Protein 4HLN (pdb70)

Solvent-accessible surface area: 22050 Å² total; per-residue (Å²): 150,141,70,61,128,16,206,71,75,60,25,0,0,11,0,17,2,97,44,40,72,84,114,35,26,31,18,15,46,13,0,8,40,16,41,10,50,2,0,5,0,2,0,21,20,15,120,47,133,109,21,181,116,21,68,158,5,121,115,44,44,90,82,21,132,4,87,8,46,84,45,74,45,78,0,26,0,30,35,42,133,87,78,86,0,9,9,0,8,0,23,23,96,11,0,68,70,165,75,81,49,89,80,80,47,23,12,30,1,0,0,0,0,0,11,0,0,0,37,0,0,38,44,2,119,15,79,56,136,70,16,14,77,64,0,0,0,2,0,22,22,23,18,0,0,0,0,2,0,0,0,7,7,89,12,21,72,173,47,44,0,138,96,0,18,1,0,0,8,0,58,50,2,67,119,21,12,58,61,74,20,96,25,16,101,50,0,42,16,48,108,137,52,63,43,11,0,69,40,77,70,62,140,214,28,76,203,120,110,154,34,147,8,86,5,0,0,1,1,17,0,0,0,36,4,0,8,19,0,0,0,8,10,69,20,29,20,111,114,20,7,36,86,59,15,32,104,39,1,8,84,39,4,38,86,14,157,102,21,25,35,26,24,53,26,1,7,68,76,126,76,34,38,4,66,77,6,200,40,12,62,70,88,5,29,36,129,77,29,63,4,14,56,108,4,10,20,69,2,1,143,90,24,51,6,51,72,81,113,70,1,0,0,0,0,5,19,11,145,6,59,156,59,54,0,11,45,14,3,67,114,3,5,71,45,4,7,191,53,60,0,3,4,0,0,0,0,32,42,41,106,112,4,24,23,45,0,138,64,8,41,79,84,60,124,79,44,0,18,20,84,54,19,118,22,89,53,13,6,10,59,0,3,0,0,0,14,0,2,3,13,0,10,44,16,34,36,31,15,16,38,19,15,32,0,4,21,0,1,1,1,0,0,12,6,5,55,19,38,133,202,33,77,4,39,42,29,61,50,152,41,102,190,40,70,59,5,10,0,10,16,4,32,65,29,42,33,122,72,2,6,145,0,3,81,41,0,9,46,15,11,84,121,94,81,111,16,10,78,18,1,19,82,68,1,24,94,92,61,10,32,36,38,49,0,0,87,45,10,25,86,11,3,46,102,2,30,122,76,148,23,106,36,141

Sequence (504 aa):
NDQPLAKVTRSIVFVTGEAAPDVCGSLPIALAARGHRVMVVMPRYLNGTSDKNYAKALYTGKHIKIPCFGGSHEVTFFHEYRDNVDWVFVDHPSYHRPNFGAFGDNQFRYTLLCYAACEAPLILELGGYIYGQSCMFVVNDWHASLVPVLLAAKYRPYGVYRDSRSTLVIHNLAHQGVEPASTYPDLGLPPEWYGALEWVFPEWARRHALDKGEAVNFLKGAVVTADRIVTVSQGYSWEVTTAEGGQGLNELLSSRKSVLNGIVNGIDINDWNPTTDKCLPHHYSVDDLSGKAKCKAELQRELGLPVREDVPLIGFIGRLDYQKGIDLIKMAIPDLMREDVQFVMLGSGDPVFEGWMRSTESSYKDKFRGWVGFSVPVSHRITAGCDILLMPSRFEPCGLNQLYAMQYGTVPVVHGTGGLRDTVETFNPFGAKGEEGTGWAFSPLTVEKMLWALRTAISTFREHKPSWEGLMKRGMTKDHTWDHAAEQYEQIFEWAFVDQPYVM

B-factor: mean 60.66, std 23.82, range [20.25, 175.08]

Foldseek 3Di:
DPQAADPDAEEEEEFDQDDDDDAFPCLQLSSLSNPHQAEYEYAPLDADPPGVSCNQFAWQPDKDWDDFQPGIDMWGWTWDQDSSYIYIHIYDPVSHDVGQDDDPCLLVVLLSSQVVSLCQQVDGQVVHRGNAQQYEYEYEALSNLCNLVCCQFPAVVVPGNQNYAYEYEAQFQQCFPKDALVRVRRSVTDPVLSVLQWDADDPVPADDDPGRRIIGTSNSSNLSFHLAYEYLCVFADLVLNCVGHNNVVSVSNVVVVVRYAYQAGFHDVVCFAQQDNPLAPFGAALVGLVRLLVLQQVLCVVQVADRDSQAAEEEEEEECDVQQLNVLCVVLVVVQLVDRHAYEYEYEDDVVSLVVLVVSCVVNVRHYYYHYDDDPSSVSSSLSNGQEYEGAGSRGSPPCSLLSNLLRLRAYEYEGHAPPSDSWHAWDQCDDVGTDTQHHYFDDRHSVRSVVRVVVVSCCVNPPVVNSSVSNSVSNVDHRHSNVSSVVVVVSVVVSSVDRSPND

Structure (mmCIF, N/CA/C/O backbone):
data_4HLN
#
_entry.id   4HLN
#
_cell.length_a   153.150
_cell.length_b   153.150
_cell.length_c   84.960
_cell.angle_alpha   90.00
_cell.angle_beta   90.00
_cell.angle_gamma   120.00
#
_symmetry.space_group_name_H-M   'P 31 2 1'
#
loop_
_entity.id
_entity.type
_entity.pdbx_description
1 polymer 'Starch synthase I'
2 branched alpha-D-glucopyranose-(1-4)-alpha-D-glucopyranose-(1-4)-alpha-D-glucopyranose-(1-4)-alpha-D-glucopyranose-(1-4)-alpha-D-glucopyranose
3 water water
#
loop_
_atom_site.group_PDB
_atom_site.id
_atom_site.type_symbol
_atom_site.label_atom_id
_atom_site.label_alt_id
_atom_site.label_comp_id
_atom_site.label_asym_id
_atom_site.label_entity_id
_atom_site.label_seq_id
_atom_site.pdbx_PDB_ins_code
_atom_site.Cartn_x
_atom_site.Cartn_y
_atom_site.Cartn_z
_atom_site.occupancy
_atom_site.B_iso_or_equiv
_atom_site.auth_seq_id
_atom_site.auth_comp_id
_atom_site.auth_asym_id
_atom_site.auth_atom_id
_atom_site.pdbx_PDB_model_num
ATOM 1 N N . ASN A 1 116 ? -22.109 104.621 -15.588 1.00 122.30 95 ASN A N 1
ATOM 2 C CA . ASN A 1 116 ? -22.666 104.176 -14.315 1.00 130.55 95 ASN A CA 1
ATOM 3 C C . ASN A 1 116 ? -23.851 105.025 -13.861 1.00 136.86 95 ASN A C 1
ATOM 4 O O . ASN A 1 116 ? -24.240 105.986 -14.532 1.00 130.58 95 ASN A O 1
ATOM 6 N N . ASP A 1 117 ? -24.418 104.658 -12.714 1.00 141.25 96 ASP A N 1
ATOM 7 C CA . ASP A 1 117 ? -25.533 105.392 -12.127 1.00 138.32 96 ASP A CA 1
ATOM 8 C C . ASP A 1 117 ? -25.023 106.523 -11.227 1.00 128.03 96 ASP A C 1
ATOM 9 O O . ASP A 1 117 ? -25.807 107.213 -10.566 1.00 122.30 96 ASP A O 1
ATOM 14 N N . GLN A 1 118 ? -23.705 106.704 -11.207 1.00 113.16 97 GLN A N 1
ATOM 15 C CA . GLN A 1 118 ? -23.082 107.746 -10.398 1.00 91.45 97 GLN A CA 1
ATOM 16 C C . GLN A 1 118 ? -23.548 109.145 -10.796 1.00 90.98 97 GLN A C 1
ATOM 17 O O . GLN A 1 118 ? -23.245 109.624 -11.893 1.00 87.18 97 GLN A O 1
ATOM 23 N N . PRO A 1 119 ? -24.284 109.811 -9.895 1.00 83.53 98 PRO A N 1
ATOM 24 C CA . PRO A 1 119 ? -24.760 111.176 -10.134 1.00 78.42 98 PRO A CA 1
ATOM 25 C C . PRO A 1 119 ? -23.605 112.166 -10.290 1.00 83.18 98 PRO A C 1
ATOM 26 O O . PRO A 1 119 ? -22.609 112.084 -9.566 1.00 78.81 98 PRO A O 1
ATOM 30 N N . LEU A 1 120 ? -23.737 113.085 -11.243 1.00 81.39 99 LEU A N 1
ATOM 31 C CA . LEU A 1 120 ? -22.719 114.102 -11.473 1.00 66.65 99 LEU A CA 1
ATOM 32 C C . LEU A 1 120 ? -23.258 115.489 -11.095 1.00 70.57 99 LEU A C 1
ATOM 33 O O . LEU A 1 120 ? -24.455 115.651 -10.848 1.00 69.96 99 LEU A O 1
ATOM 38 N N . ALA A 1 121 ? -22.374 116.480 -11.021 1.00 67.65 100 ALA A N 1
ATOM 39 C CA . ALA A 1 121 ? -22.771 117.819 -10.586 1.00 62.23 100 ALA A CA 1
ATOM 40 C C . ALA A 1 121 ? -23.037 118.782 -11.746 1.00 73.97 100 ALA A C 1
ATOM 41 O O . ALA A 1 121 ? -22.333 118.750 -12.768 1.00 70.75 100 ALA A O 1
ATOM 43 N N . LYS A 1 122 ? -24.052 119.633 -11.569 1.00 77.51 101 LYS A N 1
ATOM 44 C CA . LYS A 1 122 ? -24.425 120.663 -12.542 1.00 85.97 101 LYS A CA 1
ATOM 45 C C . LYS A 1 122 ? -23.208 121.433 -13.020 1.00 78.94 101 LYS A C 1
ATOM 46 O O . LYS A 1 122 ? -22.956 121.566 -14.225 1.00 72.95 101 LYS A O 1
ATOM 52 N N . VAL A 1 123 ? -22.465 121.951 -12.048 1.00 74.76 102 VAL A N 1
ATOM 53 C CA . VAL A 1 123 ? -21.258 122.711 -12.310 1.00 70.16 102 VAL A CA 1
ATOM 54 C C . VAL A 1 123 ? -20.098 122.022 -11.636 1.00 66.22 102 VAL A C 1
ATOM 55 O O . VAL A 1 123 ? -19.987 122.046 -10.415 1.00 73.24 102 VAL A O 1
ATOM 59 N N . THR A 1 124 ? -19.237 121.404 -12.430 1.00 60.28 103 THR A N 1
ATOM 60 C CA . THR A 1 124 ? -18.027 120.802 -11.906 1.00 58.36 103 THR A CA 1
ATOM 61 C C . THR A 1 124 ? -17.002 121.908 -11.648 1.00 55.98 103 THR A C 1
ATOM 62 O O . THR A 1 124 ? -16.965 122.908 -12.358 1.00 53.81 103 THR A O 1
ATOM 66 N N . ARG A 1 125 ? -16.173 121.728 -10.629 1.00 55.25 104 ARG A N 1
ATOM 67 C CA . ARG A 1 125 ? -15.209 122.752 -10.252 1.00 44.37 104 ARG A CA 1
ATOM 68 C C . ARG A 1 125 ? -13.825 122.173 -10.009 1.00 44.40 104 ARG A C 1
ATOM 69 O O . ARG A 1 125 ? -13.626 120.943 -10.019 1.00 37.26 104 ARG A O 1
ATOM 77 N N . SER A 1 126 ? -12.876 123.081 -9.798 1.00 33.60 105 SER A N 1
ATOM 78 C CA . SER A 1 126 ? -11.539 122.707 -9.384 1.00 39.45 105 SER A CA 1
ATOM 79 C C . SER A 1 126 ? -11.429 123.012 -7.902 1.00 41.38 105 SER A C 1
ATOM 80 O O . SER A 1 126 ? -11.593 124.153 -7.477 1.00 48.08 105 SER A O 1
ATOM 83 N N . ILE A 1 127 ? -11.171 121.976 -7.119 1.00 39.21 106 ILE A N 1
ATOM 84 C CA . ILE A 1 127 ? -11.233 122.084 -5.672 1.00 44.37 106 ILE A CA 1
ATOM 85 C C . ILE A 1 127 ? -9.931 121.645 -5.050 1.00 40.12 106 ILE A C 1
ATOM 86 O O . ILE A 1 127 ? -9.440 120.553 -5.335 1.00 40.45 106 ILE A O 1
ATOM 91 N N . VAL A 1 128 ? -9.372 122.504 -4.204 1.00 36.40 107 VAL A N 1
ATOM 92 C CA . VAL A 1 128 ? -8.089 122.218 -3.588 1.00 35.17 107 VAL A CA 1
ATOM 93 C C . VAL A 1 128 ? -8.249 122.122 -2.078 1.00 37.71 107 VAL A C 1
ATOM 94 O O . VAL A 1 128 ? -8.425 123.132 -1.396 1.00 40.88 107 VAL A O 1
ATOM 98 N N . PHE A 1 129 ? -8.213 120.900 -1.559 1.00 27.24 108 PHE A N 1
ATOM 99 C CA . PHE A 1 129 ? -8.201 120.697 -0.110 1.00 28.13 108 PHE A CA 1
ATOM 100 C C . PHE A 1 129 ? -6.818 120.937 0.441 1.00 31.45 108 PHE A C 1
ATOM 101 O O . PHE A 1 129 ? -5.845 120.433 -0.099 1.00 42.16 108 PHE A O 1
ATOM 109 N N . VAL A 1 130 ? -6.729 121.712 1.517 1.00 33.13 109 VAL A N 1
ATOM 110 C CA . VAL A 1 130 ? -5.462 121.870 2.227 1.00 34.18 109 VAL A CA 1
ATOM 111 C C . VAL A 1 130 ? -5.617 121.386 3.673 1.00 42.31 109 VAL A C 1
ATOM 112 O O . VAL A 1 130 ? -6.570 121.750 4.374 1.00 43.34 109 VAL A O 1
ATOM 116 N N . THR A 1 131 ? -4.686 120.555 4.121 1.00 34.44 110 THR A N 1
ATOM 117 C CA . THR A 1 131 ? -4.866 119.882 5.400 1.00 38.19 110 THR A CA 1
ATOM 118 C C . THR A 1 131 ? -3.550 119.441 6.017 1.00 40.87 110 THR A C 1
ATOM 119 O O . THR A 1 131 ? -2.568 119.217 5.317 1.00 45.65 110 THR A O 1
ATOM 123 N N . GLY A 1 132 ? -3.539 119.335 7.341 1.00 44.51 111 GLY A N 1
ATOM 124 C CA . GLY A 1 132 ? -2.365 118.886 8.065 1.00 38.13 111 GLY A CA 1
ATOM 125 C C . GLY A 1 132 ? -2.447 117.407 8.362 1.00 43.55 111 GLY A C 1
ATOM 126 O O . GLY A 1 132 ? -1.475 116.810 8.799 1.00 51.75 111 GLY A O 1
ATOM 127 N N . GLU A 1 133 ? -3.622 116.826 8.125 1.00 47.96 112 GLU A N 1
ATOM 128 C CA . GLU A 1 133 ? -3.848 115.398 8.294 1.00 48.08 112 GLU A CA 1
ATOM 129 C C . GLU A 1 133 ? -3.103 114.596 7.253 1.00 59.11 112 GLU A C 1
ATOM 130 O O . GLU A 1 133 ? -2.839 115.083 6.158 1.00 69.67 112 GLU A O 1
ATOM 136 N N . ALA A 1 134 ? -2.799 113.350 7.589 1.00 64.86 113 ALA A N 1
ATOM 137 C CA . ALA A 1 134 ? -2.180 112.425 6.648 1.00 66.70 113 ALA A CA 1
ATOM 138 C C . ALA A 1 134 ? -3.226 111.617 5.854 1.00 79.11 113 ALA A C 1
ATOM 139 O O . ALA A 1 134 ? -4.379 111.473 6.285 1.00 77.66 113 ALA A O 1
ATOM 141 N N . ALA A 1 135 ? -2.806 111.092 4.701 1.00 84.42 114 ALA A N 1
ATOM 142 C CA . ALA A 1 135 ? -3.723 110.498 3.720 1.00 88.01 114 ALA A CA 1
ATOM 143 C C . ALA A 1 135 ? -4.309 109.153 4.126 1.00 100.31 114 ALA A C 1
ATOM 144 O O . ALA A 1 135 ? -3.587 108.234 4.520 1.00 102.21 114 ALA A O 1
ATOM 146 N N . PRO A 1 136 ? -5.636 109.042 4.018 1.00 101.78 115 PRO A N 1
ATOM 147 C CA . PRO A 1 136 ? -6.375 107.791 4.183 1.00 106.60 115 PRO A CA 1
ATOM 148 C C . PRO A 1 136 ? -5.597 106.553 3.699 1.00 99.93 115 PRO A C 1
ATOM 149 O O . PRO A 1 136 ? -4.774 106.616 2.777 1.00 90.11 115 PRO A O 1
ATOM 153 N N . ASP A 1 145 ? -9.725 106.508 6.670 1.00 128.26 124 ASP A N 1
ATOM 154 C CA . ASP A 1 145 ? -10.255 107.791 7.130 1.00 136.52 124 ASP A CA 1
ATOM 155 C C . ASP A 1 145 ? -11.788 107.790 7.191 1.00 140.64 124 ASP A C 1
ATOM 156 O O . ASP A 1 145 ? -12.465 107.825 6.159 1.00 139.67 124 ASP A O 1
ATOM 158 N N . VAL A 1 146 ? -12.321 107.770 8.411 1.00 138.87 125 VAL A N 1
ATOM 159 C CA . VAL A 1 146 ? -13.755 107.595 8.647 1.00 130.63 125 VAL A CA 1
ATOM 160 C C . VAL A 1 146 ? -14.617 108.758 8.131 1.00 114.72 125 VAL A C 1
ATOM 161 O O . VAL A 1 146 ? -15.630 108.547 7.461 1.00 107.21 125 VAL A O 1
ATOM 165 N N . CYS A 1 147 ? -14.209 109.983 8.442 1.00 105.07 126 CYS A N 1
ATOM 166 C CA . CYS A 1 147 ? -14.938 111.159 7.984 1.00 97.16 126 CYS A CA 1
ATOM 167 C C . CYS A 1 147 ? -14.204 111.948 6.892 1.00 93.21 126 CYS A C 1
ATOM 168 O O . CYS A 1 147 ? -14.550 113.101 6.622 1.00 87.64 126 CYS A O 1
ATOM 171 N N . GLY A 1 148 ? -13.203 111.331 6.266 1.00 86.99 127 GLY A N 1
ATOM 172 C CA . GLY A 1 148 ? -12.347 112.029 5.321 1.00 80.79 127 GLY A CA 1
ATOM 173 C C . GLY A 1 148 ? -12.561 111.601 3.883 1.00 82.56 127 GLY A C 1
ATOM 174 O O . GLY A 1 148 ? -11.620 111.538 3.089 1.00 103.07 127 GLY A O 1
ATOM 175 N N . SER A 1 149 ? -13.806 111.307 3.537 1.00 50.63 128 SER A N 1
ATOM 176 C CA . SER A 1 149 ? -14.107 110.834 2.205 1.00 59.31 128 SER A CA 1
ATOM 177 C C . SER A 1 149 ? -14.643 111.964 1.309 1.00 61.14 128 SER A C 1
ATOM 178 O O . SER A 1 149 ? -14.916 111.748 0.120 1.00 55.40 128 SER A O 1
ATOM 181 N N . LEU A 1 150 ? -14.777 113.168 1.865 1.00 42.19 129 LEU A N 1
ATOM 182 C CA . LEU A 1 150 ? -15.370 114.267 1.096 1.00 46.03 129 LEU A CA 1
ATOM 183 C C . LEU A 1 150 ? -14.681 114.481 -0.251 1.00 45.52 129 LEU A C 1
ATOM 184 O O . LEU A 1 150 ? -15.343 114.516 -1.281 1.00 46.83 129 LEU A O 1
ATOM 189 N N . PRO A 1 151 ? -13.349 114.614 -0.246 1.00 48.92 130 PRO A N 1
ATOM 190 C CA . PRO A 1 151 ? -12.601 114.730 -1.506 1.00 43.61 130 PRO A CA 1
ATOM 191 C C . PRO A 1 151 ? -12.934 113.621 -2.512 1.00 47.65 130 PRO A C 1
ATOM 192 O O . PRO A 1 151 ? -13.244 113.912 -3.674 1.00 55.14 130 PRO A O 1
ATOM 196 N N . ILE A 1 152 ? -12.877 112.369 -2.074 1.00 42.16 131 ILE A N 1
ATOM 197 C CA . ILE A 1 152 ? -13.157 111.239 -2.964 1.00 37.50 131 ILE A CA 1
ATOM 198 C C . ILE A 1 152 ? -14.585 111.311 -3.546 1.00 42.85 131 ILE A C 1
ATOM 199 O O . ILE A 1 152 ? -14.824 110.898 -4.689 1.00 52.62 131 ILE A O 1
ATOM 204 N N . ALA A 1 153 ? -15.514 111.871 -2.773 1.00 41.36 132 ALA A N 1
ATOM 205 C CA . ALA A 1 153 ? -16.924 111.929 -3.159 1.00 39.84 132 ALA A CA 1
ATOM 206 C C . ALA A 1 153 ? -17.144 113.009 -4.195 1.00 53.63 132 ALA A C 1
ATOM 207 O O . ALA A 1 153 ? -17.844 112.806 -5.188 1.00 57.74 132 ALA A O 1
ATOM 209 N N . LEU A 1 154 ? -16.564 114.172 -3.927 1.00 52.79 133 LEU A N 1
ATOM 210 C CA . LEU A 1 154 ? -16.560 115.267 -4.876 1.00 42.96 133 LEU A CA 1
ATOM 211 C C . LEU A 1 154 ? -15.913 114.847 -6.190 1.00 46.61 133 LEU A C 1
ATOM 212 O O . LEU A 1 154 ? -16.449 115.115 -7.255 1.00 48.08 133 LEU A O 1
ATOM 217 N N . ALA A 1 155 ? -14.769 114.174 -6.115 1.00 40.91 134 ALA A N 1
ATOM 218 C CA . ALA A 1 155 ? -14.089 113.735 -7.327 1.00 42.03 134 ALA A CA 1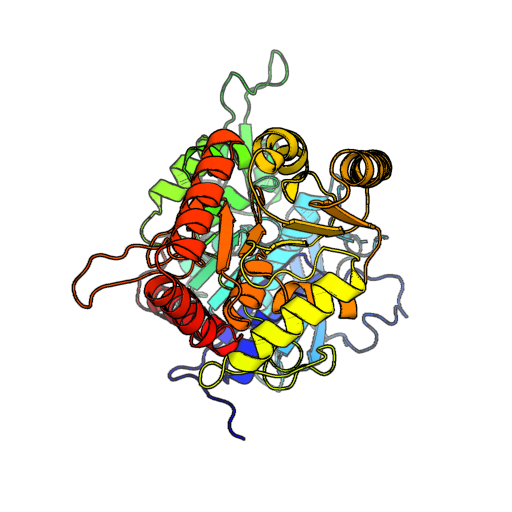
ATOM 219 C C . ALA A 1 155 ? -15.007 112.849 -8.150 1.00 48.84 134 ALA A C 1
ATOM 220 O O . ALA A 1 155 ? -14.982 112.874 -9.372 1.00 53.89 134 ALA A O 1
ATOM 222 N N . ALA A 1 156 ? -15.827 112.073 -7.458 1.00 55.80 135 ALA A N 1
ATOM 223 C CA . ALA A 1 156 ? -16.689 111.087 -8.094 1.00 48.62 135 ALA A CA 1
ATOM 224 C C . ALA A 1 156 ? -17.851 111.757 -8.806 1.00 50.52 135 ALA A C 1
ATOM 225 O O . ALA A 1 156 ? -18.499 111.159 -9.664 1.00 57.15 135 ALA A O 1
ATOM 227 N N . ARG A 1 157 ? -18.127 112.998 -8.423 1.00 43.98 136 ARG A N 1
ATOM 228 C CA . ARG A 1 157 ? -19.186 113.771 -9.048 1.00 43.13 136 ARG A CA 1
ATOM 229 C C . ARG A 1 157 ? -18.644 114.631 -10.192 1.00 51.27 136 ARG A C 1
ATOM 230 O O . ARG A 1 157 ? -19.348 115.508 -10.686 1.00 57.85 136 ARG A O 1
ATOM 238 N N . GLY A 1 158 ? -17.392 114.396 -10.589 1.00 45.29 137 GLY A N 1
ATOM 239 C CA . GLY A 1 158 ? -16.817 115.054 -11.753 1.00 40.86 137 GLY A CA 1
ATOM 240 C C . GLY A 1 158 ? -16.000 116.313 -11.493 1.00 53.40 137 GLY A C 1
ATOM 241 O O . GLY A 1 158 ? -15.558 116.978 -12.427 1.00 54.88 137 GLY A O 1
ATOM 242 N N . HIS A 1 159 ? -15.792 116.654 -10.228 1.00 53.78 138 HIS A N 1
ATOM 243 C CA . HIS A 1 159 ? -14.915 117.771 -9.895 1.00 46.62 138 HIS A CA 1
ATOM 244 C C . HIS A 1 159 ? -13.463 117.370 -10.058 1.00 37.78 138 HIS A C 1
ATOM 245 O O . HIS A 1 159 ? -13.103 116.210 -9.876 1.00 40.71 138 HIS A O 1
ATOM 252 N N . ARG A 1 160 ? -12.628 118.339 -10.411 1.00 27.27 139 ARG A N 1
ATOM 253 C CA . ARG A 1 160 ? -11.197 118.121 -10.413 1.00 30.24 139 ARG A CA 1
ATOM 254 C C . ARG A 1 160 ? -10.728 118.434 -8.997 1.00 33.20 139 ARG A C 1
ATOM 255 O O . ARG A 1 160 ? -10.868 119.558 -8.542 1.00 37.66 139 ARG A O 1
ATOM 263 N N . VAL A 1 161 ? -10.199 117.440 -8.295 1.00 29.50 140 VAL A N 1
ATOM 264 C CA . VAL A 1 161 ? -10.003 117.563 -6.850 1.00 33.64 140 VAL A CA 1
ATOM 265 C C . VAL A 1 161 ? -8.557 117.317 -6.445 1.00 39.09 140 VAL A C 1
ATOM 266 O O . VAL A 1 161 ? -7.978 116.266 -6.743 1.00 39.94 140 VAL A O 1
ATOM 270 N N . MET A 1 162 ? -7.978 118.299 -5.765 1.00 33.25 141 MET A N 1
ATOM 271 C CA . MET A 1 162 ? -6.621 118.166 -5.256 1.00 36.30 141 MET A CA 1
ATOM 272 C C . MET A 1 162 ? -6.633 118.141 -3.731 1.00 39.05 141 MET A C 1
ATOM 273 O O . MET A 1 162 ? -7.422 118.842 -3.107 1.00 37.97 141 MET A O 1
ATOM 278 N N . VAL A 1 163 ? -5.782 117.319 -3.127 1.00 36.69 142 VAL A N 1
ATOM 279 C CA . VAL A 1 163 ? -5.556 117.442 -1.689 1.00 34.02 142 VAL A CA 1
ATOM 280 C C . VAL A 1 163 ? -4.090 117.623 -1.405 1.00 35.46 142 VAL A C 1
ATOM 281 O O . VAL A 1 163 ? -3.274 116.778 -1.781 1.00 35.45 142 VAL A O 1
ATOM 285 N N . VAL A 1 164 ? -3.770 118.716 -0.718 1.00 34.66 143 VAL A N 1
ATOM 286 C CA . VAL A 1 164 ? -2.389 119.068 -0.384 1.00 37.85 143 VAL A CA 1
ATOM 287 C C . VAL A 1 164 ? -2.131 118.836 1.103 1.00 39.33 143 VAL A C 1
ATOM 288 O O . VAL A 1 164 ? -2.889 119.305 1.946 1.00 37.11 143 VAL A O 1
ATOM 292 N N . MET A 1 165 ? -1.052 118.115 1.395 1.00 38.54 144 MET A N 1
ATOM 293 C CA . MET A 1 165 ? -0.715 117.627 2.733 1.00 33.61 144 MET A CA 1
ATOM 294 C C . MET A 1 165 ? 0.779 117.596 2.894 1.00 37.33 144 MET A C 1
ATOM 295 O O . MET A 1 165 ? 1.518 117.570 1.917 1.00 46.13 144 MET A O 1
ATOM 300 N N . PRO A 1 166 ? 1.235 117.536 4.140 1.00 40.97 145 PRO A N 1
ATOM 301 C CA . PRO A 1 166 ? 2.664 117.314 4.338 1.00 32.62 145 PRO A CA 1
ATOM 302 C C . PRO A 1 166 ? 3.006 115.872 4.032 1.00 34.03 145 PRO A C 1
ATOM 303 O O . PRO A 1 166 ? 2.191 114.973 4.215 1.00 38.30 145 PRO A O 1
ATOM 307 N N . ARG A 1 167 ? 4.214 115.656 3.544 1.00 44.62 146 ARG A N 1
ATOM 308 C CA . ARG A 1 167 ? 4.734 114.308 3.405 1.00 47.63 146 ARG A CA 1
ATOM 309 C C . ARG A 1 167 ? 5.437 113.972 4.728 1.00 46.51 146 ARG A C 1
ATOM 310 O O . ARG A 1 167 ? 6.607 114.295 4.936 1.00 39.48 146 ARG A O 1
ATOM 318 N N . TYR A 1 168 ? 4.690 113.370 5.645 1.00 40.56 147 TYR A N 1
ATOM 319 C CA . TYR A 1 168 ? 5.239 112.984 6.940 1.00 47.48 147 TYR A CA 1
ATOM 320 C C . TYR A 1 168 ? 6.086 111.715 6.824 1.00 55.72 147 TYR A C 1
ATOM 321 O O . TYR A 1 168 ? 5.687 110.664 7.296 1.00 46.01 147 TYR A O 1
ATOM 330 N N . LEU A 1 169 ? 7.254 111.811 6.198 1.00 63.04 148 LEU A N 1
ATOM 331 C CA . LEU A 1 169 ? 7.983 110.611 5.792 1.00 60.00 148 LEU A CA 1
ATOM 332 C C . LEU A 1 169 ? 8.703 109.911 6.930 1.00 71.67 148 LEU A C 1
ATOM 333 O O . LEU A 1 169 ? 9.290 110.533 7.823 1.00 78.86 148 LEU A O 1
ATOM 338 N N . ASN A 1 170 ? 8.651 108.593 6.874 1.00 76.29 149 ASN A N 1
ATOM 339 C CA . ASN A 1 170 ? 9.394 107.755 7.786 1.00 70.88 149 ASN A CA 1
ATOM 340 C C . ASN A 1 170 ? 10.464 107.002 6.997 1.00 62.56 149 ASN A C 1
ATOM 341 O O . ASN A 1 170 ? 10.329 105.809 6.752 1.00 58.21 149 ASN A O 1
ATOM 346 N N . GLY A 1 171 ? 11.504 107.716 6.568 1.00 61.67 150 GLY A N 1
ATOM 347 C CA . GLY A 1 171 ? 12.556 107.132 5.755 1.00 57.91 150 GLY A CA 1
ATOM 348 C C . GLY A 1 171 ? 12.241 107.012 4.269 1.00 66.84 150 GLY A C 1
ATOM 349 O O . GLY A 1 171 ? 11.078 106.854 3.885 1.00 66.95 150 GLY A O 1
ATOM 350 N N . THR A 1 172 ? 13.285 107.060 3.437 1.00 70.18 151 THR A N 1
ATOM 351 C CA . THR A 1 172 ? 13.146 107.053 1.976 1.00 72.86 151 THR A CA 1
ATOM 352 C C . THR A 1 172 ? 12.164 106.001 1.477 1.00 71.59 151 THR A C 1
ATOM 353 O O . THR A 1 172 ? 11.307 106.275 0.621 1.00 67.61 151 THR A O 1
ATOM 357 N N . SER A 1 173 ? 12.283 104.794 2.009 1.00 69.98 152 SER A N 1
ATOM 358 C CA . SER A 1 173 ? 11.472 103.706 1.488 1.00 88.83 152 SER A CA 1
ATOM 359 C C . SER A 1 173 ? 10.189 103.456 2.284 1.00 87.65 152 SER A C 1
ATOM 360 O O . SER A 1 173 ? 9.616 102.373 2.211 1.00 93.32 152 SER A O 1
ATOM 363 N N . ASP A 1 174 ? 9.739 104.471 3.021 1.00 82.93 153 ASP A N 1
ATOM 364 C CA . ASP A 1 174 ? 8.441 104.434 3.702 1.00 82.58 153 ASP A CA 1
ATOM 365 C C . ASP A 1 174 ? 7.367 103.935 2.724 1.00 80.63 153 ASP A C 1
ATOM 366 O O . ASP A 1 174 ? 7.135 104.544 1.672 1.00 78.62 153 ASP A O 1
ATOM 371 N N . LYS A 1 175 ? 6.739 102.814 3.082 1.00 73.90 154 LYS A N 1
ATOM 372 C CA . LYS A 1 175 ? 5.731 102.147 2.259 1.00 71.60 154 LYS A CA 1
ATOM 373 C C . LYS A 1 175 ? 4.493 103.018 2.068 1.00 70.60 154 LYS A C 1
ATOM 374 O O . LYS A 1 175 ? 3.786 102.889 1.071 1.00 74.25 154 LYS A O 1
ATOM 380 N N . ASN A 1 176 ? 4.242 103.900 3.031 1.00 64.85 155 ASN A N 1
ATOM 381 C CA . ASN A 1 176 ? 3.089 104.792 3.015 1.00 63.98 155 ASN A CA 1
ATOM 382 C C . ASN A 1 176 ? 3.108 105.865 1.912 1.00 72.87 155 ASN A C 1
ATOM 383 O O . ASN A 1 176 ? 2.107 106.529 1.645 1.00 69.66 155 ASN A O 1
ATOM 388 N N . TYR A 1 177 ? 4.250 106.038 1.270 1.00 68.44 156 TYR A N 1
ATOM 389 C CA . TYR A 1 177 ? 4.381 107.078 0.277 1.00 55.04 156 TYR A CA 1
ATOM 390 C C . TYR A 1 177 ? 5.070 106.499 -0.940 1.00 69.14 156 TYR A C 1
ATOM 391 O O . TYR A 1 177 ? 5.538 107.232 -1.811 1.00 73.95 156 TYR A O 1
ATOM 400 N N . ALA A 1 178 ? 5.142 105.173 -0.984 1.00 71.31 157 ALA A N 1
ATOM 401 C CA . ALA A 1 178 ? 5.842 104.492 -2.059 1.00 65.13 157 ALA A CA 1
ATOM 402 C C . ALA A 1 178 ? 5.323 104.967 -3.409 1.00 57.57 157 ALA A C 1
ATOM 403 O O . ALA A 1 178 ? 6.107 105.243 -4.322 1.00 63.03 157 ALA A O 1
ATOM 405 N N . LYS A 1 179 ? 4.004 105.088 -3.530 1.00 50.97 158 LYS A N 1
ATOM 406 C CA . LYS A 1 179 ? 3.411 105.457 -4.813 1.00 58.81 158 LYS A CA 1
ATOM 407 C C . LYS A 1 179 ? 3.230 106.967 -5.036 1.00 57.39 158 LYS A C 1
ATOM 408 O O . LYS A 1 179 ? 2.665 107.387 -6.035 1.00 64.90 158 LYS A O 1
ATOM 414 N N . ALA A 1 180 ? 3.717 107.781 -4.112 1.00 53.83 159 ALA A N 1
ATOM 415 C CA . ALA A 1 180 ? 3.685 109.221 -4.293 1.00 42.21 159 ALA A CA 1
ATOM 416 C C . ALA A 1 180 ? 5.010 109.663 -4.889 1.00 57.46 159 ALA A C 1
ATOM 417 O O . ALA A 1 180 ? 5.984 109.853 -4.159 1.00 56.24 159 ALA A O 1
ATOM 419 N N . LEU A 1 181 ? 5.041 109.850 -6.208 1.00 52.43 160 LEU A N 1
ATOM 420 C CA . LEU A 1 181 ? 6.280 110.179 -6.909 1.00 44.20 160 LEU A CA 1
ATOM 421 C C . LEU A 1 181 ? 6.637 111.668 -6.937 1.00 49.36 160 LEU A C 1
ATOM 422 O O . LEU A 1 181 ? 5.756 112.533 -6.924 1.00 45.58 160 LEU A O 1
ATOM 427 N N . TYR A 1 182 ? 7.943 111.945 -6.978 1.00 40.86 161 TYR A N 1
ATOM 428 C CA . TYR A 1 182 ? 8.453 113.304 -7.043 1.00 43.72 161 TYR A CA 1
ATOM 429 C C . TYR A 1 182 ? 8.040 113.937 -8.367 1.00 47.92 161 TYR A C 1
ATOM 430 O O . TYR A 1 182 ? 8.170 113.316 -9.404 1.00 44.14 161 TYR A O 1
ATOM 439 N N . THR A 1 183 ? 7.542 115.170 -8.319 1.00 44.11 162 THR A N 1
ATOM 440 C CA . THR A 1 183 ? 6.984 115.827 -9.491 1.00 40.79 162 THR A CA 1
ATOM 441 C C . THR A 1 183 ? 8.044 116.583 -10.271 1.00 40.12 162 THR A C 1
ATOM 442 O O . THR A 1 183 ? 7.779 117.065 -11.359 1.00 36.94 162 THR A O 1
ATOM 446 N N . GLY A 1 184 ? 9.239 116.719 -9.714 1.00 39.07 163 GLY A N 1
ATOM 447 C CA . GLY A 1 184 ? 10.226 117.564 -10.350 1.00 33.12 163 GLY A CA 1
ATOM 448 C C . GLY A 1 184 ? 10.054 119.043 -10.023 1.00 50.95 163 GLY A C 1
ATOM 449 O O . GLY A 1 184 ? 10.806 119.876 -10.512 1.00 44.76 163 GLY A O 1
ATOM 450 N N . LYS A 1 185 ? 9.080 119.380 -9.184 1.00 54.46 164 LYS A N 1
ATOM 451 C CA . LYS A 1 185 ? 8.825 120.780 -8.869 1.00 32.39 164 LYS A CA 1
ATOM 452 C C . LYS A 1 185 ? 9.186 121.144 -7.439 1.00 45.73 164 LYS A C 1
ATOM 453 O O . LYS A 1 185 ? 8.873 120.415 -6.493 1.00 56.28 164 LYS A O 1
ATOM 459 N N . HIS A 1 186 ? 9.862 122.272 -7.283 1.00 45.50 165 HIS A N 1
ATOM 460 C CA . HIS A 1 186 ? 10.169 122.786 -5.958 1.00 42.46 165 HIS A CA 1
ATOM 461 C C . HIS A 1 186 ? 9.815 124.272 -5.892 1.00 44.41 165 HIS A C 1
ATOM 462 O O . HIS A 1 186 ? 9.748 124.941 -6.920 1.00 40.54 165 HIS A O 1
ATOM 469 N N . ILE A 1 187 ? 9.577 124.797 -4.696 1.00 42.58 166 ILE A N 1
ATOM 470 C CA . ILE A 1 187 ? 9.529 126.249 -4.551 1.00 41.25 166 ILE A CA 1
ATOM 471 C C . ILE A 1 187 ? 10.389 126.698 -3.400 1.00 45.36 166 ILE A C 1
ATOM 472 O O . ILE A 1 187 ? 10.722 125.904 -2.505 1.00 44.27 166 ILE A O 1
ATOM 477 N N . LYS A 1 188 ? 10.780 127.965 -3.455 1.00 44.57 167 LYS A N 1
ATOM 478 C CA . LYS A 1 188 ? 11.540 128.589 -2.374 1.00 49.13 167 LYS A CA 1
ATOM 479 C C . LYS A 1 188 ? 10.672 129.640 -1.709 1.00 48.36 167 LYS A C 1
ATOM 480 O O . LYS A 1 188 ? 10.262 130.630 -2.342 1.00 42.15 167 LYS A O 1
ATOM 486 N N . ILE A 1 189 ? 10.377 129.394 -0.434 1.00 47.23 168 ILE A N 1
ATOM 487 C CA . ILE A 1 189 ? 9.499 130.243 0.370 1.00 47.58 168 ILE A CA 1
ATOM 488 C C . ILE A 1 189 ? 10.293 131.187 1.265 1.00 45.96 168 ILE A C 1
ATOM 489 O O . ILE A 1 189 ? 11.033 130.747 2.147 1.00 52.76 168 ILE A O 1
ATOM 494 N N . PRO A 1 190 ? 10.153 132.494 1.035 1.00 52.08 169 PRO A N 1
ATOM 495 C CA . PRO A 1 190 ? 10.829 133.463 1.905 1.00 61.87 169 PRO A CA 1
ATOM 496 C C . PRO A 1 190 ? 10.023 133.658 3.197 1.00 59.77 169 PRO A C 1
ATOM 497 O O . PRO A 1 190 ? 8.892 134.162 3.180 1.00 55.85 169 PRO A O 1
ATOM 501 N N . CYS A 1 191 ? 10.606 133.223 4.307 1.00 51.37 170 CYS A N 1
ATOM 502 C CA . CYS A 1 191 ? 9.984 133.365 5.616 1.00 48.27 170 CYS A CA 1
ATOM 503 C C . CYS A 1 191 ? 10.942 132.859 6.676 1.00 48.39 170 CYS A C 1
ATOM 504 O O . CYS A 1 191 ? 11.974 132.274 6.362 1.00 57.33 170 CYS A O 1
ATOM 507 N N . PHE A 1 192 ? 10.595 133.091 7.934 1.00 50.27 171 PHE A N 1
ATOM 508 C CA . PHE A 1 192 ? 11.415 132.654 9.059 1.00 51.47 171 PHE A CA 1
ATOM 509 C C . PHE A 1 192 ? 12.898 132.942 8.912 1.00 61.88 171 PHE A C 1
ATOM 510 O O . PHE A 1 192 ? 13.741 132.039 9.041 1.00 58.05 171 PHE A O 1
ATOM 518 N N . GLY A 1 193 ? 13.195 134.218 8.659 1.00 66.38 172 GLY A N 1
ATOM 519 C CA . GLY A 1 193 ? 14.558 134.709 8.577 1.00 73.97 172 GLY A CA 1
ATOM 520 C C . GLY A 1 193 ? 15.369 133.946 7.551 1.00 75.82 172 GLY A C 1
ATOM 521 O O . GLY A 1 193 ? 16.428 133.392 7.855 1.00 85.39 172 GLY A O 1
ATOM 522 N N . GLY A 1 194 ? 14.862 133.907 6.329 1.00 61.81 173 GLY A N 1
ATOM 523 C CA . GLY A 1 194 ? 15.550 133.203 5.277 1.00 65.84 173 GLY A CA 1
ATOM 524 C C . GLY A 1 194 ? 14.642 132.743 4.164 1.00 69.95 173 GLY A C 1
ATOM 525 O O . GLY A 1 194 ? 13.607 133.359 3.860 1.00 64.13 173 GLY A O 1
ATOM 526 N N . SER A 1 195 ? 15.043 131.641 3.550 1.00 66.13 174 SER A N 1
ATOM 527 C CA . SER A 1 195 ? 14.351 131.140 2.385 1.00 61.58 174 SER A CA 1
ATOM 528 C C . SER A 1 195 ? 14.376 129.636 2.475 1.00 61.41 174 SER A C 1
ATOM 529 O O . SER A 1 195 ? 15.440 129.033 2.553 1.00 71.55 174 SER A O 1
ATOM 532 N N . HIS A 1 196 ? 13.204 129.024 2.490 1.00 54.40 175 HIS A N 1
ATOM 533 C CA . HIS A 1 196 ? 13.138 127.578 2.676 1.00 52.13 175 HIS A CA 1
ATOM 534 C C . HIS A 1 196 ? 12.533 126.874 1.470 1.00 45.72 175 HIS A C 1
ATOM 535 O O . HIS A 1 196 ? 11.603 127.365 0.834 1.00 42.18 175 HIS A O 1
ATOM 542 N N . GLU A 1 197 ? 13.066 125.715 1.147 1.00 40.97 176 GLU A N 1
ATOM 543 C CA . GLU A 1 197 ? 12.579 125.026 -0.030 1.00 43.66 176 GLU A CA 1
ATOM 544 C C . GLU A 1 197 ? 11.726 123.842 0.345 1.00 46.66 176 GLU A C 1
ATOM 545 O O . GLU A 1 197 ? 12.077 123.078 1.247 1.00 45.97 176 GLU A O 1
ATOM 551 N N . VAL A 1 198 ? 10.605 123.704 -0.354 1.00 41.59 177 VAL A N 1
ATOM 552 C CA . VAL A 1 198 ? 9.789 122.505 -0.293 1.00 34.38 177 VAL A CA 1
ATOM 553 C C . VAL A 1 198 ? 9.730 121.891 -1.696 1.00 45.44 177 VAL A C 1
ATOM 554 O O . VAL A 1 198 ? 9.978 122.577 -2.696 1.00 46.57 177 VAL A O 1
ATOM 558 N N . THR A 1 199 ? 9.426 120.597 -1.772 1.00 40.58 178 THR A N 1
ATOM 559 C CA . THR A 1 199 ? 9.244 119.945 -3.060 1.00 48.36 178 THR A CA 1
ATOM 560 C C . THR A 1 199 ? 7.894 119.240 -3.070 1.00 50.25 178 THR A C 1
ATOM 561 O O . THR A 1 199 ? 7.266 119.081 -2.031 1.00 53.01 178 THR A O 1
ATOM 565 N N . PHE A 1 200 ? 7.434 118.838 -4.245 1.00 44.11 179 PHE A N 1
ATOM 566 C CA . PHE A 1 200 ? 6.107 118.267 -4.351 1.00 41.26 179 PHE A CA 1
ATOM 567 C C . PHE A 1 200 ? 6.170 116.847 -4.858 1.00 44.03 179 PHE A C 1
ATOM 568 O O . PHE A 1 200 ? 6.822 116.562 -5.870 1.00 42.38 179 PHE A O 1
ATOM 576 N N . PHE A 1 201 ? 5.476 115.966 -4.145 1.00 45.85 180 PHE A N 1
ATOM 577 C CA . PHE A 1 201 ? 5.292 114.588 -4.562 1.00 45.37 180 PHE A CA 1
ATOM 578 C C . PHE A 1 201 ? 3.825 114.423 -4.877 1.00 45.50 180 PHE A C 1
ATOM 579 O O . PHE A 1 201 ? 3.003 115.189 -4.385 1.00 48.15 180 PHE A O 1
ATOM 587 N N . HIS A 1 202 ? 3.485 113.460 -5.720 1.00 43.51 181 HIS A N 1
ATOM 588 C CA . HIS A 1 202 ? 2.106 113.377 -6.175 1.00 43.90 181 HIS A CA 1
ATOM 589 C C . HIS A 1 202 ? 1.633 111.972 -6.455 1.00 41.12 181 HIS A C 1
ATOM 590 O O . HIS A 1 202 ? 2.369 111.149 -6.964 1.00 43.26 181 HIS A O 1
ATOM 597 N N . GLU A 1 203 ? 0.380 111.708 -6.122 1.00 44.88 182 GLU A N 1
ATOM 598 C CA . GLU A 1 203 ? -0.238 110.478 -6.551 1.00 40.72 182 GLU A CA 1
ATOM 599 C C . GLU A 1 203 ? -1.694 110.684 -6.966 1.00 46.17 182 GLU A C 1
ATOM 600 O O . GLU A 1 203 ? -2.469 111.405 -6.316 1.00 38.96 182 GLU A O 1
ATOM 606 N N . TYR A 1 204 ? -2.046 110.050 -8.075 1.00 42.18 183 TYR A N 1
ATOM 607 C CA . TYR A 1 204 ? -3.416 110.044 -8.533 1.00 45.89 183 TYR A CA 1
ATOM 608 C C . TYR A 1 204 ? -4.045 108.731 -8.066 1.00 46.22 183 TYR A C 1
ATOM 609 O O . TYR A 1 204 ? -3.550 107.657 -8.379 1.00 62.78 183 TYR A O 1
ATOM 618 N N . ARG A 1 205 ? -5.115 108.826 -7.285 1.00 45.23 184 ARG A N 1
ATOM 619 C CA . ARG A 1 205 ? -5.751 107.652 -6.682 1.00 51.51 184 ARG A CA 1
ATOM 620 C C . ARG A 1 205 ? -7.192 108.033 -6.334 1.00 49.17 184 ARG A C 1
ATOM 621 O O . ARG A 1 205 ? -7.437 109.075 -5.725 1.00 47.85 184 ARG A O 1
ATOM 629 N N . ASP A 1 206 ? -8.145 107.208 -6.744 1.00 45.32 185 ASP A N 1
ATOM 630 C CA . ASP A 1 206 ? -9.561 107.515 -6.532 1.00 47.98 185 ASP A CA 1
ATOM 631 C C . ASP A 1 206 ? -10.026 108.834 -7.168 1.00 45.37 185 ASP A C 1
ATOM 632 O O . ASP A 1 206 ? -10.926 109.504 -6.645 1.00 48.39 185 ASP A O 1
ATOM 637 N N . ASN A 1 207 ? -9.416 109.172 -8.305 1.00 39.48 186 ASN A N 1
ATOM 638 C CA . ASN A 1 207 ? -9.715 110.386 -9.068 1.00 44.07 186 ASN A CA 1
ATOM 639 C C . ASN A 1 207 ? -9.373 111.644 -8.317 1.00 43.85 186 ASN A C 1
ATOM 640 O O . ASN A 1 207 ? -9.916 112.727 -8.585 1.00 45.75 186 ASN A O 1
ATOM 645 N N . VAL A 1 208 ? -8.464 111.483 -7.365 1.00 41.17 187 VAL A N 1
ATOM 646 C CA . VAL A 1 208 ? -8.006 112.587 -6.566 1.00 35.22 187 VAL A CA 1
ATOM 647 C C . VAL A 1 208 ? -6.511 112.737 -6.716 1.00 36.63 187 VAL A C 1
ATOM 648 O O . VAL A 1 208 ? -5.760 111.761 -6.692 1.00 41.82 187 VAL A O 1
ATOM 652 N N . ASP A 1 209 ? -6.109 113.982 -6.915 1.00 20.75 188 ASP A N 1
ATOM 653 C CA . ASP A 1 209 ? -4.724 114.384 -6.931 1.00 38.25 188 ASP A CA 1
ATOM 654 C C . ASP A 1 209 ? -4.222 114.609 -5.522 1.00 44.97 188 ASP A C 1
ATOM 655 O O . ASP A 1 209 ? -4.501 115.641 -4.899 1.00 48.14 188 ASP A O 1
ATOM 660 N N . TRP A 1 210 ? -3.494 113.622 -5.021 1.00 34.83 189 TRP A N 1
ATOM 661 C CA . TRP A 1 210 ? -2.894 113.693 -3.705 1.00 28.13 189 TRP A CA 1
ATOM 662 C C . TRP A 1 210 ? -1.536 114.300 -3.870 1.00 38.02 189 TRP A C 1
ATOM 663 O O . TRP A 1 210 ? -0.640 113.681 -4.452 1.00 43.93 189 TRP A O 1
ATOM 674 N N . VAL A 1 211 ? -1.393 115.520 -3.374 1.00 32.51 190 VAL A N 1
ATOM 675 C CA . VAL A 1 211 ? -0.149 116.262 -3.493 1.00 37.44 190 VAL A CA 1
ATOM 676 C C . VAL A 1 211 ? 0.513 116.400 -2.130 1.00 42.85 190 VAL A C 1
ATOM 677 O O . VAL A 1 211 ? -0.106 116.849 -1.167 1.00 44.68 190 VAL A O 1
ATOM 681 N N . PHE A 1 212 ? 1.783 116.029 -2.065 1.00 50.27 191 PHE A N 1
ATOM 682 C CA . PHE A 1 212 ? 2.508 115.996 -0.809 1.00 44.78 191 PHE A CA 1
ATOM 683 C C . PHE A 1 212 ? 3.609 117.002 -0.804 1.00 40.11 191 PHE A C 1
ATOM 684 O O . PHE A 1 212 ? 4.412 117.062 -1.733 1.00 47.36 191 PHE A O 1
ATOM 692 N N . VAL A 1 213 ? 3.639 117.794 0.256 1.00 36.17 192 VAL A N 1
ATOM 693 C CA . VAL A 1 213 ? 4.631 118.841 0.396 1.00 38.96 192 VAL A CA 1
ATOM 694 C C . VAL A 1 213 ? 5.779 118.301 1.233 1.00 42.39 192 VAL A C 1
ATOM 695 O O . VAL A 1 213 ? 5.571 117.858 2.361 1.00 39.79 192 VAL A O 1
ATOM 699 N N . ASP A 1 214 ? 6.985 118.308 0.666 1.00 40.49 193 ASP A N 1
ATOM 700 C CA . ASP A 1 214 ? 8.133 117.724 1.345 1.00 47.53 193 ASP A CA 1
ATOM 701 C C . ASP A 1 214 ? 9.136 118.732 1.916 1.00 49.26 193 ASP A C 1
ATOM 702 O O . ASP A 1 214 ? 9.659 119.610 1.207 1.00 43.54 193 ASP A O 1
ATOM 707 N N . HIS A 1 215 ? 9.398 118.569 3.210 1.00 35.57 194 HIS A N 1
ATOM 708 C CA . HIS A 1 215 ? 10.416 119.326 3.923 1.00 33.87 194 HIS A CA 1
ATOM 709 C C . HIS A 1 215 ? 10.933 118.434 5.060 1.00 45.72 194 HIS A C 1
ATOM 710 O O . HIS A 1 215 ? 10.195 117.606 5.604 1.00 46.05 194 HIS A O 1
ATOM 717 N N . PRO A 1 216 ? 12.214 118.580 5.414 1.00 48.94 195 PRO A N 1
ATOM 718 C CA . PRO A 1 216 ? 12.804 117.773 6.499 1.00 46.19 195 PRO A CA 1
ATOM 719 C C . PRO A 1 216 ? 11.983 117.766 7.811 1.00 43.79 195 PRO A C 1
ATOM 720 O O . PRO A 1 216 ? 11.857 116.718 8.455 1.00 41.60 195 PRO A O 1
ATOM 724 N N . SER A 1 217 ? 11.419 118.912 8.182 1.00 36.52 196 SER A N 1
ATOM 725 C CA . SER A 1 217 ? 10.678 119.038 9.437 1.00 43.28 196 SER A CA 1
ATOM 726 C C . SER A 1 217 ? 9.379 118.229 9.499 1.00 48.08 196 SER A C 1
ATOM 727 O O . SER A 1 217 ? 8.771 118.093 10.570 1.00 49.31 196 SER A O 1
ATOM 730 N N . TYR A 1 218 ? 8.932 117.702 8.366 1.00 44.40 197 TYR A N 1
ATOM 731 C CA . TYR A 1 218 ? 7.769 116.821 8.401 1.00 45.48 197 TYR A CA 1
ATOM 732 C C . TYR A 1 218 ? 8.159 115.372 8.689 1.00 49.42 197 TYR A C 1
ATOM 733 O O . TYR A 1 218 ? 7.287 114.558 8.958 1.00 52.81 197 TYR A O 1
ATOM 742 N N . HIS A 1 219 ? 9.451 115.045 8.592 1.00 53.86 198 HIS A N 1
ATOM 743 C CA . HIS A 1 219 ? 9.916 113.668 8.784 1.00 54.96 198 HIS A CA 1
ATOM 744 C C . HIS A 1 219 ? 10.154 113.397 10.264 1.00 61.48 198 HIS A C 1
ATOM 745 O O . HIS A 1 219 ? 11.269 113.534 10.763 1.00 57.33 198 HIS A O 1
ATOM 752 N N . ARG A 1 220 ? 9.097 113.029 10.970 1.00 73.96 199 ARG A N 1
ATOM 753 C CA . ARG A 1 220 ? 9.172 112.883 12.413 1.00 90.22 199 ARG A CA 1
ATOM 754 C C . ARG A 1 220 ? 8.097 111.908 12.853 1.00 106.56 199 ARG A C 1
ATOM 755 O O . ARG A 1 220 ? 6.946 111.987 12.400 1.00 100.37 199 ARG A O 1
ATOM 763 N N . PRO A 1 221 ? 8.487 110.968 13.723 1.00 111.58 200 PRO A N 1
ATOM 764 C CA . PRO A 1 221 ? 7.605 109.963 14.324 1.00 105.67 200 PRO A CA 1
ATOM 765 C C . PRO A 1 221 ? 6.634 110.595 15.319 1.00 89.38 200 PRO A C 1
ATOM 766 O O . PRO A 1 221 ? 5.429 110.595 15.061 1.00 81.51 200 PRO A O 1
ATOM 770 N N . ASN A 1 228 ? 2.894 112.831 13.689 1.00 154.03 207 ASN A N 1
ATOM 771 C CA . ASN A 1 228 ? 1.960 113.690 12.963 1.00 151.14 207 ASN A CA 1
ATOM 772 C C . ASN A 1 228 ? 1.969 115.151 13.429 1.00 152.37 207 ASN A C 1
ATOM 773 O O . ASN A 1 228 ? 2.943 115.875 13.204 1.00 146.10 207 ASN A O 1
ATOM 778 N N . PHE A 1 229 ? 0.889 115.564 14.095 1.00 154.84 208 PHE A N 1
ATOM 779 C CA . PHE A 1 229 ? 0.617 116.987 14.350 1.00 150.36 208 PHE A CA 1
ATOM 780 C C . PHE A 1 229 ? 1.785 117.860 14.859 1.00 143.43 208 PHE A C 1
ATOM 781 O O . PHE A 1 229 ? 2.148 118.821 14.185 1.00 141.74 208 PHE A O 1
ATOM 789 N N . GLY A 1 230 ? 2.346 117.597 16.037 1.00 130.92 209 GLY A N 1
ATOM 790 C CA . GLY A 1 230 ? 1.738 116.835 17.107 1.00 111.00 209 GLY A CA 1
ATOM 791 C C . GLY A 1 230 ? 1.810 117.875 18.202 1.00 102.37 209 GLY A C 1
ATOM 792 O O . GLY A 1 230 ? 0.794 118.448 18.595 1.00 106.69 209 GLY A O 1
ATOM 793 N N . ALA A 1 231 ? 3.033 118.142 18.657 1.00 87.52 210 ALA A N 1
ATOM 794 C CA . ALA A 1 231 ? 3.352 119.328 19.465 1.00 74.52 210 ALA A CA 1
ATOM 795 C C . ALA A 1 231 ? 4.862 119.590 19.426 1.00 65.48 210 ALA A C 1
ATOM 796 O O . ALA A 1 231 ? 5.648 118.853 20.019 1.00 55.12 210 ALA A O 1
ATOM 798 N N . PHE A 1 232 ? 5.257 120.629 18.700 1.00 55.47 211 PHE A N 1
ATOM 799 C CA . PHE A 1 232 ? 6.661 120.946 18.505 1.00 56.68 211 PHE A CA 1
ATOM 800 C C . PHE A 1 232 ? 6.804 122.447 18.444 1.00 53.87 211 PHE A C 1
ATOM 801 O O . PHE A 1 232 ? 5.957 123.129 17.880 1.00 47.90 211 PHE A O 1
ATOM 809 N N . GLY A 1 233 ? 7.887 122.968 18.997 1.00 52.08 212 GLY A N 1
ATOM 810 C CA . GLY A 1 233 ? 8.126 124.397 18.934 1.00 43.12 212 GLY A CA 1
ATOM 811 C C . GLY A 1 233 ? 8.038 124.993 17.538 1.00 49.59 212 GLY A C 1
ATOM 812 O O . GLY A 1 233 ? 7.687 126.158 17.373 1.00 59.18 212 GLY A O 1
ATOM 813 N N . ASP A 1 234 ? 8.345 124.204 16.519 1.00 45.24 213 ASP A N 1
ATOM 814 C CA . ASP A 1 234 ? 8.427 124.756 15.175 1.00 45.68 213 ASP A CA 1
ATOM 815 C C . ASP A 1 234 ? 7.158 124.573 14.334 1.00 45.25 213 ASP A C 1
ATOM 816 O O . ASP A 1 234 ? 7.136 124.930 13.165 1.00 52.63 213 ASP A O 1
ATOM 821 N N . ASN A 1 235 ? 6.103 124.038 14.934 1.00 34.64 214 ASN A N 1
ATOM 822 C CA . ASN A 1 235 ? 4.827 123.918 14.248 1.00 43.28 214 ASN A CA 1
ATOM 823 C C . ASN A 1 235 ? 4.461 125.126 13.392 1.00 45.03 214 ASN A C 1
ATOM 824 O O . ASN A 1 235 ? 4.218 125.002 12.183 1.00 41.73 214 ASN A O 1
ATOM 829 N N . GLN A 1 236 ? 4.409 126.296 14.017 1.00 25.68 215 GLN A N 1
ATOM 830 C CA . GLN A 1 236 ? 4.015 127.487 13.291 1.00 33.43 215 GLN A CA 1
ATOM 831 C C . GLN A 1 236 ? 4.799 127.584 11.985 1.00 39.86 215 GLN A C 1
ATOM 832 O O . GLN A 1 236 ? 4.242 127.873 10.943 1.00 44.42 215 GLN A O 1
ATOM 838 N N . PHE A 1 237 ? 6.090 127.306 12.052 1.00 37.50 216 PHE A N 1
ATOM 839 C CA . PHE A 1 237 ? 6.935 127.300 10.876 1.00 36.77 216 PHE A CA 1
ATOM 840 C C . PHE A 1 237 ? 6.547 126.203 9.869 1.00 42.70 216 PHE A C 1
ATOM 841 O O . PHE A 1 237 ? 6.459 126.456 8.650 1.00 37.83 216 PHE A O 1
ATOM 849 N N . ARG A 1 238 ? 6.326 124.991 10.372 1.00 34.27 217 ARG A N 1
ATOM 850 C CA . ARG A 1 238 ? 6.020 123.850 9.509 1.00 34.39 217 ARG A CA 1
ATOM 851 C C . ARG A 1 238 ? 4.765 124.132 8.699 1.00 41.76 217 ARG A C 1
ATOM 852 O O . ARG A 1 238 ? 4.726 123.905 7.492 1.00 39.15 217 ARG A O 1
ATOM 860 N N . TYR A 1 239 ? 3.738 124.636 9.369 1.00 33.82 218 TYR A N 1
ATOM 861 C CA . TYR A 1 239 ? 2.447 124.791 8.727 1.00 34.24 218 TYR A CA 1
ATOM 862 C C . TYR A 1 239 ? 2.327 126.072 7.905 1.00 37.82 218 TYR A C 1
ATOM 863 O O . TYR A 1 239 ? 1.504 126.172 7.002 1.00 41.19 218 TYR A O 1
ATOM 872 N N . THR A 1 240 ? 3.201 127.022 8.200 1.00 36.77 219 THR A N 1
ATOM 873 C CA . THR A 1 2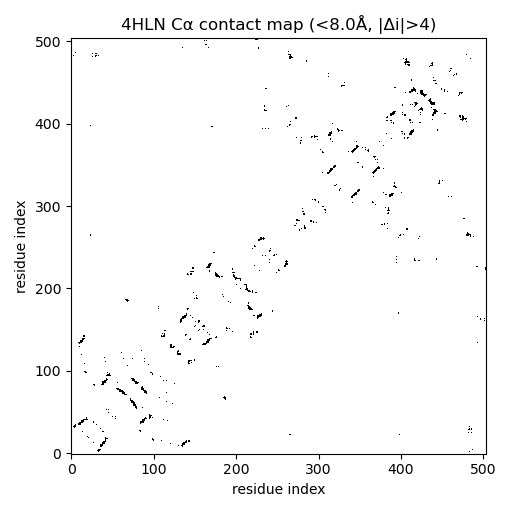40 ? 3.445 128.152 7.316 1.00 39.92 219 THR A CA 1
ATOM 874 C C . THR A 1 240 ? 3.939 127.655 5.945 1.00 41.96 219 THR A C 1
ATOM 875 O O . THR A 1 240 ? 3.467 128.119 4.902 1.00 39.17 219 THR A O 1
ATOM 879 N N . LEU A 1 241 ? 4.871 126.701 5.950 1.00 35.86 220 LEU A N 1
ATOM 880 C CA . LEU A 1 241 ? 5.391 126.152 4.703 1.00 37.43 220 LEU A CA 1
ATOM 881 C C . LEU A 1 241 ? 4.254 125.512 3.929 1.00 42.69 220 LEU A C 1
ATOM 882 O O . LEU A 1 241 ? 4.111 125.722 2.714 1.00 37.47 220 LEU A O 1
ATOM 887 N N . LEU A 1 242 ? 3.446 124.741 4.657 1.00 32.47 221 LEU A N 1
ATOM 888 C CA . LEU A 1 242 ? 2.319 124.037 4.079 1.00 31.74 221 LEU A CA 1
ATOM 889 C C . LEU A 1 242 ? 1.458 125.015 3.306 1.00 42.72 221 LEU A C 1
ATOM 890 O O . LEU A 1 242 ? 1.037 124.735 2.188 1.00 46.24 221 LEU A O 1
ATOM 895 N N . CYS A 1 243 ? 1.208 126.172 3.911 1.00 34.49 222 CYS A N 1
ATOM 896 C CA . CYS A 1 243 ? 0.258 127.121 3.363 1.00 29.24 222 CYS A CA 1
ATOM 897 C C . CYS A 1 243 ? 0.786 127.826 2.120 1.00 41.56 222 CYS A C 1
ATOM 898 O O . CYS A 1 243 ? 0.078 127.931 1.128 1.00 42.33 222 CYS A O 1
ATOM 901 N N . TYR A 1 244 ? 2.031 128.292 2.163 1.00 37.40 223 TYR A N 1
ATOM 902 C CA . TYR A 1 244 ? 2.659 128.857 0.974 1.00 33.86 223 TYR A CA 1
ATOM 903 C C . TYR A 1 244 ? 2.663 127.857 -0.198 1.00 42.12 223 TYR A C 1
ATOM 904 O O . TYR A 1 244 ? 2.344 128.206 -1.339 1.00 48.80 223 TYR A O 1
ATOM 913 N N . ALA A 1 245 ? 3.028 126.618 0.106 1.00 33.29 224 ALA A N 1
ATOM 914 C CA . ALA A 1 245 ? 3.110 125.568 -0.884 1.00 41.20 224 ALA A CA 1
ATOM 915 C C . ALA A 1 245 ? 1.756 125.365 -1.540 1.00 45.23 224 ALA A C 1
ATOM 916 O O . ALA A 1 245 ? 1.649 125.230 -2.750 1.00 44.58 224 ALA A O 1
ATOM 918 N N . ALA A 1 246 ? 0.711 125.344 -0.733 1.00 38.48 225 ALA A N 1
ATOM 919 C CA . ALA A 1 246 ? -0.600 125.028 -1.258 1.00 36.14 225 ALA A CA 1
ATOM 920 C C . ALA A 1 246 ? -1.095 126.117 -2.218 1.00 44.19 225 ALA A C 1
ATOM 921 O O . ALA A 1 246 ? -1.901 125.852 -3.118 1.00 45.12 225 ALA A O 1
ATOM 923 N N . CYS A 1 247 ? -0.602 127.337 -2.035 1.00 44.61 226 CYS A N 1
ATOM 924 C CA . CYS A 1 247 ? -0.943 128.439 -2.931 1.00 46.62 226 CYS A CA 1
ATOM 925 C C . CYS A 1 247 ? -0.238 128.309 -4.281 1.00 44.44 226 CYS A C 1
ATOM 926 O O . CYS A 1 247 ? -0.762 128.714 -5.310 1.00 46.74 226 CYS A O 1
ATOM 929 N N . GLU A 1 248 ? 0.940 127.707 -4.273 1.00 38.17 227 GLU A N 1
ATOM 930 C CA . GLU A 1 248 ? 1.679 127.482 -5.507 1.00 41.51 227 GLU A CA 1
ATOM 931 C C . GLU A 1 248 ? 1.215 126.285 -6.336 1.00 40.35 227 GLU A C 1
ATOM 932 O O . GLU A 1 248 ? 1.275 126.313 -7.565 1.00 41.33 227 GLU A O 1
ATOM 938 N N . ALA A 1 249 ? 0.754 125.237 -5.669 1.00 35.48 228 ALA A N 1
ATOM 939 C CA . ALA A 1 249 ? 0.482 123.985 -6.362 1.00 39.70 228 ALA A CA 1
ATOM 940 C C . ALA A 1 249 ? -0.424 124.150 -7.593 1.00 44.83 228 ALA A C 1
ATOM 941 O O . ALA A 1 249 ? -0.111 123.642 -8.678 1.00 53.92 228 ALA A O 1
ATOM 943 N N . PRO A 1 250 ? -1.544 124.866 -7.433 1.00 40.52 229 PRO A N 1
ATOM 944 C CA . PRO A 1 250 ? -2.503 125.040 -8.540 1.00 49.15 229 PRO A CA 1
ATOM 945 C C . PRO A 1 250 ? -1.938 125.868 -9.694 1.00 47.64 229 PRO A C 1
ATOM 946 O O . PRO A 1 250 ? -2.456 125.833 -10.809 1.00 58.09 229 PRO A O 1
ATOM 950 N N . LEU A 1 251 ? -0.870 126.602 -9.421 1.00 39.72 230 LEU A N 1
ATOM 951 C CA . LEU A 1 251 ? -0.244 127.428 -10.435 1.00 35.67 230 LEU A CA 1
ATOM 952 C C . LEU A 1 251 ? 0.917 126.740 -11.150 1.00 47.21 230 LEU A C 1
ATOM 953 O O . LEU A 1 251 ? 1.271 127.143 -12.251 1.00 54.60 230 LEU A O 1
ATOM 958 N N . ILE A 1 252 ? 1.517 125.714 -10.550 1.00 44.44 231 ILE A N 1
ATOM 959 C CA . ILE A 1 252 ? 2.733 125.160 -11.144 1.00 38.91 231 ILE A CA 1
ATOM 960 C C . ILE A 1 252 ? 2.789 123.671 -11.421 1.00 51.09 231 ILE A C 1
ATOM 961 O O . ILE A 1 252 ? 3.672 123.222 -12.157 1.00 55.95 231 ILE A O 1
ATOM 966 N N . LEU A 1 253 ? 1.882 122.897 -10.836 1.00 51.73 232 LEU A N 1
ATOM 967 C CA . LEU A 1 253 ? 1.904 121.460 -11.084 1.00 41.99 232 LEU A CA 1
ATOM 968 C C . LEU A 1 253 ? 1.104 121.077 -12.335 1.00 46.11 232 LEU A C 1
ATOM 969 O O . LEU A 1 253 ? -0.119 121.235 -12.376 1.00 49.81 232 LEU A O 1
ATOM 974 N N . GLU A 1 254 ? 1.790 120.578 -13.361 1.00 42.17 233 GLU A N 1
ATOM 975 C CA . GLU A 1 254 ? 1.078 120.121 -14.560 1.00 52.86 233 GLU A CA 1
ATOM 976 C C . GLU A 1 254 ? 0.575 118.681 -14.450 1.00 60.27 233 GLU A C 1
ATOM 977 O O . GLU A 1 254 ? 1.071 117.784 -15.126 1.00 72.17 233 GLU A O 1
ATOM 983 N N . LEU A 1 255 ? -0.427 118.484 -13.603 1.00 51.93 234 LEU A N 1
ATOM 984 C CA . LEU A 1 255 ? -1.040 117.182 -13.394 1.00 43.41 234 LEU A CA 1
ATOM 985 C C . LEU A 1 255 ? -1.884 116.756 -14.587 1.00 52.40 234 LEU A C 1
ATOM 986 O O . LEU A 1 255 ? -2.781 117.491 -15.031 1.00 48.22 234 LEU A O 1
ATOM 991 N N . GLY A 1 256 ? -1.593 115.564 -15.108 1.00 45.48 235 GLY A N 1
ATOM 992 C CA . GLY A 1 256 ? -2.252 115.075 -16.310 1.00 36.21 235 GLY A CA 1
ATOM 993 C C . GLY A 1 256 ? -2.053 116.026 -17.492 1.00 55.75 235 GLY A C 1
ATOM 994 O O . GLY A 1 256 ? -2.920 116.117 -18.371 1.00 51.38 235 GLY A O 1
ATOM 995 N N . GLY A 1 257 ? -0.925 116.747 -17.511 1.00 43.66 236 GLY A N 1
ATOM 996 C CA . GLY A 1 257 ? -0.670 117.716 -18.561 1.00 55.97 236 GLY A CA 1
ATOM 997 C C . GLY A 1 257 ? -1.010 119.192 -18.348 1.00 57.05 236 GLY A C 1
ATOM 998 O O . GLY A 1 257 ? -0.355 120.048 -18.944 1.00 52.77 236 GLY A O 1
ATOM 999 N N . TYR A 1 258 ? -2.013 119.509 -17.529 1.00 45.77 237 TYR A N 1
ATOM 1000 C CA . TYR A 1 258 ? -2.386 120.917 -17.318 1.00 46.40 237 TYR A CA 1
ATOM 1001 C C . TYR A 1 258 ? -2.553 121.307 -15.846 1.00 46.61 237 TYR A C 1
ATOM 1002 O O . TYR A 1 258 ? -3.060 120.532 -15.045 1.00 44.72 237 TYR A O 1
ATOM 1011 N N . ILE A 1 259 ? -2.131 122.523 -15.505 1.00 46.17 238 ILE A N 1
ATOM 1012 C CA . ILE A 1 259 ? -2.285 123.040 -14.150 1.00 36.86 238 ILE A CA 1
ATOM 1013 C C . ILE A 1 259 ? -3.745 123.212 -13.743 1.00 38.00 238 ILE A C 1
ATOM 1014 O O . ILE A 1 259 ? -4.646 123.179 -14.576 1.00 44.92 238 ILE A O 1
ATOM 1019 N N . TYR A 1 260 ? -3.971 123.396 -12.447 1.00 36.66 239 TYR A N 1
ATOM 1020 C CA . TYR A 1 260 ? -5.323 123.586 -11.923 1.00 34.94 239 TYR A CA 1
ATOM 1021 C C . TYR A 1 260 ? -5.792 125.007 -12.172 1.00 41.88 239 TYR A C 1
ATOM 1022 O O . TYR A 1 260 ? -6.987 125.253 -12.353 1.00 36.98 239 TYR A O 1
ATOM 1031 N N . GLY A 1 261 ? -4.844 125.944 -12.154 1.00 34.81 240 GLY A N 1
ATOM 1032 C CA . GLY A 1 261 ? -5.147 127.335 -12.408 1.00 34.31 240 GLY A CA 1
ATOM 1033 C C . GLY A 1 261 ? -5.741 128.173 -11.284 1.00 46.89 240 GLY A C 1
ATOM 1034 O O . GLY A 1 261 ? -5.599 127.853 -10.096 1.00 45.47 240 GLY A O 1
ATOM 1035 N N . GLN A 1 262 ? -6.419 129.255 -11.667 1.00 43.84 241 GLN A N 1
ATOM 1036 C CA . GLN A 1 262 ? -6.784 130.299 -10.716 1.00 44.52 241 GLN A CA 1
ATOM 1037 C C . GLN A 1 262 ? -8.272 130.491 -10.458 1.00 46.10 241 GLN A C 1
ATOM 1038 O O . GLN A 1 262 ? -8.681 131.555 -9.995 1.00 64.05 241 GLN A O 1
ATOM 1044 N N . SER A 1 263 ? -9.077 129.478 -10.751 1.00 46.77 242 SER A N 1
ATOM 1045 C CA . SER A 1 263 ? -10.503 129.532 -10.438 1.00 56.14 242 SER A CA 1
ATOM 1046 C C . SER A 1 263 ? -10.846 128.411 -9.482 1.00 56.64 242 SER A C 1
ATOM 1047 O O . SER A 1 263 ? -11.779 127.629 -9.702 1.00 65.80 242 SER A O 1
ATOM 1050 N N . CYS A 1 264 ? -10.073 128.335 -8.413 1.00 43.94 243 CYS A N 1
ATOM 1051 C CA . CYS A 1 264 ? -10.196 127.219 -7.496 1.00 48.04 243 CYS A CA 1
ATOM 1052 C C . CYS A 1 264 ? -11.011 127.524 -6.264 1.00 44.15 243 CYS A C 1
ATOM 1053 O O . CYS A 1 264 ? -11.088 128.667 -5.803 1.00 43.49 243 CYS A O 1
ATOM 1056 N N . MET A 1 265 ? -11.648 126.489 -5.747 1.00 41.00 244 MET A N 1
ATOM 1057 C CA . MET A 1 265 ? -12.169 126.566 -4.404 1.00 44.53 244 MET A CA 1
ATOM 1058 C C . MET A 1 265 ? -11.136 125.903 -3.494 1.00 44.37 244 MET A C 1
ATOM 1059 O O . MET A 1 265 ? -10.864 124.702 -3.612 1.00 41.36 244 MET A O 1
ATOM 1064 N N . PHE A 1 266 ? -10.513 126.709 -2.636 1.00 33.23 245 PHE A N 1
ATOM 1065 C CA . PHE A 1 266 ? -9.634 126.169 -1.611 1.00 37.06 245 PHE A CA 1
ATOM 1066 C C . PHE A 1 266 ? -10.462 125.823 -0.392 1.00 33.31 245 PHE A C 1
ATOM 1067 O O . PHE A 1 266 ? -11.144 126.681 0.149 1.00 35.99 245 PHE A O 1
ATOM 1075 N N . VAL A 1 267 ? -10.412 124.561 0.018 1.00 30.53 246 VAL A N 1
ATOM 1076 C CA . VAL A 1 267 ? -11.029 124.126 1.266 1.00 34.25 246 VAL A CA 1
ATOM 1077 C C . VAL A 1 267 ? -9.936 123.902 2.303 1.00 42.01 246 VAL A C 1
ATOM 1078 O O . VAL A 1 267 ? -9.236 122.888 2.283 1.00 40.70 246 VAL A O 1
ATOM 1082 N N . VAL A 1 268 ? -9.777 124.860 3.203 1.00 38.62 247 VAL A N 1
ATOM 1083 C CA . VAL A 1 268 ? -8.713 124.771 4.187 1.00 45.21 247 VAL A CA 1
ATOM 1084 C C . VAL A 1 268 ? -9.181 124.259 5.558 1.00 40.87 247 VAL A C 1
ATOM 1085 O O . VAL A 1 268 ? -10.139 124.747 6.138 1.00 36.40 247 VAL A O 1
ATOM 1089 N N . ASN A 1 269 ? -8.500 123.235 6.048 1.00 46.65 248 ASN A N 1
ATOM 1090 C CA . ASN A 1 269 ? -8.947 122.535 7.240 1.00 37.47 248 ASN A CA 1
ATOM 1091 C C . ASN A 1 269 ? -8.179 122.958 8.456 1.00 40.43 248 ASN A C 1
ATOM 1092 O O . ASN A 1 269 ? -6.960 122.747 8.537 1.00 34.99 248 ASN A O 1
ATOM 1097 N N . ASP A 1 270 ? -8.899 123.586 9.386 1.00 39.41 249 ASP A N 1
ATOM 1098 C CA . ASP A 1 270 ? -8.362 123.870 10.710 1.00 31.41 249 ASP A CA 1
ATOM 1099 C C . ASP A 1 270 ? -7.200 124.852 10.681 1.00 35.49 249 ASP A C 1
ATOM 1100 O O . ASP A 1 270 ? -6.985 125.531 9.680 1.00 37.50 249 ASP A O 1
ATOM 1105 N N . TRP A 1 271 ? -6.437 124.944 11.760 1.00 37.81 250 TRP A N 1
ATOM 1106 C CA . TRP A 1 271 ? -5.461 126.028 11.801 1.00 36.92 250 TRP A CA 1
ATOM 1107 C C . TRP A 1 271 ? -4.277 125.741 10.916 1.00 35.79 250 TRP A C 1
ATOM 1108 O O . TRP A 1 271 ? -3.650 126.659 10.408 1.00 42.82 250 TRP A O 1
ATOM 1119 N N . HIS A 1 272 ? -3.981 124.463 10.722 1.00 36.21 251 HIS A N 1
ATOM 1120 C CA . HIS A 1 272 ? -2.809 124.080 9.949 1.00 40.86 251 HIS A CA 1
ATOM 1121 C C . HIS A 1 272 ? -2.791 124.720 8.568 1.00 38.81 251 HIS A C 1
ATOM 1122 O O . HIS A 1 272 ? -1.730 125.052 8.051 1.00 36.56 251 HIS A O 1
ATOM 1129 N N . ALA A 1 273 ? -3.969 124.899 7.987 1.00 37.16 252 ALA A N 1
ATOM 1130 C CA . ALA A 1 273 ? -4.086 125.454 6.642 1.00 40.21 252 ALA A CA 1
ATOM 1131 C C . ALA A 1 273 ? -4.681 126.855 6.650 1.00 36.31 252 ALA A C 1
ATOM 1132 O O . ALA A 1 273 ? -5.138 127.341 5.626 1.00 44.05 252 ALA A O 1
ATOM 1134 N N . SER A 1 274 ? -4.690 127.504 7.805 1.00 41.17 253 SER A N 1
ATOM 1135 C CA . SER A 1 274 ? -5.511 128.707 7.980 1.00 38.96 253 SER A CA 1
ATOM 1136 C C . SER A 1 274 ? -4.876 129.951 7.420 1.00 40.73 253 SER A C 1
ATOM 1137 O O . SER A 1 274 ? -5.512 130.997 7.337 1.00 54.53 253 SER A O 1
ATOM 1140 N N . LEU A 1 275 ? -3.613 129.851 7.047 1.00 33.21 254 LEU A N 1
ATOM 1141 C CA . LEU A 1 275 ? -2.915 131.016 6.539 1.00 34.04 254 LEU A CA 1
ATOM 1142 C C . LEU A 1 275 ? -3.197 131.168 5.043 1.00 44.15 254 LEU A C 1
ATOM 1143 O O . LEU A 1 275 ? -2.971 132.228 4.467 1.00 33.90 254 LEU A O 1
ATOM 1148 N N . VAL A 1 276 ? -3.703 130.103 4.423 1.00 35.38 255 VAL A N 1
ATOM 1149 C CA . VAL A 1 276 ? -3.935 130.100 2.987 1.00 37.45 255 VAL A CA 1
ATOM 1150 C C . VAL A 1 276 ? -4.823 131.271 2.515 1.00 40.14 255 VAL A C 1
ATOM 1151 O O . VAL A 1 276 ? -4.445 132.010 1.613 1.00 38.71 255 VAL A O 1
ATOM 1155 N N . PRO A 1 277 ? -6.009 131.436 3.126 1.00 39.47 256 PRO A N 1
ATOM 1156 C CA . PRO A 1 277 ? -6.901 132.531 2.737 1.00 33.89 256 PRO A CA 1
ATOM 1157 C C . PRO A 1 277 ? -6.285 133.886 2.999 1.00 42.05 256 PRO A C 1
ATOM 1158 O O . PRO A 1 277 ? -6.659 134.877 2.354 1.00 50.51 256 PRO A O 1
ATOM 1162 N N . VAL A 1 278 ? -5.343 133.943 3.931 1.00 34.61 257 VAL A N 1
ATOM 1163 C CA . VAL A 1 278 ? -4.652 135.209 4.176 1.00 39.69 257 VAL A CA 1
ATOM 1164 C C . VAL A 1 278 ? -3.689 135.479 3.024 1.00 37.34 257 VAL A C 1
ATOM 1165 O O . VAL A 1 278 ? -3.646 136.571 2.484 1.00 43.62 257 VAL A O 1
ATOM 1169 N N . LEU A 1 279 ? -2.927 134.461 2.645 1.00 35.75 258 LEU A N 1
ATOM 1170 C CA . LEU A 1 279 ? -2.019 134.554 1.516 1.00 35.37 258 LEU A CA 1
ATOM 1171 C C . LEU A 1 279 ? -2.749 135.011 0.262 1.00 39.89 258 LEU A C 1
ATOM 1172 O O . LEU A 1 279 ? -2.315 135.958 -0.413 1.00 39.62 258 LEU A O 1
ATOM 1177 N N . LEU A 1 280 ? -3.855 134.345 -0.055 1.00 31.94 259 LEU A N 1
ATOM 1178 C CA . LEU A 1 280 ? -4.615 134.724 -1.240 1.00 39.67 259 LEU A CA 1
ATOM 1179 C C . LEU A 1 280 ? -4.878 136.224 -1.224 1.00 41.14 259 LEU A C 1
ATOM 1180 O O . LEU A 1 280 ? -4.627 136.928 -2.202 1.00 43.19 259 LEU A O 1
ATOM 1185 N N . ALA A 1 281 ? -5.357 136.706 -0.084 1.00 32.62 260 ALA A N 1
ATOM 1186 C CA . ALA A 1 281 ? -5.746 138.098 0.064 1.00 27.96 260 ALA A CA 1
ATOM 1187 C C . ALA A 1 281 ? -4.566 139.084 0.122 1.00 36.29 260 ALA A C 1
ATOM 1188 O O . ALA A 1 281 ? -4.672 140.228 -0.327 1.00 41.68 260 ALA A O 1
ATOM 1190 N N . ALA A 1 282 ? -3.436 138.638 0.649 1.00 40.22 261 ALA A N 1
ATOM 1191 C CA . ALA A 1 282 ? -2.317 139.536 0.897 1.00 42.42 261 ALA A CA 1
ATOM 1192 C C . ALA A 1 282 ? -1.282 139.497 -0.227 1.00 45.30 261 ALA A C 1
ATOM 1193 O O . ALA A 1 282 ? -0.758 140.526 -0.650 1.00 47.53 261 ALA A O 1
ATOM 1195 N N . LYS A 1 283 ? -0.987 138.293 -0.697 1.00 38.67 262 LYS A N 1
ATOM 1196 C CA . LYS A 1 283 ? 0.108 138.087 -1.618 1.00 40.83 262 LYS A CA 1
ATOM 1197 C C . LYS A 1 283 ? -0.334 137.961 -3.088 1.00 43.56 262 LYS A C 1
ATOM 1198 O O . LYS A 1 283 ? 0.405 138.358 -3.979 1.00 44.90 262 LYS A O 1
ATOM 1204 N N . TYR A 1 284 ? -1.540 137.450 -3.346 1.00 38.81 263 TYR A N 1
ATOM 1205 C CA . TYR A 1 284 ? -1.949 137.174 -4.730 1.00 36.48 263 TYR A CA 1
ATOM 1206 C C . TYR A 1 284 ? -2.971 138.131 -5.354 1.00 41.28 263 TYR A C 1
ATOM 1207 O O . TYR A 1 284 ? -2.720 138.707 -6.412 1.00 40.50 263 TYR A O 1
ATOM 1216 N N . ARG A 1 285 ? -4.123 138.294 -4.719 1.00 33.00 264 ARG A N 1
ATOM 1217 C CA . ARG A 1 285 ? -5.185 139.099 -5.324 1.00 34.41 264 ARG A CA 1
ATOM 1218 C C . ARG A 1 285 ? -4.810 140.559 -5.580 1.00 41.09 264 ARG A C 1
ATOM 1219 O O . ARG A 1 285 ? -5.243 141.151 -6.559 1.00 46.40 264 ARG A O 1
ATOM 1227 N N . PRO A 1 286 ? -4.016 141.158 -4.692 1.00 42.33 265 PRO A N 1
ATOM 1228 C CA . PRO A 1 286 ? -3.686 142.561 -4.965 1.00 36.05 265 PRO A CA 1
ATOM 1229 C C . PRO A 1 286 ? -2.885 142.739 -6.262 1.00 33.79 265 PRO A C 1
ATOM 1230 O O . PRO A 1 286 ? -2.772 143.856 -6.763 1.00 44.95 265 PRO A O 1
ATOM 1234 N N . TYR A 1 287 ? -2.355 141.654 -6.810 1.00 36.54 266 TYR A N 1
ATOM 1235 C CA . TYR A 1 287 ? -1.575 141.740 -8.040 1.00 41.50 266 TYR A CA 1
ATOM 1236 C C . TYR A 1 287 ? -2.256 141.138 -9.270 1.00 39.10 266 TYR A C 1
ATOM 1237 O O . TYR A 1 287 ? -1.658 141.055 -10.340 1.00 51.64 266 TYR A O 1
ATOM 1246 N N . GLY A 1 288 ? -3.504 140.720 -9.121 1.00 29.69 267 GLY A N 1
ATOM 1247 C CA . GLY A 1 288 ? -4.241 140.149 -10.233 1.00 38.31 267 GLY A CA 1
ATOM 1248 C C . GLY A 1 288 ? -4.209 138.637 -10.309 1.00 39.12 267 GLY A C 1
ATOM 1249 O O . GLY A 1 288 ? -4.729 138.033 -11.249 1.00 54.26 267 GLY A O 1
ATOM 1250 N N . VAL A 1 289 ? -3.599 138.016 -9.313 1.00 34.97 268 VAL A N 1
ATOM 1251 C CA . VAL A 1 289 ? -3.587 136.571 -9.238 1.00 34.73 268 VAL A CA 1
ATOM 1252 C C . VAL A 1 289 ? -4.642 136.038 -8.281 1.00 32.41 268 VAL A C 1
ATOM 1253 O O . VAL A 1 289 ? -4.851 136.592 -7.211 1.00 40.97 268 VAL A O 1
ATOM 1257 N N . TYR A 1 290 ? -5.340 134.994 -8.720 1.00 36.78 269 TYR A N 1
ATOM 1258 C CA . TYR A 1 290 ? -6.320 134.283 -7.899 1.00 34.20 269 TYR A CA 1
ATOM 1259 C C . TYR A 1 290 ? -7.594 135.079 -7.596 1.00 39.70 269 TYR A C 1
ATOM 1260 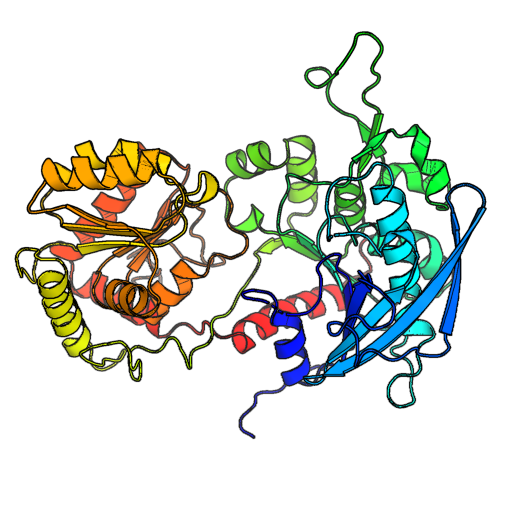O O . TYR A 1 290 ? -8.349 134.721 -6.685 1.00 46.99 269 TYR A O 1
ATOM 1269 N N . ARG A 1 291 ? -7.848 136.139 -8.354 1.00 41.47 270 ARG A N 1
ATOM 1270 C CA . ARG A 1 291 ? -9.087 136.906 -8.166 1.00 44.61 270 ARG A CA 1
ATOM 1271 C C . ARG A 1 291 ? -10.375 136.119 -8.377 1.00 43.66 270 ARG A C 1
ATOM 1272 O O . ARG A 1 291 ? -11.428 136.502 -7.876 1.00 47.27 270 ARG A O 1
ATOM 1280 N N . ASP A 1 292 ? -10.295 135.012 -9.099 1.00 48.05 271 ASP A N 1
ATOM 1281 C CA . ASP A 1 292 ? -11.483 134.203 -9.318 1.00 63.89 271 ASP A CA 1
ATOM 1282 C C . ASP A 1 292 ? -11.544 132.951 -8.444 1.00 59.63 271 ASP A C 1
ATOM 1283 O O . ASP A 1 292 ? -12.366 132.060 -8.672 1.00 56.51 271 ASP A O 1
ATOM 1288 N N . SER A 1 293 ? -10.674 132.902 -7.438 1.00 48.52 272 SER A N 1
ATOM 1289 C CA . SER A 1 293 ? -10.688 131.819 -6.471 1.00 46.53 272 SER A CA 1
ATOM 1290 C C . SER A 1 293 ? -11.306 132.261 -5.161 1.00 44.28 272 SER A C 1
ATOM 1291 O O . SER A 1 293 ? -11.237 133.429 -4.785 1.00 53.13 272 SER A O 1
ATOM 1294 N N . ARG A 1 294 ? -11.922 131.308 -4.480 1.00 37.25 273 ARG A N 1
ATOM 1295 C CA . ARG A 1 294 ? -12.537 131.552 -3.192 1.00 35.35 273 ARG A CA 1
ATOM 1296 C C . ARG A 1 294 ? -11.971 130.543 -2.207 1.00 38.14 273 ARG A C 1
ATOM 1297 O O . ARG A 1 294 ? -11.218 129.644 -2.591 1.00 42.44 273 ARG A O 1
ATOM 1305 N N . SER A 1 295 ? -12.325 130.684 -0.937 1.00 38.05 274 SER A N 1
ATOM 1306 C CA . SER A 1 295 ? -11.894 129.713 0.069 1.00 36.15 274 SER A CA 1
ATOM 1307 C C . SER A 1 295 ? -12.941 129.432 1.136 1.00 39.65 274 SER A C 1
ATOM 1308 O O . SER A 1 295 ? -13.720 130.304 1.525 1.00 45.39 274 SER A O 1
ATOM 1311 N N . THR A 1 296 ? -12.937 128.193 1.608 1.00 35.53 275 THR A N 1
ATOM 1312 C CA . THR A 1 296 ? -13.841 127.762 2.653 1.00 36.66 275 THR A CA 1
ATOM 1313 C C . THR A 1 296 ? -13.048 127.236 3.829 1.00 40.70 275 THR A C 1
ATOM 1314 O O . THR A 1 296 ? -12.226 126.332 3.697 1.00 45.54 275 THR A O 1
ATOM 1318 N N . LEU A 1 297 ? -13.297 127.811 4.988 1.00 38.21 276 LEU A N 1
ATOM 1319 C CA . LEU A 1 297 ? -12.644 127.348 6.184 1.00 37.25 276 LEU A CA 1
ATOM 1320 C C . LEU A 1 297 ? -13.507 126.253 6.810 1.00 38.70 276 LEU A C 1
ATOM 1321 O O . LEU A 1 297 ? -14.700 126.454 7.043 1.00 40.83 276 LEU A O 1
ATOM 1326 N N . VAL A 1 298 ? -12.903 125.088 7.038 1.00 35.11 277 VAL A N 1
ATOM 1327 C CA . VAL A 1 298 ? -13.554 123.994 7.749 1.00 31.95 277 VAL A CA 1
ATOM 1328 C C . VAL A 1 298 ? -12.959 123.864 9.143 1.00 41.65 277 VAL A C 1
ATOM 1329 O O . VAL A 1 298 ? -11.746 123.672 9.306 1.00 44.89 277 VAL A O 1
ATOM 1333 N N . ILE A 1 299 ? -13.825 123.958 10.145 1.00 32.59 278 ILE A N 1
ATOM 1334 C CA . ILE A 1 299 ? -13.394 123.980 11.525 1.00 33.12 278 ILE A CA 1
ATOM 1335 C C . ILE A 1 299 ? -13.919 122.752 12.240 1.00 39.09 278 ILE A C 1
ATOM 1336 O O . ILE A 1 299 ? -15.116 122.660 12.538 1.00 36.55 278 ILE A O 1
ATOM 1341 N N . HIS A 1 300 ? -13.025 121.811 12.518 1.00 38.23 279 HIS A N 1
ATOM 1342 C CA . HIS A 1 300 ? -13.403 120.610 13.243 1.00 41.21 279 HIS A CA 1
ATOM 1343 C C . HIS A 1 300 ? -13.294 120.812 14.762 1.00 49.32 279 HIS A C 1
ATOM 1344 O O . HIS A 1 300 ? -14.002 120.173 15.530 1.00 58.75 279 HIS A O 1
ATOM 1351 N N . ASN A 1 301 ? -12.417 121.710 15.192 1.00 54.71 280 ASN A N 1
ATOM 1352 C CA . ASN A 1 301 ? -12.324 122.064 16.607 1.00 49.78 280 ASN A CA 1
ATOM 1353 C C . ASN A 1 301 ? -11.896 123.513 16.829 1.00 45.92 280 ASN A C 1
ATOM 1354 O O . ASN A 1 301 ? -11.318 124.143 15.943 1.00 56.39 280 ASN A O 1
ATOM 1359 N N . LEU A 1 302 ? -12.163 124.005 18.035 1.00 43.26 281 LEU A N 1
ATOM 1360 C CA . LEU A 1 302 ? -11.884 125.371 18.442 1.00 45.14 281 LEU A CA 1
ATOM 1361 C C . LEU A 1 302 ? -10.812 125.432 19.533 1.00 49.51 281 LEU A C 1
ATOM 1362 O O . LEU A 1 302 ? -10.423 126.509 19.972 1.00 52.23 281 LEU A O 1
ATOM 1367 N N . ALA A 1 303 ? -10.343 124.273 19.974 1.00 43.09 282 ALA A N 1
ATOM 1368 C CA . ALA A 1 303 ? -9.315 124.213 21.006 1.00 42.69 282 ALA A CA 1
ATOM 1369 C C . ALA A 1 303 ? -7.965 124.697 20.505 1.00 48.64 282 ALA A C 1
ATOM 1370 O O . ALA A 1 303 ? -7.278 125.447 21.191 1.00 61.53 282 ALA A O 1
ATOM 1372 N N . HIS A 1 304 ? -7.583 124.237 19.311 1.00 45.80 283 HIS A N 1
ATOM 1373 C CA . HIS A 1 304 ? -6.270 124.537 18.739 1.00 44.02 283 HIS A CA 1
ATOM 1374 C C . HIS A 1 304 ? -6.357 125.531 17.604 1.00 46.15 283 HIS A C 1
ATOM 1375 O O . HIS A 1 304 ? -6.741 125.190 16.491 1.00 51.83 283 HIS A O 1
ATOM 1382 N N . GLN A 1 305 ? -5.961 126.759 17.905 1.00 47.00 284 GLN A N 1
ATOM 1383 C CA . GLN A 1 305 ? -6.176 127.879 17.016 1.00 41.67 284 GLN A CA 1
ATOM 1384 C C . GLN A 1 305 ? -4.893 128.334 16.352 1.00 39.41 284 GLN A C 1
ATOM 1385 O O . GLN A 1 305 ? -4.887 129.288 15.587 1.00 43.32 284 GLN A O 1
ATOM 1391 N N . GLY A 1 306 ? -3.810 127.620 16.621 1.00 39.72 285 GLY A N 1
ATOM 1392 C CA . GLY A 1 306 ? -2.519 127.974 16.066 1.00 42.25 285 GLY A CA 1
ATOM 1393 C C . GLY A 1 306 ? -2.056 129.312 16.607 1.00 47.78 285 GLY A C 1
ATOM 1394 O O . GLY A 1 306 ? -1.871 130.271 15.860 1.00 48.72 285 GLY A O 1
ATOM 1395 N N . VAL A 1 307 ? -1.873 129.371 17.923 1.00 45.27 286 VAL A N 1
ATOM 1396 C CA . VAL A 1 307 ? -1.520 130.607 18.595 1.00 36.30 286 VAL A CA 1
ATOM 1397 C C . VAL A 1 307 ? -0.066 130.649 19.037 1.00 37.31 286 VAL A C 1
ATOM 1398 O O . VAL A 1 307 ? 0.474 129.676 19.591 1.00 39.04 286 VAL A O 1
ATOM 1402 N N . GLU A 1 308 ? 0.557 131.793 18.765 1.00 26.44 287 GLU A N 1
ATOM 1403 C CA . GLU A 1 308 ? 1.945 132.035 19.105 1.00 30.02 287 GLU A CA 1
ATOM 1404 C C . GLU A 1 308 ? 2.055 133.507 19.431 1.00 35.19 287 GLU A C 1
ATOM 1405 O O . GLU A 1 308 ? 1.143 134.281 19.134 1.00 44.48 287 GLU A O 1
ATOM 1411 N N . PRO A 1 309 ? 3.152 133.898 20.081 1.00 42.31 288 PRO A N 1
ATOM 1412 C CA . PRO A 1 309 ? 3.371 135.297 20.480 1.00 43.34 288 PRO A CA 1
ATOM 1413 C C . PRO A 1 309 ? 3.468 136.229 19.271 1.00 40.32 288 PRO A C 1
ATOM 1414 O O . PRO A 1 309 ? 3.973 135.819 18.231 1.00 43.35 288 PRO A O 1
ATOM 1418 N N . ALA A 1 310 ? 3.030 137.473 19.422 1.00 41.36 289 ALA A N 1
ATOM 1419 C CA . ALA A 1 310 ? 2.971 138.406 18.293 1.00 39.43 289 ALA A CA 1
ATOM 1420 C C . ALA A 1 310 ? 4.336 138.789 17.749 1.00 39.94 289 ALA A C 1
ATOM 1421 O O . ALA A 1 310 ? 4.448 139.356 16.662 1.00 50.57 289 ALA A O 1
ATOM 1423 N N . SER A 1 311 ? 5.374 138.488 18.511 1.00 42.69 290 SER A N 1
ATOM 1424 C CA . SER A 1 311 ? 6.724 138.831 18.110 1.00 37.10 290 SER A CA 1
ATOM 1425 C C . SER A 1 311 ? 7.121 138.000 16.894 1.00 44.45 290 SER A C 1
ATOM 1426 O O . SER A 1 311 ? 8.100 138.310 16.218 1.00 41.74 290 SER A O 1
ATOM 1429 N N . THR A 1 312 ? 6.356 136.944 16.628 1.00 35.29 291 THR A N 1
ATOM 1430 C CA . THR A 1 312 ? 6.657 136.043 15.527 1.00 40.54 291 THR A CA 1
ATOM 1431 C C . THR A 1 312 ? 6.057 136.497 14.221 1.00 45.83 291 THR A C 1
ATOM 1432 O O . THR A 1 312 ? 6.389 135.936 13.167 1.00 54.14 291 THR A O 1
ATOM 1436 N N . TYR A 1 313 ? 5.158 137.478 14.272 1.00 36.96 292 TYR A N 1
ATOM 1437 C CA . TYR A 1 313 ? 4.512 137.942 13.033 1.00 38.20 292 TYR A CA 1
ATOM 1438 C C . TYR A 1 313 ? 5.455 138.171 11.845 1.00 42.19 292 TYR A C 1
ATOM 1439 O O . TYR A 1 313 ? 5.147 137.752 10.737 1.00 45.66 292 TYR A O 1
ATOM 1448 N N . PRO A 1 314 ? 6.603 138.830 12.066 1.00 47.91 293 PRO A N 1
ATOM 1449 C CA . PRO A 1 314 ? 7.494 139.082 10.923 1.00 38.18 293 PRO A CA 1
ATOM 1450 C C . PRO A 1 314 ? 8.012 137.789 10.294 1.00 46.54 293 PRO A C 1
ATOM 1451 O O . PRO A 1 314 ? 8.247 137.743 9.089 1.00 54.57 293 PRO A O 1
ATOM 1455 N N . ASP A 1 315 ? 8.171 136.735 11.085 1.00 45.32 294 ASP A N 1
ATOM 1456 C CA . ASP A 1 315 ? 8.594 135.459 10.510 1.00 44.31 294 ASP A CA 1
ATOM 1457 C C . ASP A 1 315 ? 7.659 134.897 9.415 1.00 39.72 294 ASP A C 1
ATOM 1458 O O . ASP A 1 315 ? 8.092 134.110 8.584 1.00 45.17 294 ASP A O 1
ATOM 1463 N N . LEU A 1 316 ? 6.390 135.291 9.416 1.00 34.97 295 LEU A N 1
ATOM 1464 C CA . LEU A 1 316 ? 5.422 134.744 8.461 1.00 40.46 295 LEU A CA 1
ATOM 1465 C C . LEU A 1 316 ? 5.597 135.279 7.039 1.00 48.38 295 LEU A C 1
ATOM 1466 O O . LEU A 1 316 ? 4.956 134.798 6.121 1.00 40.36 295 LEU A O 1
ATOM 1471 N N . GLY A 1 317 ? 6.463 136.271 6.857 1.00 49.97 296 GLY A N 1
ATOM 1472 C CA . GLY A 1 317 ? 6.705 136.811 5.532 1.00 42.10 296 GLY A CA 1
ATOM 1473 C C . GLY A 1 317 ? 5.541 137.526 4.849 1.00 44.06 296 GLY A C 1
ATOM 1474 O O . GLY A 1 317 ? 5.567 137.718 3.641 1.00 52.36 296 GLY A O 1
ATOM 1475 N N . LEU A 1 318 ? 4.517 137.900 5.609 1.00 48.84 297 LEU A N 1
ATOM 1476 C CA . LEU A 1 318 ? 3.444 138.758 5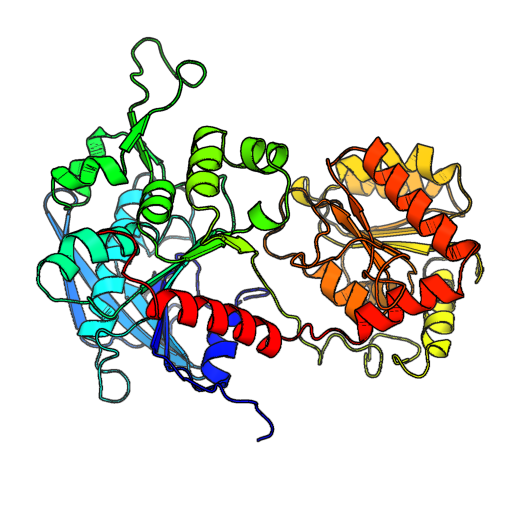.112 1.00 47.94 297 LEU A CA 1
ATOM 1477 C C . LEU A 1 318 ? 3.798 140.222 5.298 1.00 50.31 297 LEU A C 1
ATOM 1478 O O . LEU A 1 318 ? 4.669 140.559 6.093 1.00 66.19 297 LEU A O 1
ATOM 1483 N N . PRO A 1 319 ? 3.105 141.113 4.585 1.00 54.12 298 PRO A N 1
ATOM 1484 C CA . PRO A 1 319 ? 3.375 142.544 4.798 1.00 52.59 298 PRO A CA 1
ATOM 1485 C C . PRO A 1 319 ? 2.853 143.050 6.148 1.00 48.93 298 PRO A C 1
ATOM 1486 O O . PRO A 1 319 ? 1.990 142.442 6.755 1.00 50.85 298 PRO A O 1
ATOM 1490 N N . PRO A 1 320 ? 3.382 144.175 6.619 1.00 59.92 299 PRO A N 1
ATOM 1491 C CA . PRO A 1 320 ? 3.023 144.724 7.930 1.00 53.79 299 PRO A CA 1
ATOM 1492 C C . PRO A 1 320 ? 1.549 145.092 8.129 1.00 45.07 299 PRO A C 1
ATOM 1493 O O . PRO A 1 320 ? 1.076 144.985 9.257 1.00 54.23 299 PRO A O 1
ATOM 1497 N N . GLU A 1 321 ? 0.853 145.521 7.079 1.00 39.99 300 GLU A N 1
ATOM 1498 C CA . GLU A 1 321 ? -0.532 145.995 7.189 1.00 43.97 300 GLU A CA 1
ATOM 1499 C C . GLU A 1 321 ? -1.451 144.860 7.547 1.00 47.96 300 GLU A C 1
ATOM 1500 O O . GLU A 1 321 ? -2.561 145.073 8.055 1.00 63.77 300 GLU A O 1
ATOM 1506 N N . TRP A 1 322 ? -0.979 143.650 7.270 1.00 29.74 301 TRP A N 1
ATOM 1507 C CA . TRP A 1 322 ? -1.779 142.450 7.481 1.00 51.79 301 TRP A CA 1
ATOM 1508 C C . TRP A 1 322 ? -1.783 141.941 8.906 1.00 52.18 301 TRP A C 1
ATOM 1509 O O . TRP A 1 322 ? -2.578 141.070 9.244 1.00 45.91 301 TRP A O 1
ATOM 1520 N N . TYR A 1 323 ? -0.913 142.505 9.734 1.00 43.34 302 TYR A N 1
ATOM 1521 C CA . TYR A 1 323 ? -0.876 142.155 11.142 1.00 46.67 302 TYR A CA 1
ATOM 1522 C C . TYR A 1 323 ? -2.279 142.120 11.750 1.00 40.08 302 TYR A C 1
ATOM 1523 O O . TYR A 1 323 ? -2.623 141.169 12.437 1.00 38.15 302 TYR A O 1
ATOM 1532 N N . GLY A 1 324 ? -3.108 143.119 11.472 1.00 35.60 303 GLY A N 1
ATOM 1533 C CA . GLY A 1 324 ? -4.450 143.143 12.049 1.00 30.47 303 GLY A CA 1
ATOM 1534 C C . GLY A 1 324 ? -5.303 141.888 11.840 1.00 41.42 303 GLY A C 1
ATOM 1535 O O . GLY A 1 324 ? -6.200 141.580 12.628 1.00 53.21 303 GLY A O 1
ATOM 1536 N N . ALA A 1 325 ? -5.048 141.164 10.760 1.00 33.51 304 ALA A N 1
ATOM 1537 C CA . ALA A 1 325 ? -5.857 140.000 10.445 1.00 39.04 304 ALA A CA 1
ATOM 1538 C C . ALA A 1 325 ? -5.495 138.850 11.369 1.00 47.28 304 ALA A C 1
ATOM 1539 O O . ALA A 1 325 ? -6.341 138.026 11.718 1.00 50.78 304 ALA A O 1
ATOM 1541 N N . LEU A 1 326 ? -4.223 138.798 11.749 1.00 34.46 305 LEU A N 1
ATOM 1542 C CA . LEU A 1 326 ? -3.730 137.750 12.616 1.00 40.53 305 LEU A CA 1
ATOM 1543 C C . LEU A 1 326 ? -3.643 138.183 14.072 1.00 39.91 305 LEU A C 1
ATOM 1544 O O . LEU A 1 326 ? -3.435 137.358 14.940 1.00 31.17 305 LEU A O 1
ATOM 1549 N N . GLU A 1 327 ? -3.799 139.477 14.322 1.00 36.61 306 GLU A N 1
ATOM 1550 C CA . GLU A 1 327 ? -3.651 140.012 15.650 1.00 40.42 306 GLU A CA 1
ATOM 1551 C C . GLU A 1 327 ? -4.694 139.436 16.599 1.00 46.89 306 GLU A C 1
ATOM 1552 O O . GLU A 1 327 ? -5.881 139.369 16.274 1.00 45.29 306 GLU A O 1
ATOM 1558 N N . TRP A 1 328 ? -4.244 139.046 17.785 1.00 32.46 307 TRP A N 1
ATOM 1559 C CA . TRP A 1 328 ? -5.123 138.482 18.791 1.00 29.14 307 TRP A CA 1
ATOM 1560 C C . TRP A 1 328 ? -4.592 138.856 20.178 1.00 43.29 307 TRP A C 1
ATOM 1561 O O . TRP A 1 328 ? -3.495 138.448 20.576 1.00 48.93 307 TRP A O 1
ATOM 1572 N N . VAL A 1 329 ? -5.357 139.655 20.905 1.00 36.99 308 VAL A N 1
ATOM 1573 C CA . VAL A 1 329 ? -4.983 140.008 22.269 1.00 40.20 308 VAL A CA 1
ATOM 1574 C C . VAL A 1 329 ? -5.820 139.287 23.318 1.00 42.88 308 VAL A C 1
ATOM 1575 O O . VAL A 1 329 ? -7.053 139.371 23.319 1.00 41.36 308 VAL A O 1
ATOM 1579 N N . PHE A 1 330 ? -5.155 138.578 24.223 1.00 43.82 309 PHE A N 1
ATOM 1580 C CA . PHE A 1 330 ? -5.885 137.912 25.301 1.00 36.89 309 PHE A CA 1
ATOM 1581 C C . PHE A 1 330 ? -6.359 138.873 26.384 1.00 43.41 309 PHE A C 1
ATOM 1582 O O . PHE A 1 330 ? -5.647 139.819 26.771 1.00 39.28 309 PHE A O 1
ATOM 1590 N N . PRO A 1 331 ? -7.586 138.638 26.862 1.00 40.23 310 PRO A N 1
ATOM 1591 C CA . PRO A 1 331 ? -8.182 139.446 27.932 1.00 33.11 310 PRO A CA 1
ATOM 1592 C C . PRO A 1 331 ? -7.336 139.333 29.205 1.00 48.95 310 PRO A C 1
ATOM 1593 O O . PRO A 1 331 ? -6.594 138.355 29.384 1.00 46.74 310 PRO A O 1
ATOM 1597 N N . GLU A 1 332 ? -7.452 140.327 30.076 1.00 47.14 311 GLU A N 1
ATOM 1598 C CA . GLU A 1 332 ? -6.642 140.381 31.278 1.00 51.38 311 GLU A CA 1
ATOM 1599 C C . GLU A 1 332 ? -6.758 139.163 32.202 1.00 42.81 311 GLU A C 1
ATOM 1600 O O . GLU A 1 332 ? -5.761 138.697 32.720 1.00 35.20 311 GLU A O 1
ATOM 1606 N N . TRP A 1 333 ? -7.953 138.630 32.396 1.00 30.60 312 TRP A N 1
ATOM 1607 C CA . TRP A 1 333 ? -8.079 137.467 33.269 1.00 43.71 312 TRP A CA 1
ATOM 1608 C C . TRP A 1 333 ? -7.299 136.253 32.752 1.00 48.56 312 TRP A C 1
ATOM 1609 O O . TRP A 1 333 ? -7.047 135.296 33.495 1.00 57.59 312 TRP A O 1
ATOM 1620 N N . ALA A 1 334 ? -6.895 136.313 31.489 1.00 42.78 313 ALA A N 1
ATOM 1621 C CA . ALA A 1 334 ? -6.163 135.220 30.871 1.00 43.83 313 ALA A CA 1
ATOM 1622 C C . ALA A 1 334 ? -4.669 135.489 30.761 1.00 38.33 313 ALA A C 1
ATOM 1623 O O . ALA A 1 334 ? -3.965 134.751 30.079 1.00 38.19 313 ALA A O 1
ATOM 1625 N N . ARG A 1 335 ? -4.182 136.527 31.437 1.00 37.60 314 ARG A N 1
ATOM 1626 C CA . ARG A 1 335 ? -2.739 136.784 31.472 1.00 42.06 314 ARG A CA 1
ATOM 1627 C C . ARG A 1 335 ? -1.993 135.822 32.384 1.00 45.74 314 ARG A C 1
ATOM 1628 O O . ARG A 1 335 ? -2.530 135.324 33.384 1.00 50.63 314 ARG A O 1
ATOM 1636 N N . ARG A 1 336 ? -0.728 135.617 32.055 1.00 43.17 315 ARG A N 1
ATOM 1637 C CA . ARG A 1 336 ? 0.022 134.469 32.538 1.00 51.22 315 ARG A CA 1
ATOM 1638 C C . ARG A 1 336 ? 1.175 134.802 33.484 1.00 45.19 315 ARG A C 1
ATOM 1639 O O . ARG A 1 336 ? 1.723 133.929 34.144 1.00 60.34 315 ARG A O 1
ATOM 1647 N N . HIS A 1 337 ? 1.542 136.072 33.520 1.00 36.52 316 HIS A N 1
ATOM 1648 C CA . HIS A 1 337 ? 2.565 136.577 34.417 1.00 33.29 316 HIS A CA 1
ATOM 1649 C C . HIS A 1 337 ? 2.446 138.086 34.442 1.00 40.05 316 HIS A C 1
ATOM 1650 O O . HIS A 1 337 ? 1.798 138.677 33.574 1.00 50.32 316 HIS A O 1
ATOM 1657 N N . ALA A 1 338 ? 3.051 138.690 35.457 1.00 35.45 317 ALA A N 1
ATOM 1658 C CA . ALA A 1 338 ? 2.880 140.106 35.759 1.00 37.64 317 ALA A CA 1
ATOM 1659 C C . ALA A 1 338 ? 3.025 141.038 34.545 1.00 48.32 317 ALA A C 1
ATOM 1660 O O . ALA A 1 338 ? 2.241 141.968 34.380 1.00 51.16 317 ALA A O 1
ATOM 1662 N N . LEU A 1 339 ? 4.018 140.787 33.694 1.00 42.06 318 LEU A N 1
ATOM 1663 C CA . LEU A 1 339 ? 4.273 141.678 32.556 1.00 52.78 318 LEU A CA 1
ATOM 1664 C C . LEU A 1 339 ? 3.635 141.270 31.219 1.00 50.37 318 LEU A C 1
ATOM 1665 O O . LEU A 1 339 ? 3.787 141.967 30.218 1.00 58.73 318 LEU A O 1
ATOM 1670 N N . ASP A 1 340 ? 2.916 140.157 31.216 1.00 39.52 319 ASP A N 1
ATOM 1671 C CA . ASP A 1 340 ? 2.318 139.621 30.008 1.00 44.08 319 ASP A CA 1
ATOM 1672 C C . ASP A 1 340 ? 1.313 140.592 29.373 1.00 44.71 319 ASP A C 1
ATOM 1673 O O . ASP A 1 340 ? 0.260 140.883 29.949 1.00 43.65 319 ASP A O 1
ATOM 1678 N N . LYS A 1 341 ? 1.643 141.089 28.181 1.00 45.04 320 LYS A N 1
ATOM 1679 C CA . LYS A 1 341 ? 0.757 142.010 27.459 1.00 47.20 320 LYS A CA 1
ATOM 1680 C C . LYS A 1 341 ? -0.364 141.261 26.735 1.00 50.33 320 LYS A C 1
ATOM 1681 O O . LYS A 1 341 ? -1.301 141.879 26.227 1.00 41.20 320 LYS A O 1
ATOM 1687 N N . GLY A 1 342 ? -0.248 139.933 26.680 1.00 50.36 321 GLY A N 1
ATOM 1688 C CA . GLY A 1 342 ? -1.255 139.082 26.068 1.00 44.27 321 GLY A CA 1
ATOM 1689 C C . GLY A 1 342 ? -1.389 139.182 24.548 1.00 45.75 321 GLY A C 1
ATOM 1690 O O . GLY A 1 342 ? -2.451 138.891 24.000 1.00 33.83 321 GLY A O 1
ATOM 1691 N N . GLU A 1 343 ? -0.318 139.589 23.867 1.00 46.61 322 GLU A N 1
ATOM 1692 C CA . GLU A 1 343 ? -0.360 139.802 22.420 1.00 45.23 322 GLU A CA 1
ATOM 1693 C C . GLU A 1 343 ? 0.081 138.583 21.615 1.00 44.79 322 GLU A C 1
ATOM 1694 O O . GLU A 1 343 ? 1.179 138.052 21.819 1.00 38.32 322 GLU A O 1
ATOM 1700 N N . ALA A 1 344 ? -0.765 138.164 20.677 1.00 37.93 323 ALA A N 1
ATOM 1701 C CA . ALA A 1 344 ? -0.498 136.952 19.912 1.00 33.55 323 ALA A CA 1
ATOM 1702 C C . ALA A 1 344 ? -0.870 137.055 18.431 1.00 40.27 323 ALA A C 1
ATOM 1703 O O . ALA A 1 344 ? -1.503 138.010 17.995 1.00 40.96 323 ALA A O 1
ATOM 1705 N N . VAL A 1 345 ? -0.488 136.039 17.670 1.00 37.32 324 VAL A N 1
ATOM 1706 C CA . VAL A 1 345 ? -1.076 135.819 16.358 1.00 37.21 324 VAL A CA 1
ATOM 1707 C C . VAL A 1 345 ? -1.861 134.528 16.381 1.00 39.05 324 VAL A C 1
ATOM 1708 O O . VAL A 1 345 ? -1.495 133.574 17.060 1.00 42.41 324 VAL A O 1
ATOM 1712 N N . ASN A 1 346 ? -2.957 134.516 15.641 1.00 40.88 325 ASN A N 1
ATOM 1713 C CA . ASN A 1 346 ? -3.908 133.434 15.731 1.00 42.16 325 ASN A CA 1
ATOM 1714 C C . ASN A 1 346 ? -4.318 132.968 14.334 1.00 39.28 325 ASN A C 1
ATOM 1715 O O . ASN A 1 346 ? -5.210 133.538 13.714 1.00 37.80 325 ASN A O 1
ATOM 1720 N N . PHE A 1 347 ? -3.666 131.914 13.858 1.00 35.66 326 PHE A N 1
ATOM 1721 C CA . PHE A 1 347 ? -3.954 131.348 12.550 1.00 31.55 326 PHE A CA 1
ATOM 1722 C C . PHE A 1 347 ? -5.428 131.198 12.222 1.00 33.35 326 PHE A C 1
ATOM 1723 O O . PHE A 1 347 ? -5.894 131.739 11.212 1.00 38.21 326 PHE A O 1
ATOM 1731 N N . LEU A 1 348 ? -6.148 130.445 13.048 1.00 35.44 327 LEU A N 1
ATOM 1732 C CA . LEU A 1 348 ? -7.562 130.180 12.806 1.00 32.14 327 LEU A CA 1
ATOM 1733 C C . LEU A 1 348 ? -8.331 131.487 12.726 1.00 42.92 327 LEU A C 1
ATOM 1734 O O . LEU A 1 348 ? -9.155 131.683 11.827 1.00 43.02 327 LEU A O 1
ATOM 1739 N N . LYS A 1 349 ? -8.049 132.385 13.671 1.00 33.88 328 LYS A N 1
ATOM 1740 C CA . LYS A 1 349 ? -8.658 133.700 13.671 1.00 38.98 328 LYS A CA 1
ATOM 1741 C C . LYS A 1 349 ? -8.433 134.411 12.327 1.00 42.50 328 LYS A C 1
ATOM 1742 O O . LYS A 1 349 ? -9.350 135.005 11.768 1.00 48.98 328 LYS A O 1
ATOM 1748 N N . GLY A 1 350 ? -7.200 134.348 11.833 1.00 33.90 329 GLY A N 1
ATOM 1749 C CA . GLY A 1 350 ? -6.820 134.940 10.563 1.00 40.27 329 GLY A CA 1
ATOM 1750 C C . GLY A 1 350 ? -7.663 134.453 9.401 1.00 43.67 329 GLY A C 1
ATOM 1751 O O . GLY A 1 350 ? -8.070 135.239 8.540 1.00 46.09 329 GLY A O 1
ATOM 1752 N N . ALA A 1 351 ? -7.935 133.153 9.387 1.00 38.26 330 ALA A N 1
ATOM 1753 C CA . ALA A 1 351 ? -8.806 132.564 8.379 1.00 34.34 330 ALA A CA 1
ATOM 1754 C C . ALA A 1 351 ? -10.256 132.975 8.578 1.00 41.35 330 ALA A C 1
ATOM 1755 O O . ALA A 1 351 ? -10.965 133.208 7.613 1.00 44.09 330 ALA A O 1
ATOM 1757 N N . VAL A 1 352 ? -10.707 133.045 9.826 1.00 39.75 331 VAL A N 1
ATOM 1758 C CA . VAL A 1 352 ? -12.100 133.382 10.089 1.00 38.65 331 VAL A CA 1
ATOM 1759 C C . VAL A 1 352 ? -12.357 134.766 9.541 1.00 43.56 331 VAL A C 1
ATOM 1760 O O . VAL A 1 352 ? -13.433 135.081 9.018 1.00 44.13 331 VAL A O 1
ATOM 1764 N N . VAL A 1 353 ? -11.327 135.587 9.641 1.00 38.97 332 VAL A N 1
ATOM 1765 C CA . VAL A 1 353 ? -11.413 136.952 9.194 1.00 39.57 332 VAL A CA 1
ATOM 1766 C C . VAL A 1 353 ? -11.380 137.097 7.664 1.00 40.09 332 VAL A C 1
ATOM 1767 O O . VAL A 1 353 ? -11.978 138.015 7.145 1.00 46.03 332 VAL A O 1
ATOM 1771 N N . THR A 1 354 ? -10.724 136.180 6.953 1.00 43.01 333 THR A N 1
ATOM 1772 C CA . THR A 1 354 ? -10.487 136.332 5.508 1.00 42.06 333 THR A CA 1
ATOM 1773 C C . THR A 1 354 ? -11.133 135.288 4.587 1.00 41.71 333 THR A C 1
ATOM 1774 O O . THR A 1 354 ? -11.173 135.470 3.377 1.00 46.84 333 THR A O 1
ATOM 1778 N N . ALA A 1 355 ? -11.609 134.185 5.140 1.00 48.08 334 ALA A N 1
ATOM 1779 C CA . ALA A 1 355 ? -12.189 133.135 4.311 1.00 43.16 334 ALA A CA 1
ATOM 1780 C C . ALA A 1 355 ? -13.459 133.660 3.694 1.00 42.27 334 ALA A C 1
ATOM 1781 O O . ALA A 1 355 ? -13.989 134.668 4.137 1.00 48.54 334 ALA A O 1
ATOM 1783 N N . ASP A 1 356 ? -13.969 132.966 2.687 1.00 41.94 335 ASP A N 1
ATOM 1784 C CA . ASP A 1 356 ? -15.188 133.422 2.031 1.00 44.81 335 ASP A CA 1
ATOM 1785 C C . ASP A 1 356 ? -16.436 132.795 2.637 1.00 48.80 335 ASP A C 1
ATOM 1786 O O . ASP A 1 356 ? -17.393 133.498 2.949 1.00 52.73 335 ASP A O 1
ATOM 1791 N N . ARG A 1 357 ? -16.408 131.480 2.817 1.00 44.42 336 ARG A N 1
ATOM 1792 C CA . ARG A 1 357 ? -17.439 130.781 3.567 1.00 47.55 336 ARG A CA 1
ATOM 1793 C C . ARG A 1 357 ? -16.791 130.052 4.747 1.00 46.28 336 ARG A C 1
ATOM 1794 O O . ARG A 1 357 ? -15.588 129.827 4.747 1.00 47.72 336 ARG A O 1
ATOM 1802 N N . ILE A 1 358 ? -17.590 129.673 5.742 1.00 38.60 337 ILE A N 1
ATOM 1803 C CA . ILE A 1 358 ? -17.083 128.940 6.895 1.00 35.14 337 ILE A CA 1
ATOM 1804 C C . ILE A 1 358 ? -17.986 127.786 7.280 1.00 44.50 337 ILE A C 1
ATOM 1805 O O . ILE A 1 358 ? -19.173 127.974 7.547 1.00 54.22 337 ILE A O 1
ATOM 1810 N N . VAL A 1 359 ? -17.413 126.592 7.316 1.00 36.30 338 VAL A N 1
ATOM 1811 C CA . VAL A 1 359 ? -18.123 125.409 7.771 1.00 34.62 338 VAL A CA 1
ATOM 1812 C C . VAL A 1 359 ? -17.557 125.000 9.124 1.00 39.03 338 VAL A C 1
ATOM 1813 O O . VAL A 1 359 ? -16.368 124.718 9.260 1.00 48.50 338 VAL A O 1
ATOM 1817 N N . THR A 1 360 ? -18.406 124.962 10.136 1.00 36.05 339 THR A N 1
ATOM 1818 C CA . THR A 1 360 ? -17.886 124.850 11.487 1.00 40.68 339 THR A CA 1
ATOM 1819 C C . THR A 1 360 ? -18.653 123.873 12.361 1.00 40.83 339 THR A C 1
ATOM 1820 O O . THR A 1 360 ? -19.875 123.796 12.298 1.00 46.64 339 THR A O 1
ATOM 1824 N N . VAL A 1 361 ? -17.917 123.123 13.173 1.00 41.79 340 VAL A N 1
ATOM 1825 C CA . VAL A 1 361 ? -18.517 122.221 14.153 1.00 53.08 340 VAL A CA 1
ATOM 1826 C C . VAL A 1 361 ? -19.510 122.934 15.087 1.00 54.04 340 VAL A C 1
ATOM 1827 O O . VAL A 1 361 ? -20.499 122.350 15.532 1.00 60.90 340 VAL A O 1
ATOM 1831 N N . SER A 1 362 ? -19.243 124.206 15.356 1.00 45.66 341 SER A N 1
ATOM 1832 C CA . SER A 1 362 ? -19.963 124.958 16.365 1.00 46.23 341 SER A CA 1
ATOM 1833 C C . SER A 1 362 ? -21.369 125.332 15.915 1.00 55.23 341 SER A C 1
ATOM 1834 O O . SER A 1 362 ? -22.177 125.801 16.723 1.00 55.45 341 SER A O 1
ATOM 1837 N N . GLN A 1 363 ? -21.656 125.126 14.632 1.00 52.69 342 GLN A N 1
ATOM 1838 C CA . GLN A 1 363 ? -22.970 125.441 14.083 1.00 59.24 342 GLN A CA 1
ATOM 1839 C C . GLN A 1 363 ? -24.166 124.772 14.773 1.00 74.79 342 GLN A C 1
ATOM 1840 O O . GLN A 1 363 ? -25.169 125.431 15.060 1.00 90.69 342 GLN A O 1
ATOM 1846 N N . GLY A 1 364 ? -24.078 123.476 15.035 1.00 60.01 343 GLY A N 1
ATOM 1847 C CA . GLY A 1 364 ? -25.155 122.812 15.749 1.00 58.62 343 GLY A CA 1
ATOM 1848 C C . GLY A 1 364 ? -25.089 122.866 17.269 1.00 56.44 343 GLY A C 1
ATOM 1849 O O . GLY A 1 364 ? -25.581 121.960 17.940 1.00 63.84 343 GLY A O 1
ATOM 1850 N N . TYR A 1 365 ? -24.493 123.919 17.821 1.00 55.26 344 TYR A N 1
ATOM 1851 C CA . TYR A 1 365 ? -24.388 124.063 19.282 1.00 53.77 344 TYR A CA 1
ATOM 1852 C C . TYR A 1 365 ? -24.716 125.460 19.790 1.00 54.46 344 TYR A C 1
ATOM 1853 O O . TYR A 1 365 ? -24.796 126.412 19.025 1.00 62.04 344 TYR A O 1
ATOM 1862 N N . SER A 1 366 ? -24.877 125.571 21.100 1.00 69.30 345 SER A N 1
ATOM 1863 C CA . SER A 1 366 ? -25.290 126.825 21.722 1.00 70.01 345 SER A CA 1
ATOM 1864 C C . SER A 1 366 ? -24.131 127.796 21.842 1.00 60.05 345 SER A C 1
ATOM 1865 O O . SER A 1 366 ? -22.969 127.396 21.794 1.00 65.38 345 SER A O 1
ATOM 1868 N N . TRP A 1 367 ? -24.456 129.069 22.029 1.00 58.39 346 TRP A N 1
ATOM 1869 C CA . TRP A 1 367 ? -23.445 130.087 22.295 1.00 65.30 346 TRP A CA 1
ATOM 1870 C C . TRP A 1 367 ? -22.507 129.641 23.424 1.00 68.12 346 TRP A C 1
ATOM 1871 O O . TRP A 1 367 ? -21.278 129.734 23.327 1.00 70.98 346 TRP A O 1
ATOM 1882 N N . GLU A 1 368 ? -23.117 129.146 24.491 1.00 60.27 347 GLU A N 1
ATOM 1883 C CA . GLU A 1 368 ? -22.420 128.763 25.705 1.00 60.78 347 GLU A CA 1
ATOM 1884 C C . GLU A 1 368 ? -21.395 127.669 25.443 1.00 53.11 347 GLU A C 1
ATOM 1885 O O . GLU A 1 368 ? -20.273 127.725 25.949 1.00 53.73 347 GLU A O 1
ATOM 1891 N N . VAL A 1 369 ? -21.786 126.668 24.663 1.00 53.34 348 VAL A N 1
ATOM 1892 C CA . VAL A 1 369 ? -20.887 125.562 24.356 1.00 56.70 348 VAL A CA 1
ATOM 1893 C C . VAL A 1 369 ? -19.715 126.067 23.517 1.00 55.98 348 VAL A C 1
ATOM 1894 O O . VAL A 1 369 ? -18.549 125.791 23.820 1.00 50.36 348 VAL A O 1
ATOM 1898 N N . THR A 1 370 ? -20.031 126.823 22.471 1.00 51.16 349 THR A N 1
ATOM 1899 C CA . THR A 1 370 ? -19.006 127.393 21.614 1.00 51.47 349 THR A CA 1
ATOM 1900 C C . THR A 1 370 ? -18.022 128.253 22.417 1.00 53.70 349 THR A C 1
ATOM 1901 O O . THR A 1 370 ? -16.806 128.175 22.218 1.00 49.78 349 THR A O 1
ATOM 1905 N N . THR A 1 371 ? -18.549 129.056 23.336 1.00 53.04 350 THR A N 1
ATOM 1906 C CA . THR A 1 371 ? -17.713 129.920 24.173 1.00 45.51 350 THR A CA 1
ATOM 1907 C C . THR A 1 371 ? -16.786 129.126 25.084 1.00 46.55 350 THR A C 1
ATOM 1908 O O . THR A 1 371 ? -15.651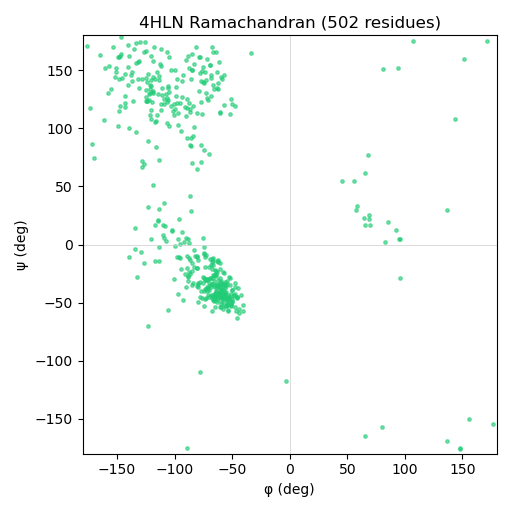 129.515 25.349 1.00 46.33 350 THR A O 1
ATOM 1912 N N . ALA A 1 372 ? -17.282 127.998 25.556 1.00 45.26 351 ALA A N 1
ATOM 1913 C CA . ALA A 1 372 ? -16.506 127.124 26.407 1.00 32.06 351 ALA A CA 1
ATOM 1914 C C . ALA A 1 372 ? -15.427 126.390 25.615 1.00 48.97 351 ALA A C 1
ATOM 1915 O O . ALA A 1 372 ? -14.375 126.045 26.167 1.00 44.48 351 ALA A O 1
ATOM 1917 N N . GLU A 1 373 ? -15.685 126.134 24.330 1.00 51.67 352 GLU A N 1
ATOM 1918 C CA . GLU A 1 373 ? -14.728 125.363 23.524 1.00 55.45 352 GLU A CA 1
ATOM 1919 C C . GLU A 1 373 ? -13.606 126.220 22.951 1.00 56.07 352 GLU A C 1
ATOM 1920 O O . GLU A 1 373 ? -12.474 125.748 22.811 1.00 48.99 352 GLU A O 1
ATOM 1926 N N . GLY A 1 374 ? -13.920 127.475 22.628 1.00 39.64 353 GLY A N 1
ATOM 1927 C CA . GLY A 1 374 ? -12.993 128.290 21.875 1.00 33.35 353 GLY A CA 1
ATOM 1928 C C . GLY A 1 374 ? -12.827 129.685 22.421 1.00 46.47 353 GLY A C 1
ATOM 1929 O O . GLY A 1 374 ? -12.015 130.465 21.928 1.00 43.47 353 GLY A O 1
ATOM 1930 N N . GLY A 1 375 ? -13.595 130.006 23.451 1.00 47.71 354 GLY A N 1
ATOM 1931 C CA . GLY A 1 375 ? -13.450 131.287 24.099 1.00 35.32 354 GLY A CA 1
ATOM 1932 C C . GLY A 1 375 ? -14.411 132.296 23.534 1.00 51.07 354 GLY A C 1
ATOM 1933 O O . GLY A 1 375 ? -14.812 132.206 22.381 1.00 68.01 354 GLY A O 1
ATOM 1934 N N . GLN A 1 376 ? -14.787 133.262 24.356 1.00 59.26 355 GLN A N 1
ATOM 1935 C CA . GLN A 1 376 ? -15.757 134.254 23.939 1.00 58.07 355 GLN A CA 1
ATOM 1936 C C . GLN A 1 376 ? -15.275 135.121 22.780 1.00 61.31 355 GLN A C 1
ATOM 1937 O O . GLN A 1 376 ? -16.080 135.538 21.943 1.00 61.88 355 GLN A O 1
ATOM 1943 N N . GLY A 1 377 ? -13.974 135.402 22.735 1.00 55.47 356 GLY A N 1
ATOM 1944 C CA . GLY A 1 377 ? -13.427 136.284 21.713 1.00 37.21 356 GLY A CA 1
ATOM 1945 C C . GLY A 1 377 ? -13.707 135.704 20.338 1.00 49.18 356 GLY A C 1
ATOM 1946 O O . GLY A 1 377 ? -14.256 136.360 19.443 1.00 44.95 356 GLY A 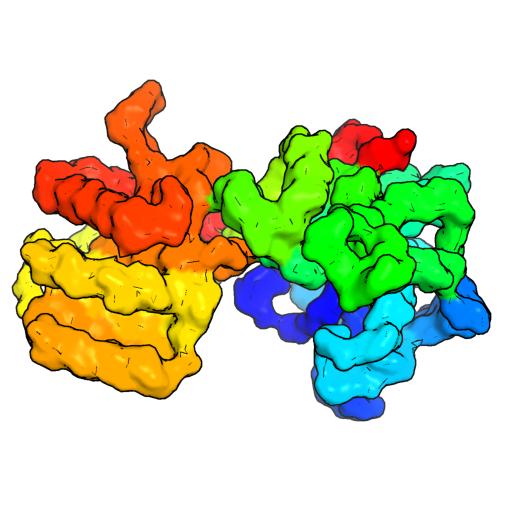O 1
ATOM 1947 N N . LEU A 1 378 ? -13.340 134.441 20.182 1.00 42.75 357 LEU A N 1
ATOM 1948 C CA . LEU A 1 378 ? -13.528 133.758 18.926 1.00 46.88 357 LEU A CA 1
ATOM 1949 C C . LEU A 1 378 ? -15.007 133.628 18.590 1.00 53.86 357 LEU A C 1
ATOM 1950 O O . LEU A 1 378 ? -15.395 133.732 17.438 1.00 53.50 357 LEU A O 1
ATOM 1955 N N . ASN A 1 379 ? -15.832 133.389 19.598 1.00 54.67 358 ASN A N 1
ATOM 1956 C CA . ASN A 1 379 ? -17.253 133.209 19.362 1.00 46.75 358 ASN A CA 1
ATOM 1957 C C . ASN A 1 379 ? -17.913 134.460 18.763 1.00 49.77 358 ASN A C 1
ATOM 1958 O O . ASN A 1 379 ? -18.717 134.374 17.835 1.00 55.24 358 ASN A O 1
ATOM 1963 N N . GLU A 1 380 ? -17.571 135.624 19.289 1.00 45.33 359 GLU A N 1
ATOM 1964 C CA . GLU A 1 380 ? -18.119 136.857 18.759 1.00 57.00 359 GLU A CA 1
ATOM 1965 C C . GLU A 1 380 ? -17.640 137.098 17.331 1.00 57.77 359 GLU A C 1
ATOM 1966 O O . GLU A 1 380 ? -18.377 137.602 16.480 1.00 58.93 359 GLU A O 1
ATOM 1972 N N . LEU A 1 381 ? -16.401 136.713 17.071 1.00 55.75 360 LEU A N 1
ATOM 1973 C CA . LEU A 1 381 ? -15.834 136.815 15.738 1.00 45.68 360 LEU A CA 1
ATOM 1974 C C . LEU A 1 381 ? -16.637 135.973 14.752 1.00 47.63 360 LEU A C 1
ATOM 1975 O O . LEU A 1 381 ? -17.080 136.464 13.724 1.00 53.73 360 LEU A O 1
ATOM 1980 N N . LEU A 1 382 ? -16.816 134.698 15.079 1.00 35.51 361 LEU A N 1
ATOM 1981 C CA . LEU A 1 382 ? -17.651 133.812 14.295 1.00 39.50 361 LEU A CA 1
ATOM 1982 C C . LEU A 1 382 ? -19.025 134.392 14.032 1.00 51.82 361 LEU A C 1
ATOM 1983 O O . LEU A 1 382 ? -19.471 134.436 12.885 1.00 56.76 361 LEU A O 1
ATOM 1988 N N . SER A 1 383 ? -19.709 134.814 15.091 1.00 47.27 362 SER A N 1
ATOM 1989 C CA . SER A 1 383 ? -21.085 135.265 14.935 1.00 53.00 362 SER A CA 1
ATOM 1990 C C . SER A 1 383 ? -21.135 136.592 14.187 1.00 58.31 362 SER A C 1
ATOM 1991 O O . SER A 1 383 ? -22.167 136.951 13.607 1.00 64.35 362 SER A O 1
ATOM 1994 N N . SER A 1 384 ? -20.010 137.302 14.164 1.00 43.64 363 SER A N 1
ATOM 1995 C CA . SER A 1 384 ? -19.917 138.494 13.326 1.00 45.11 363 SER A CA 1
ATOM 1996 C C . SER A 1 384 ? -19.938 138.116 11.831 1.00 51.66 363 SER A C 1
ATOM 1997 O O . SER A 1 384 ? -20.203 138.953 10.977 1.00 61.29 363 SER A O 1
ATOM 2000 N N . ARG A 1 385 ? -19.666 136.850 11.523 1.00 52.89 364 ARG A N 1
ATOM 2001 C CA . ARG A 1 385 ? -19.725 136.359 10.150 1.00 46.66 364 ARG A CA 1
ATOM 2002 C C . ARG A 1 385 ? -20.851 135.344 9.992 1.00 50.26 364 ARG A C 1
ATOM 2003 O O . ARG A 1 385 ? -20.777 134.426 9.174 1.00 63.00 364 ARG A O 1
ATOM 2011 N N . LYS A 1 386 ? -21.893 135.531 10.790 1.00 52.41 365 LYS A N 1
ATOM 2012 C CA . LYS A 1 386 ? -23.087 134.690 10.800 1.00 54.28 365 LYS A CA 1
ATOM 2013 C C . LYS A 1 386 ? -23.585 134.292 9.402 1.00 54.81 365 LYS A C 1
ATOM 2014 O O . LYS A 1 386 ? -23.954 133.144 9.167 1.00 54.78 365 LYS A O 1
ATOM 2020 N N . SER A 1 387 ? -23.596 135.247 8.480 1.00 50.73 366 SER A N 1
ATOM 2021 C CA . SER A 1 387 ? -24.216 135.042 7.172 1.00 56.43 366 SER A CA 1
ATOM 2022 C C . SER A 1 387 ? -23.476 134.051 6.269 1.00 62.29 366 SER A C 1
ATOM 2023 O O . SER A 1 387 ? -24.007 133.633 5.234 1.00 56.83 366 SER A O 1
ATOM 2026 N N . VAL A 1 388 ? -22.255 133.683 6.648 1.00 55.87 367 VAL A N 1
ATOM 2027 C CA . VAL A 1 388 ? -21.491 132.732 5.848 1.00 47.28 367 VAL A CA 1
ATOM 2028 C C . VAL A 1 388 ? -21.182 131.438 6.576 1.00 44.75 367 VAL A C 1
ATOM 2029 O O . VAL A 1 388 ? -20.316 130.678 6.142 1.00 55.61 367 VAL A O 1
ATOM 2033 N N . LEU A 1 389 ? -21.898 131.182 7.671 1.00 40.44 368 LEU 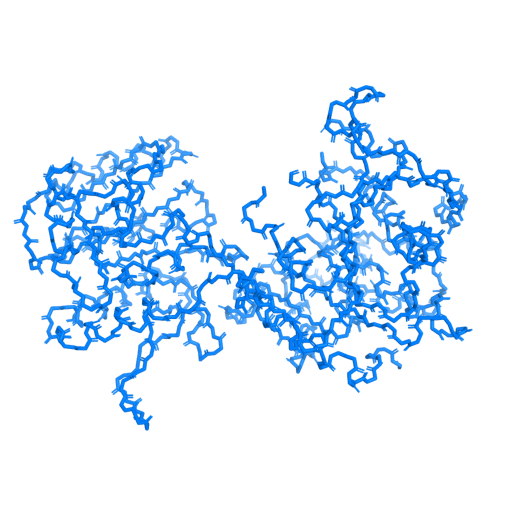A N 1
ATOM 2034 C CA . LEU A 1 389 ? -21.684 129.968 8.462 1.00 36.37 368 LEU A CA 1
ATOM 2035 C C . LEU A 1 389 ? -22.581 128.808 8.058 1.00 47.29 368 LEU A C 1
ATOM 2036 O O . LEU A 1 389 ? -23.736 129.009 7.673 1.00 57.69 368 LEU A O 1
ATOM 2041 N N . ASN A 1 390 ? -22.035 127.596 8.159 1.00 43.90 369 ASN A N 1
ATOM 2042 C CA . ASN A 1 390 ? -22.769 126.354 7.912 1.00 32.67 369 ASN A CA 1
ATOM 2043 C C . ASN A 1 390 ? -22.158 125.265 8.758 1.00 41.75 369 ASN A C 1
ATOM 2044 O O . ASN A 1 390 ? -20.965 125.307 9.071 1.00 47.85 369 ASN A O 1
ATOM 2049 N N . GLY A 1 391 ? -22.968 124.281 9.129 1.00 43.82 370 GLY A N 1
ATOM 2050 C CA . GLY A 1 391 ? -22.468 123.171 9.916 1.00 43.05 370 GLY A CA 1
ATOM 2051 C C . GLY A 1 391 ? -21.709 122.168 9.069 1.00 54.48 370 GLY A C 1
ATOM 2052 O O . GLY A 1 391 ? -21.844 122.145 7.843 1.00 58.78 370 GLY A O 1
ATOM 2053 N N . ILE A 1 392 ? -20.898 121.343 9.722 1.00 55.55 371 ILE A N 1
ATOM 2054 C CA . ILE A 1 392 ? -20.226 120.250 9.036 1.00 53.30 371 ILE A CA 1
ATOM 2055 C C . ILE A 1 392 ? -21.289 119.252 8.601 1.00 52.49 371 ILE A C 1
ATOM 2056 O O . ILE A 1 392 ? -22.203 118.965 9.351 1.00 52.38 371 ILE A O 1
ATOM 2061 N N . VAL A 1 393 ? -21.190 118.733 7.386 1.00 62.74 372 VAL A N 1
ATOM 2062 C CA . VAL A 1 393 ? -22.121 117.698 6.948 1.00 56.89 372 VAL A CA 1
ATOM 2063 C C . VAL A 1 393 ? -21.337 116.468 6.540 1.00 50.08 372 VAL A C 1
ATOM 2064 O O . VAL A 1 393 ? -20.377 116.567 5.769 1.00 45.96 372 VAL A O 1
ATOM 2068 N N . ASN A 1 394 ? -21.746 115.318 7.077 1.00 46.54 373 ASN A N 1
ATOM 2069 C CA . ASN A 1 394 ? -21.065 114.051 6.826 1.00 44.09 373 ASN A CA 1
ATOM 2070 C C . ASN A 1 394 ? -21.960 113.023 6.118 1.00 46.65 373 ASN A C 1
ATOM 2071 O O . ASN A 1 394 ? -23.167 113.231 5.958 1.00 48.29 373 ASN A O 1
ATOM 2076 N N . GLY A 1 395 ? -21.358 111.923 5.674 1.00 46.79 374 GLY A N 1
ATOM 2077 C CA . GLY A 1 395 ? -22.110 110.833 5.081 1.00 46.03 374 GLY A CA 1
ATOM 2078 C C . GLY A 1 395 ? -21.732 109.507 5.715 1.00 53.99 374 GLY A C 1
ATOM 2079 O O . GLY A 1 395 ? -20.810 109.438 6.539 1.00 61.06 374 GLY A O 1
ATOM 2080 N N . ILE A 1 396 ? -22.440 108.447 5.333 1.00 43.46 375 ILE A N 1
ATOM 2081 C CA . ILE A 1 396 ? -22.121 107.112 5.817 1.00 54.93 375 ILE A CA 1
ATOM 2082 C C . ILE A 1 396 ? -22.123 106.174 4.638 1.00 55.39 375 ILE A C 1
ATOM 2083 O O . ILE A 1 396 ? -22.774 106.457 3.639 1.00 57.05 375 ILE A O 1
ATOM 2088 N N . ASP A 1 397 ? -21.404 105.058 4.769 1.00 56.38 376 ASP A N 1
ATOM 2089 C CA . ASP A 1 397 ? -21.428 103.977 3.784 1.00 50.38 376 ASP A CA 1
ATOM 2090 C C . ASP A 1 397 ? -22.707 103.146 3.908 1.00 61.60 376 ASP A C 1
ATOM 2091 O O . ASP A 1 397 ? -22.901 102.438 4.899 1.00 67.62 376 ASP A O 1
ATOM 2096 N N . ILE A 1 398 ? -23.573 103.217 2.903 1.00 59.56 377 ILE A N 1
ATOM 2097 C CA . ILE A 1 398 ? -24.865 102.553 3.000 1.00 65.51 377 ILE A CA 1
ATOM 2098 C C . ILE A 1 398 ? -24.781 101.105 2.527 1.00 71.18 377 ILE A C 1
ATOM 2099 O O . ILE A 1 398 ? -25.778 100.380 2.512 1.00 72.61 377 ILE A O 1
ATOM 2104 N N . ASN A 1 399 ? -23.584 100.679 2.149 1.00 70.43 378 ASN A N 1
ATOM 2105 C CA . ASN A 1 399 ? -23.371 99.267 1.878 1.00 75.19 378 ASN A CA 1
ATOM 2106 C C . ASN A 1 399 ? -23.180 98.531 3.192 1.00 74.80 378 ASN A C 1
ATOM 2107 O O . ASN A 1 399 ? -23.636 97.403 3.358 1.00 84.81 378 ASN A O 1
ATOM 2112 N N . ASP A 1 400 ? -22.512 99.189 4.133 1.00 72.94 379 ASP A N 1
ATOM 2113 C CA . ASP A 1 400 ? -22.355 98.660 5.483 1.00 75.95 379 ASP A CA 1
ATOM 2114 C C . ASP A 1 400 ? -23.611 98.907 6.323 1.00 70.17 379 ASP A C 1
ATOM 2115 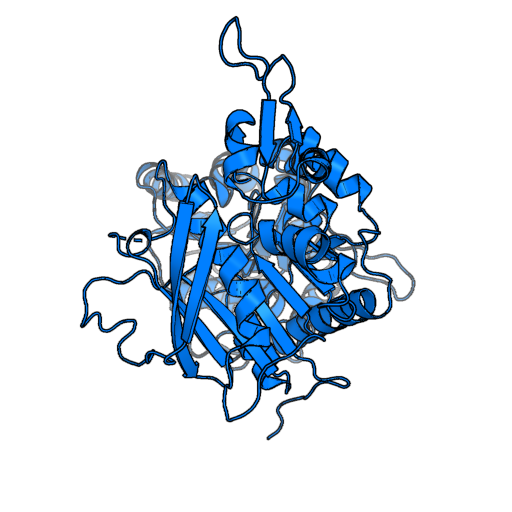O O . ASP A 1 400 ? -23.983 98.076 7.146 1.00 71.48 379 ASP A O 1
ATOM 2120 N N . TRP A 1 401 ? -24.269 100.044 6.109 1.00 62.52 380 TRP A N 1
ATOM 2121 C CA . TRP A 1 401 ? -25.393 100.434 6.959 1.00 51.33 380 TRP A CA 1
ATOM 2122 C C . TRP A 1 401 ? -26.722 100.525 6.233 1.00 52.64 380 TRP A C 1
ATOM 2123 O O . TRP A 1 401 ? -27.158 101.595 5.828 1.00 61.14 380 TRP A O 1
ATOM 2134 N N . ASN A 1 402 ? -27.379 99.388 6.103 1.00 56.43 381 ASN A N 1
ATOM 2135 C CA . ASN A 1 402 ? -28.684 99.352 5.495 1.00 60.28 381 ASN A CA 1
ATOM 2136 C C . ASN A 1 402 ? -29.486 98.237 6.152 1.00 59.96 381 ASN A C 1
ATOM 2137 O O . ASN A 1 402 ? -29.088 97.079 6.108 1.00 59.69 381 ASN A O 1
ATOM 2142 N N . PRO A 1 403 ? -30.609 98.589 6.795 1.00 59.10 382 PRO A N 1
ATOM 2143 C CA . PRO A 1 403 ? -31.420 97.589 7.503 1.00 54.25 382 PRO A CA 1
ATOM 2144 C C . PRO A 1 403 ? -31.977 96.537 6.558 1.00 59.37 382 PRO A C 1
ATOM 2145 O O . PRO A 1 403 ? -32.465 95.503 7.013 1.00 65.66 382 PRO A O 1
ATOM 2149 N N . THR A 1 404 ? -31.904 96.787 5.256 1.00 58.79 383 THR A N 1
ATOM 2150 C CA . THR A 1 404 ? -32.503 95.855 4.319 1.00 65.88 383 THR A CA 1
ATOM 2151 C C . THR A 1 404 ? -31.526 94.762 3.885 1.00 65.15 383 THR A C 1
ATOM 2152 O O . THR A 1 404 ? -31.938 93.693 3.433 1.00 60.02 383 THR A O 1
ATOM 2156 N N . THR A 1 405 ? -30.235 95.008 4.048 1.00 56.60 384 THR A N 1
ATOM 2157 C CA . THR A 1 405 ? -29.255 94.023 3.604 1.00 66.26 384 THR A CA 1
ATOM 2158 C C . THR A 1 405 ? -28.216 93.655 4.651 1.00 66.36 384 THR A C 1
ATOM 2159 O O . THR A 1 405 ? -27.414 92.749 4.442 1.00 70.03 384 THR A O 1
ATOM 2163 N N . ASP A 1 406 ? -28.236 94.355 5.775 1.00 61.77 385 ASP A N 1
ATOM 2164 C CA . ASP A 1 406 ? -27.193 94.203 6.774 1.00 61.43 385 ASP A CA 1
ATOM 2165 C C . ASP A 1 406 ? -26.960 92.744 7.161 1.00 67.68 385 ASP A C 1
ATOM 2166 O O . ASP A 1 406 ? -27.815 92.106 7.776 1.00 66.52 385 ASP A O 1
ATOM 2171 N N . LYS A 1 407 ? -25.793 92.224 6.799 1.00 60.80 386 LYS A N 1
ATOM 2172 C CA . LYS A 1 407 ? -25.466 90.834 7.075 1.00 62.08 386 LYS A CA 1
ATOM 2173 C C . LYS A 1 407 ? -25.356 90.542 8.565 1.00 64.20 386 LYS A C 1
ATOM 2174 O O . LYS A 1 407 ? -25.495 89.395 8.984 1.00 64.26 386 LYS A O 1
ATOM 2180 N N . CYS A 1 408 ? -25.120 91.579 9.362 1.00 57.87 387 CYS A N 1
ATOM 2181 C CA . CYS A 1 408 ? -24.900 91.404 10.792 1.00 49.57 387 CYS A CA 1
ATOM 2182 C C . CYS A 1 408 ? -26.212 91.217 11.591 1.00 54.75 387 CYS A C 1
ATOM 2183 O O . CYS A 1 408 ? -26.195 90.806 12.765 1.00 51.73 387 CYS A O 1
ATOM 2186 N N . LEU A 1 409 ? -27.342 91.511 10.950 1.00 41.96 388 LEU A N 1
ATOM 2187 C CA . LEU A 1 409 ? -28.652 91.433 11.597 1.00 40.69 388 LEU A CA 1
ATOM 2188 C C . LEU A 1 409 ? -29.383 90.107 11.413 1.00 47.89 388 LEU A C 1
ATOM 2189 O O . LEU A 1 409 ? -29.395 89.548 10.336 1.00 38.45 388 LEU A O 1
ATOM 2194 N N . PRO A 1 410 ? -30.057 89.633 12.464 1.00 56.42 389 PRO A N 1
ATOM 2195 C CA . PRO A 1 410 ? -30.837 88.396 12.379 1.00 52.10 389 PRO A CA 1
ATOM 2196 C C . PRO A 1 410 ? -32.045 88.534 11.447 1.00 56.07 389 PRO A C 1
ATOM 2197 O O . PRO A 1 410 ? -32.493 87.533 10.874 1.00 58.99 389 PRO A O 1
ATOM 2201 N N . HIS A 1 411 ? -32.580 89.746 11.318 1.00 51.11 390 HIS A N 1
ATOM 2202 C CA . HIS A 1 411 ? -33.720 89.988 10.430 1.00 52.87 390 HIS A CA 1
ATOM 2203 C C . HIS A 1 411 ? -33.590 91.302 9.690 1.00 57.04 390 HIS A C 1
ATOM 2204 O O . HIS A 1 411 ? -32.947 92.234 10.167 1.00 62.90 390 HIS A O 1
ATOM 2211 N N . HIS A 1 412 ? -34.203 91.381 8.520 1.00 58.68 391 HIS A N 1
ATOM 2212 C CA . HIS A 1 412 ? -34.083 92.590 7.722 1.00 52.52 391 HIS A CA 1
ATOM 2213 C C . HIS A 1 412 ? -35.403 93.328 7.646 1.00 56.05 391 HIS A C 1
ATOM 2214 O O . HIS A 1 412 ? -36.479 92.740 7.787 1.00 67.49 391 HIS A O 1
ATOM 2221 N N . TYR A 1 413 ? -35.313 94.632 7.450 1.00 50.04 392 TYR A N 1
ATOM 2222 C CA . TYR A 1 413 ? -36.500 95.460 7.370 1.00 56.91 392 TYR A CA 1
ATOM 2223 C C . TYR A 1 413 ? -36.245 96.715 6.535 1.00 57.64 392 TYR A C 1
ATOM 2224 O O . TYR A 1 413 ? -35.105 97.027 6.182 1.00 49.73 392 TYR A O 1
ATOM 2233 N N . SER A 1 414 ? -37.315 97.433 6.222 1.00 57.77 393 SER A N 1
ATOM 2234 C CA . SER A 1 414 ? -37.207 98.622 5.397 1.00 65.28 393 SER A CA 1
ATOM 2235 C C . SER A 1 414 ? -38.245 99.625 5.861 1.00 70.20 393 SER A C 1
ATOM 2236 O O . SER A 1 414 ? -39.017 99.344 6.780 1.00 68.84 393 SER A O 1
ATOM 2239 N N . VAL A 1 415 ? -38.262 100.795 5.229 1.00 65.94 394 VAL A N 1
ATOM 2240 C CA . VAL A 1 415 ? -39.233 101.813 5.583 1.00 64.31 394 VAL A CA 1
ATOM 2241 C C . VAL A 1 415 ? -40.650 101.308 5.284 1.00 73.82 394 VAL A C 1
ATOM 2242 O O . VAL A 1 415 ? -41.624 101.729 5.907 1.00 81.98 394 VAL A O 1
ATOM 2246 N N . ASP A 1 416 ? -40.753 100.376 4.344 1.00 78.76 395 ASP A N 1
ATOM 2247 C CA . ASP A 1 416 ? -42.050 99.860 3.920 1.00 85.82 395 ASP A CA 1
ATOM 2248 C C . ASP A 1 416 ? -42.511 98.709 4.804 1.00 89.29 395 ASP A C 1
ATOM 2249 O O . ASP A 1 416 ? -43.704 98.443 4.916 1.00 92.00 395 ASP A O 1
ATOM 2254 N N . ASP A 1 417 ? -41.556 98.024 5.424 1.00 88.94 396 ASP A N 1
ATOM 2255 C CA . ASP A 1 417 ? -41.866 96.900 6.295 1.00 83.00 396 ASP A CA 1
ATOM 2256 C C . ASP A 1 417 ? -40.995 96.902 7.546 1.00 78.98 396 ASP A C 1
ATOM 2257 O O . ASP A 1 417 ? -39.841 96.462 7.522 1.00 77.08 396 ASP A O 1
ATOM 2262 N N . LEU A 1 418 ? -41.561 97.385 8.644 1.00 65.65 397 LEU A N 1
ATOM 2263 C CA . LEU A 1 418 ? -40.806 97.529 9.879 1.00 61.34 397 LEU A CA 1
ATOM 2264 C C . LEU A 1 418 ? -40.885 96.309 10.810 1.00 68.91 397 LEU A C 1
ATOM 2265 O O . LEU A 1 418 ? -40.310 96.313 11.904 1.00 73.56 397 LEU A O 1
ATOM 2270 N N . SER A 1 419 ? -41.585 95.266 10.375 1.00 66.61 398 SER A N 1
ATOM 2271 C CA . SER A 1 419 ? -41.840 94.121 11.239 1.00 66.43 398 SER A CA 1
ATOM 2272 C C . SER A 1 419 ? -40.523 93.478 11.667 1.00 68.71 398 SER A C 1
ATOM 2273 O O . SER A 1 419 ? -40.423 92.896 12.751 1.00 69.79 398 SER A O 1
ATOM 2276 N N . GLY A 1 420 ? -39.514 93.605 10.811 1.00 54.17 399 GLY A N 1
ATOM 2277 C CA . GLY A 1 420 ? -38.225 92.995 11.053 1.00 54.72 399 GLY A CA 1
ATOM 2278 C C . GLY A 1 420 ? -37.503 93.638 12.220 1.00 63.04 399 GLY A C 1
ATOM 2279 O O . GLY A 1 420 ? -36.704 92.996 12.910 1.00 67.67 399 GLY A O 1
ATOM 2280 N N . LYS A 1 421 ? -37.779 94.913 12.451 1.00 46.53 400 LYS A N 1
ATOM 2281 C CA . LYS A 1 421 ? -37.093 95.622 13.516 1.00 46.01 400 LYS A CA 1
ATOM 2282 C C . LYS A 1 421 ? -37.525 95.091 14.888 1.00 50.40 400 LYS A C 1
ATOM 2283 O O . LYS A 1 421 ? -36.713 94.971 15.812 1.00 42.54 400 LYS A O 1
ATOM 2289 N N . ALA A 1 422 ? -38.799 94.737 15.008 1.00 54.42 401 ALA A N 1
ATOM 2290 C CA . ALA A 1 422 ? -39.305 94.143 16.246 1.00 48.39 401 ALA A CA 1
ATOM 2291 C C . ALA A 1 422 ? -38.596 92.827 16.585 1.00 44.53 401 ALA A C 1
ATOM 2292 O O . ALA A 1 422 ? -38.260 92.574 17.739 1.00 51.27 401 ALA A O 1
ATOM 2294 N N . LYS A 1 423 ? -38.390 91.993 15.569 1.00 40.95 402 LYS A N 1
ATOM 2295 C CA . LYS A 1 423 ? -37.642 90.757 15.719 1.00 41.06 402 LYS A CA 1
ATOM 2296 C C . LYS A 1 423 ? -36.186 91.013 16.123 1.00 50.85 402 LYS A C 1
ATOM 2297 O O . LYS A 1 423 ? -35.640 90.317 16.978 1.00 53.95 402 LYS A O 1
ATOM 2303 N N . CYS A 1 424 ? -35.564 92.021 15.524 1.00 49.34 403 CYS A N 1
ATOM 2304 C CA . CYS A 1 424 ? -34.204 92.382 15.895 1.00 45.38 403 CYS A CA 1
ATOM 2305 C C . CYS A 1 424 ? -34.136 92.740 17.367 1.00 46.41 403 CYS A C 1
ATOM 2306 O O . CYS A 1 424 ? -33.230 92.300 18.075 1.00 50.59 403 CYS A O 1
ATOM 2309 N N . LYS A 1 425 ? -35.103 93.527 17.825 1.00 44.29 404 LYS A N 1
ATOM 2310 C CA . LYS A 1 425 ? -35.155 93.932 19.230 1.00 44.64 404 LYS A CA 1
ATOM 2311 C C . LYS A 1 425 ? -35.274 92.741 20.170 1.00 44.06 404 LYS A C 1
ATOM 2312 O O . LYS A 1 425 ? -34.640 92.705 21.231 1.00 47.92 404 LYS A O 1
ATOM 2318 N N . ALA A 1 426 ? -36.106 91.779 19.783 1.00 32.27 405 ALA A N 1
ATOM 2319 C CA . ALA A 1 426 ? -36.347 90.618 20.609 1.00 47.64 405 ALA A CA 1
ATOM 2320 C C . ALA A 1 426 ? -35.067 89.809 20.649 1.00 51.05 405 ALA A C 1
ATOM 2321 O O . ALA A 1 426 ? -34.614 89.385 21.714 1.00 48.12 405 ALA A O 1
ATOM 2323 N N . GLU A 1 427 ? -34.472 89.629 19.474 1.00 43.97 406 GLU A N 1
ATOM 2324 C CA . GLU A 1 427 ? -33.245 88.865 19.357 1.00 44.86 406 GLU A CA 1
ATOM 2325 C C . GLU A 1 427 ? -32.091 89.543 20.076 1.00 52.15 406 GLU A C 1
ATOM 2326 O O . GLU A 1 427 ? -31.145 88.895 20.514 1.00 54.84 406 GLU A O 1
ATOM 2332 N N . LEU A 1 428 ? -32.180 90.856 20.199 1.00 45.34 407 LEU A N 1
ATOM 2333 C CA . LEU A 1 428 ? -31.155 91.602 20.890 1.00 38.93 407 LEU A CA 1
ATOM 2334 C C . LEU A 1 428 ? -31.342 91.460 22.392 1.00 48.92 407 LEU A C 1
ATOM 2335 O O . LEU A 1 428 ? -30.378 91.232 23.116 1.00 51.90 407 LEU A O 1
ATOM 2340 N N . GLN A 1 429 ? -32.577 91.596 22.866 1.00 47.58 408 GLN A N 1
ATOM 2341 C CA . GLN A 1 429 ? -32.846 91.387 24.285 1.00 45.12 408 GLN A CA 1
ATOM 2342 C C . GLN A 1 429 ? -32.359 90.003 24.685 1.00 48.68 408 GLN A C 1
ATOM 2343 O O . GLN A 1 429 ? -31.747 89.824 25.742 1.00 42.38 408 GLN A O 1
ATOM 2349 N N . ARG A 1 430 ? -32.595 89.027 23.817 1.00 40.30 409 ARG A N 1
ATOM 2350 C CA . ARG A 1 430 ? -32.167 87.670 24.109 1.00 42.11 409 ARG A CA 1
ATOM 2351 C C . ARG A 1 430 ? -30.646 87.563 24.221 1.00 50.96 409 ARG A C 1
ATOM 2352 O O . ARG A 1 430 ? -30.121 87.027 25.196 1.00 62.01 409 ARG A O 1
ATOM 2360 N N . GLU A 1 431 ? -29.938 88.096 23.237 1.00 50.99 410 GLU A N 1
ATOM 2361 C CA . GLU A 1 431 ? -28.483 88.101 23.262 1.00 53.35 410 GLU A CA 1
ATOM 2362 C C . GLU A 1 431 ? -27.906 88.776 24.524 1.00 60.90 410 GLU A C 1
ATOM 2363 O O . GLU A 1 431 ? -26.842 88.398 25.011 1.00 61.49 410 GLU A O 1
ATOM 2369 N N . LEU A 1 432 ? -28.607 89.773 25.050 1.00 58.78 411 LEU A N 1
ATOM 2370 C CA . LEU A 1 432 ? -28.098 90.536 26.186 1.00 57.83 411 LEU A CA 1
ATOM 2371 C C . LEU A 1 432 ? -28.622 90.006 27.517 1.00 63.13 411 LEU A C 1
ATOM 2372 O O . LEU A 1 432 ? -28.143 90.398 28.583 1.00 63.52 411 LEU A O 1
ATOM 2377 N N . GLY A 1 433 ? -29.611 89.122 27.452 1.00 48.27 412 GLY A N 1
ATOM 2378 C CA . GLY A 1 433 ? -30.158 88.520 28.650 1.00 33.02 412 GLY A CA 1
ATOM 2379 C C . GLY A 1 433 ? -31.236 89.379 29.285 1.00 50.71 412 GLY A C 1
ATOM 2380 O O . GLY A 1 433 ? -31.572 89.232 30.464 1.00 53.55 412 GLY A O 1
ATOM 2381 N N . LEU A 1 434 ? -31.783 90.293 28.500 1.00 51.23 413 LEU A N 1
ATOM 2382 C CA . LEU A 1 434 ? -32.838 91.148 28.995 1.00 43.52 413 LEU A CA 1
ATOM 2383 C C . LEU A 1 434 ? -34.196 90.487 28.868 1.00 58.18 413 LEU A C 1
ATOM 2384 O O . LEU A 1 434 ? -34.423 89.654 27.979 1.00 62.99 413 LEU A O 1
ATOM 2389 N N . PRO A 1 435 ? -35.105 90.845 29.778 1.00 58.58 414 PRO A N 1
ATOM 2390 C CA . PRO A 1 435 ? -36.504 90.452 29.621 1.00 53.25 414 PRO A CA 1
ATOM 2391 C C . PRO A 1 435 ? -37.033 90.807 28.217 1.00 59.50 414 PRO A C 1
ATOM 2392 O O . PRO A 1 435 ? -37.018 91.977 27.791 1.00 49.00 414 PRO A O 1
ATOM 2396 N N . VAL A 1 436 ? -37.485 89.780 27.501 1.00 52.50 415 VAL A N 1
ATOM 2397 C CA . VAL A 1 436 ? -37.981 89.952 26.146 1.00 51.86 415 VAL A CA 1
ATOM 2398 C C . VAL A 1 436 ? -39.352 90.610 26.124 1.00 52.48 415 VAL A C 1
ATOM 2399 O O . VAL A 1 436 ? -40.372 89.941 25.996 1.00 63.09 415 VAL A O 1
ATOM 2403 N N . ARG A 1 437 ? -39.366 91.931 26.236 1.00 51.64 416 ARG A N 1
ATOM 2404 C CA . ARG A 1 437 ? -40.611 92.681 26.244 1.00 54.60 416 ARG A CA 1
ATOM 2405 C C . ARG A 1 437 ? -40.656 93.666 25.082 1.00 59.02 416 ARG A C 1
ATOM 2406 O O . ARG A 1 437 ? -39.780 94.529 24.930 1.00 54.28 416 ARG A O 1
ATOM 2414 N N . GLU A 1 438 ? -41.685 93.534 24.259 1.00 60.48 417 GLU A N 1
ATOM 2415 C CA . GLU A 1 438 ? -41.819 94.372 23.076 1.00 59.17 417 GLU A CA 1
ATOM 2416 C C . GLU A 1 438 ? -42.123 95.834 23.456 1.00 66.16 417 GLU A C 1
ATOM 2417 O O . GLU A 1 438 ? -41.751 96.773 22.759 1.00 65.40 417 GLU A O 1
ATOM 2423 N N . ASP A 1 439 ? -42.781 96.006 24.594 1.00 69.85 418 ASP A N 1
ATOM 2424 C CA . ASP A 1 439 ? -43.419 97.258 24.967 1.00 65.53 418 ASP A CA 1
ATOM 2425 C C . ASP A 1 439 ? -42.481 98.215 25.700 1.00 70.07 418 ASP A C 1
ATOM 2426 O O . ASP A 1 439 ? -42.704 99.430 25.722 1.00 67.94 418 ASP A O 1
ATOM 2431 N N . VAL A 1 440 ? -41.442 97.656 26.311 1.00 66.32 419 VAL A N 1
ATOM 2432 C CA . VAL A 1 440 ? -40.471 98.433 27.070 1.00 70.42 419 VAL A CA 1
ATOM 2433 C C . VAL A 1 440 ? -39.548 99.206 26.113 1.00 73.52 419 VAL A C 1
ATOM 2434 O O . VAL A 1 440 ? -39.140 98.677 25.079 1.00 69.95 419 VAL A O 1
ATOM 2438 N N . PRO A 1 441 ? -39.235 100.473 26.444 1.00 72.65 420 PRO A N 1
ATOM 2439 C CA . PRO A 1 441 ? -38.292 101.279 25.660 1.00 63.46 420 PRO A CA 1
ATOM 2440 C C . PRO A 1 441 ? -36.867 100.778 25.838 1.00 64.81 420 PRO A C 1
ATOM 2441 O O . PRO A 1 441 ? -36.381 100.689 26.969 1.00 67.84 420 PRO A O 1
ATOM 2445 N N . LEU A 1 442 ? -36.208 100.453 24.733 1.00 58.07 421 LEU A N 1
ATOM 2446 C CA . LEU A 1 442 ? -34.834 99.984 24.777 1.00 49.84 421 LEU A CA 1
ATOM 2447 C C . LEU A 1 442 ? -33.903 101.051 24.220 1.00 55.64 421 LEU A C 1
ATOM 2448 O O . LEU A 1 442 ? -34.084 101.532 23.100 1.00 65.10 421 LEU A O 1
ATOM 2453 N N . ILE A 1 443 ? -32.909 101.420 25.017 1.00 53.62 422 ILE A N 1
ATOM 2454 C CA . ILE A 1 443 ? -32.050 102.547 24.710 1.00 51.54 422 ILE A CA 1
ATOM 2455 C C . ILE A 1 443 ? -30.599 102.132 24.615 1.00 61.38 422 ILE A C 1
ATOM 2456 O O . ILE A 1 443 ? -30.107 101.363 25.449 1.00 62.85 422 ILE A O 1
ATOM 2461 N N . GLY A 1 444 ? -29.918 102.659 23.597 1.00 55.91 423 GLY A N 1
ATOM 2462 C CA . GLY A 1 444 ? -28.535 102.314 23.330 1.00 42.30 423 GLY A CA 1
ATOM 2463 C C . GLY A 1 444 ? -27.582 103.497 23.416 1.00 52.86 423 GLY A C 1
ATOM 2464 O O . GLY A 1 444 ? -27.922 104.636 23.057 1.00 46.16 423 GLY A O 1
ATOM 2465 N N . PHE A 1 445 ? -26.384 103.220 23.919 1.00 48.90 424 PHE A N 1
ATOM 2466 C CA . PHE A 1 445 ? -25.255 104.111 23.735 1.00 50.76 424 PHE A CA 1
ATOM 2467 C C . PHE A 1 445 ? -24.132 103.303 23.102 1.00 49.96 424 PHE A C 1
ATOM 2468 O O . PHE A 1 445 ? -23.942 102.140 23.431 1.00 51.40 424 PHE A O 1
ATOM 2476 N N . ILE A 1 446 ? -23.379 103.918 22.202 1.00 55.79 425 ILE A N 1
ATOM 2477 C CA . ILE A 1 446 ? -22.277 103.221 21.554 1.00 59.12 425 ILE A CA 1
ATOM 2478 C C . ILE A 1 446 ? -21.082 104.132 21.314 1.00 62.05 425 ILE A C 1
ATOM 2479 O O . ILE A 1 446 ? -21.212 105.200 20.718 1.00 68.82 425 ILE A O 1
ATOM 2484 N N . GLY A 1 447 ? -19.913 103.698 21.764 1.00 61.34 426 GLY A N 1
ATOM 2485 C CA . GLY A 1 447 ? -18.692 104.386 21.409 1.00 71.54 426 GLY A CA 1
ATOM 2486 C C . GLY A 1 447 ? -17.626 104.329 22.474 1.00 73.53 426 GLY A C 1
ATOM 2487 O O . GLY A 1 447 ? -17.791 103.678 23.507 1.00 69.75 426 GLY A O 1
ATOM 2488 N N . ARG A 1 448 ? -16.527 105.027 22.211 1.00 77.33 427 ARG A N 1
ATOM 2489 C CA . ARG A 1 448 ? -15.400 105.081 23.127 1.00 80.26 427 ARG A CA 1
ATOM 2490 C C . ARG A 1 448 ? -15.818 105.625 24.491 1.00 75.73 427 ARG A C 1
ATOM 2491 O O . ARG A 1 448 ? -16.639 106.532 24.583 1.00 72.35 427 ARG A O 1
ATOM 2499 N N . LEU A 1 449 ? -15.255 105.072 25.556 1.00 73.14 428 LEU A N 1
ATOM 2500 C CA . LEU A 1 449 ? -15.530 105.605 26.876 1.00 81.70 428 LEU A CA 1
ATOM 2501 C C . LEU A 1 449 ? -14.672 106.849 27.136 1.00 93.71 428 LEU A C 1
ATOM 2502 O O . LEU A 1 449 ? -13.804 106.840 28.006 1.00 99.39 428 LEU A O 1
ATOM 2507 N N . ASP A 1 450 ? -14.918 107.910 26.368 1.00 95.04 429 ASP A N 1
ATOM 2508 C CA . ASP A 1 450 ? -14.156 109.157 26.472 1.00 91.24 429 ASP A CA 1
ATOM 2509 C C . ASP A 1 450 ? -14.945 110.248 27.165 1.00 89.81 429 ASP A C 1
ATOM 2510 O O . ASP A 1 450 ? -16.173 110.186 27.253 1.00 83.81 429 ASP A O 1
ATOM 2515 N N . TYR A 1 451 ? -14.229 111.264 27.636 1.00 89.74 430 TYR A N 1
ATOM 2516 C CA . TYR A 1 451 ? -14.863 112.416 28.254 1.00 77.68 430 TYR A CA 1
ATOM 2517 C C . TYR A 1 451 ? -15.746 113.093 27.223 1.00 67.92 430 TYR A C 1
ATOM 2518 O O . TYR A 1 451 ? -16.886 113.461 27.515 1.00 74.20 430 TYR A O 1
ATOM 2527 N N . GLN A 1 452 ? -15.225 113.229 26.008 1.00 61.20 431 GLN A N 1
ATOM 2528 C CA . GLN A 1 452 ? -15.954 113.929 24.950 1.00 69.28 431 GLN A CA 1
ATOM 2529 C C . GLN A 1 452 ? -17.240 113.224 24.516 1.00 64.64 431 GLN A C 1
ATOM 2530 O O . GLN A 1 452 ? -18.172 113.864 24.033 1.00 60.11 431 GLN A O 1
ATOM 2536 N N . LYS A 1 453 ? -17.298 111.910 24.692 1.00 65.96 432 LYS A N 1
ATOM 2537 C CA . LYS A 1 453 ? -18.484 111.166 24.288 1.00 65.38 432 LYS A CA 1
ATOM 2538 C C . LYS A 1 453 ? -19.674 111.376 25.231 1.00 61.41 432 LYS A C 1
ATOM 2539 O O . LYS A 1 453 ? -20.786 110.935 24.942 1.00 66.49 432 LYS A O 1
ATOM 2545 N N . GLY A 1 454 ? -19.451 112.068 26.343 1.00 49.12 433 GLY A N 1
ATOM 2546 C CA . GLY A 1 454 ? -20.543 112.399 27.243 1.00 54.23 433 GLY A CA 1
ATOM 2547 C C . GLY A 1 454 ? -20.713 111.346 28.317 1.00 64.35 433 GLY A C 1
ATOM 2548 O O . GLY A 1 454 ? -21.716 111.312 29.030 1.00 66.99 433 GLY A O 1
ATOM 2549 N N . ILE A 1 455 ? -19.710 110.484 28.416 1.00 65.69 434 ILE A N 1
ATOM 2550 C CA . ILE A 1 455 ? -19.658 109.404 29.392 1.00 67.03 434 ILE A CA 1
ATOM 2551 C C . ILE A 1 455 ? -20.157 109.766 30.796 1.00 75.62 434 ILE A C 1
ATOM 2552 O O . ILE A 1 455 ? -21.008 109.071 31.347 1.00 76.58 434 ILE A O 1
ATOM 2557 N N . ASP A 1 456 ? -19.632 110.849 31.367 1.00 80.70 435 ASP A N 1
ATOM 2558 C CA . ASP A 1 456 ? -19.951 111.230 32.748 1.00 85.52 435 ASP A CA 1
ATOM 2559 C C . ASP A 1 456 ? -21.406 111.642 32.968 1.00 79.67 435 ASP A C 1
ATOM 2560 O O . ASP A 1 456 ? -21.939 111.444 34.054 1.00 91.29 435 ASP A O 1
ATOM 2565 N N . LEU A 1 457 ? -22.039 112.227 31.955 1.00 65.13 436 LEU A N 1
ATOM 2566 C CA . LEU A 1 457 ? -23.465 112.543 32.027 1.00 65.99 436 LEU A CA 1
ATOM 2567 C C . LEU A 1 457 ? -24.283 111.285 32.272 1.00 73.92 436 LEU A C 1
ATOM 2568 O O . LEU A 1 457 ? -25.153 111.246 33.138 1.00 76.51 436 LEU A O 1
ATOM 2573 N N . ILE A 1 458 ? -24.014 110.260 31.477 1.00 75.04 437 ILE A N 1
ATOM 2574 C CA . ILE A 1 458 ? -24.727 109.002 31.592 1.00 64.80 437 ILE A CA 1
ATOM 2575 C C . ILE A 1 458 ? -24.531 108.407 32.980 1.00 65.96 437 ILE A C 1
ATOM 2576 O O . ILE A 1 458 ? -25.482 107.943 33.599 1.00 70.51 437 ILE A O 1
ATOM 2581 N N . LYS A 1 459 ? -23.297 108.453 33.472 1.00 71.08 438 LYS A N 1
ATOM 2582 C CA . LYS A 1 459 ? -22.967 108.004 34.824 1.00 72.63 438 LYS A CA 1
ATOM 2583 C C . LYS A 1 459 ? -23.866 108.657 35.889 1.00 72.58 438 LYS A C 1
ATOM 2584 O O . LYS A 1 459 ? -24.229 108.028 36.884 1.00 73.95 438 LYS A O 1
ATOM 2590 N N . MET A 1 460 ? -24.235 109.914 35.668 1.00 76.03 439 MET A N 1
ATOM 2591 C CA . MET A 1 460 ? -25.004 110.672 36.654 1.00 73.55 439 MET A CA 1
ATOM 2592 C C . MET A 1 460 ? -26.507 110.494 36.479 1.00 75.66 439 MET A C 1
ATOM 2593 O O . MET A 1 460 ? -27.261 110.542 37.452 1.00 87.47 439 MET A O 1
ATOM 2598 N N . ALA A 1 461 ? -26.948 110.292 35.242 1.00 65.05 440 ALA A N 1
ATOM 2599 C CA . ALA A 1 461 ? -28.380 110.193 34.972 1.00 66.46 440 ALA A CA 1
ATOM 2600 C C . ALA A 1 461 ? -28.929 108.786 35.183 1.00 71.18 440 ALA A C 1
ATOM 2601 O O . ALA A 1 461 ? -30.123 108.611 35.415 1.00 74.91 440 ALA A O 1
ATOM 2603 N N . ILE A 1 462 ? -28.058 107.787 35.105 1.00 72.63 441 ILE A N 1
ATOM 2604 C CA . ILE A 1 462 ? -28.490 106.394 35.213 1.00 76.18 441 ILE A CA 1
ATOM 2605 C C . ILE A 1 462 ? -29.443 106.153 36.385 1.00 78.54 441 ILE A C 1
ATOM 2606 O O . ILE A 1 462 ? -30.560 105.678 36.192 1.00 82.99 441 ILE A O 1
ATOM 2611 N N . PRO A 1 463 ? -29.007 106.484 37.606 1.00 74.98 442 PRO A N 1
ATOM 2612 C CA . PRO A 1 463 ? -29.846 106.179 38.770 1.00 77.58 442 PRO A CA 1
ATOM 2613 C C . PRO A 1 463 ? -31.253 106.762 38.636 1.00 73.58 442 PRO A C 1
ATOM 2614 O O . PRO A 1 463 ? -32.243 106.068 38.844 1.00 79.61 442 PRO A O 1
ATOM 2618 N N . ASP A 1 464 ? -31.332 108.029 38.269 1.00 77.17 443 ASP A N 1
ATOM 2619 C CA . ASP A 1 464 ? -32.612 108.689 38.086 1.00 86.62 443 ASP A CA 1
ATOM 2620 C C . ASP A 1 464 ? -33.384 108.047 36.932 1.00 84.77 443 ASP A C 1
ATOM 2621 O O . ASP A 1 464 ? -34.612 108.130 36.856 1.00 86.20 443 ASP A O 1
ATOM 2626 N N . LEU A 1 465 ? -32.649 107.394 36.040 1.00 83.72 444 LEU A N 1
ATOM 2627 C CA . LEU A 1 465 ? -33.215 106.855 34.806 1.00 78.09 444 LEU A CA 1
ATOM 2628 C C . LEU A 1 465 ? -33.827 105.472 34.999 1.00 70.84 444 LEU A C 1
ATOM 2629 O O . LEU A 1 465 ? -34.837 105.142 34.372 1.00 66.98 444 LEU A O 1
ATOM 2634 N N . MET A 1 466 ? -33.212 104.672 35.867 1.00 71.84 445 MET A N 1
ATOM 2635 C CA . MET A 1 466 ? -33.727 103.345 36.204 1.00 77.04 445 MET A CA 1
ATOM 2636 C C . MET A 1 466 ? -34.977 103.398 37.092 1.00 79.17 445 MET A C 1
ATOM 2637 O O . MET A 1 466 ? -35.617 102.380 37.329 1.00 74.50 445 MET A O 1
ATOM 2642 N N . ARG A 1 467 ? -35.318 104.584 37.585 1.00 91.00 446 ARG A N 1
ATOM 2643 C CA . ARG A 1 467 ? -36.598 104.786 38.258 1.00 96.42 446 ARG A CA 1
ATOM 2644 C C . ARG A 1 467 ? -37.764 104.479 37.309 1.00 96.05 446 ARG A C 1
ATOM 2645 O O . ARG A 1 467 ? -38.903 104.301 37.741 1.00 96.18 446 ARG A O 1
ATOM 2653 N N . GLU A 1 468 ? -37.476 104.422 36.014 1.00 89.32 447 GLU A N 1
ATOM 2654 C CA . GLU A 1 468 ? -38.517 104.230 35.015 1.00 89.22 447 GLU A CA 1
ATOM 2655 C C . GLU A 1 468 ? -38.455 102.818 34.456 1.00 85.60 447 GLU A C 1
ATOM 2656 O O . GLU A 1 468 ? -37.462 102.110 34.645 1.00 85.28 447 GLU A O 1
ATOM 2662 N N . ASP A 1 469 ? -39.515 102.404 33.768 1.00 77.50 448 ASP A N 1
ATOM 2663 C CA . ASP A 1 469 ? -39.514 101.091 33.137 1.00 75.34 448 ASP A CA 1
ATOM 2664 C C . ASP A 1 469 ? -38.876 101.186 31.762 1.00 72.60 448 ASP A C 1
ATOM 2665 O O . ASP A 1 469 ? -39.552 101.476 30.773 1.00 66.62 448 ASP A O 1
ATOM 2670 N N . VAL A 1 470 ? -37.568 100.954 31.720 1.00 64.69 449 VAL A N 1
ATOM 2671 C CA . VAL A 1 470 ? -36.807 101.001 30.483 1.00 65.19 449 VAL A CA 1
ATOM 2672 C C . VAL A 1 470 ? -35.647 100.032 30.567 1.00 65.18 449 VAL A C 1
ATOM 2673 O O . VAL A 1 470 ? -35.241 99.610 31.658 1.00 61.53 449 VAL A O 1
ATOM 2677 N N . GLN A 1 471 ? -35.115 99.683 29.403 1.00 56.02 450 GLN A N 1
ATOM 2678 C CA . GLN A 1 471 ? -33.874 98.934 29.335 1.00 51.43 450 GLN A CA 1
ATOM 2679 C C . GLN A 1 471 ? -32.809 99.812 28.666 1.00 54.76 450 GLN A C 1
ATOM 2680 O O . GLN A 1 471 ? -33.111 100.659 27.827 1.00 54.40 450 GLN A O 1
ATOM 2686 N N . PHE A 1 472 ? -31.561 99.620 29.058 1.00 54.68 451 PHE A N 1
ATOM 2687 C CA . PHE A 1 472 ? -30.496 100.476 28.586 1.00 55.04 451 PHE A CA 1
ATOM 2688 C C . PHE A 1 472 ? -29.237 99.662 28.375 1.00 55.35 451 PHE A C 1
ATOM 2689 O O . PHE A 1 472 ? -28.693 99.082 29.305 1.00 61.16 451 PHE A O 1
ATOM 2697 N N . VAL A 1 473 ? -28.767 99.616 27.143 1.00 54.34 452 VAL A N 1
ATOM 2698 C CA . VAL A 1 473 ? -27.532 98.913 26.874 1.00 57.15 452 VAL A CA 1
ATOM 2699 C C . VAL A 1 473 ? -26.517 99.889 26.320 1.00 59.63 452 VAL A C 1
ATOM 2700 O O . VAL A 1 473 ? -26.813 100.682 25.423 1.00 62.34 452 VAL A O 1
ATOM 2704 N N . MET A 1 474 ? -25.316 99.855 26.867 1.00 54.60 453 MET A N 1
ATOM 2705 C CA . MET A 1 474 ? -24.265 100.628 26.257 1.00 62.23 453 MET A CA 1
ATOM 2706 C C . MET A 1 474 ? -23.117 99.696 25.922 1.00 53.86 453 MET A C 1
ATOM 2707 O O . MET A 1 474 ? -22.821 98.765 26.662 1.00 51.01 453 MET A O 1
ATOM 2712 N N . LEU A 1 475 ? -22.520 99.929 24.765 1.00 47.72 454 LEU A N 1
ATOM 2713 C CA . LEU A 1 475 ? -21.384 99.163 24.308 1.00 53.12 454 LEU A CA 1
ATOM 2714 C C . LEU A 1 475 ? -20.253 100.140 24.091 1.00 56.56 454 LEU A C 1
ATOM 2715 O O . LEU A 1 475 ? -20.425 101.168 23.427 1.00 58.57 454 LEU A O 1
ATOM 2720 N N . GLY A 1 476 ? -19.095 99.824 24.647 1.00 59.14 455 GLY A N 1
ATOM 2721 C CA . GLY A 1 476 ? -17.921 100.631 24.397 1.00 69.73 455 GLY A CA 1
ATOM 2722 C C . GLY A 1 476 ? -16.769 100.225 25.281 1.00 75.17 455 GLY A C 1
ATOM 2723 O O . GLY A 1 476 ? -16.921 99.374 26.165 1.00 77.21 455 GLY A O 1
ATOM 2724 N N . SER A 1 477 ? -15.619 100.851 25.055 1.00 74.57 456 SER A N 1
ATOM 2725 C CA . SER A 1 477 ? -14.413 100.497 25.777 1.00 76.67 456 SER A CA 1
ATOM 2726 C C . SER A 1 477 ? -13.375 101.606 25.727 1.00 83.78 456 SER A C 1
ATOM 2727 O O . SER A 1 477 ? -13.318 102.384 24.770 1.00 82.48 456 SER A O 1
ATOM 2730 N N . GLY A 1 478 ? -12.546 101.662 26.761 1.00 87.35 457 GLY A N 1
ATOM 2731 C CA . GLY A 1 478 ? -11.382 102.523 26.749 1.00 91.85 457 GLY A CA 1
ATOM 2732 C C . GLY A 1 478 ? -11.185 103.273 28.046 1.00 98.96 457 GLY A C 1
ATOM 2733 O O . GLY A 1 478 ? -10.645 104.377 28.041 1.00 107.02 457 GLY A O 1
ATOM 2734 N N . ASP A 1 479 ? -11.616 102.680 29.157 1.00 93.15 458 ASP A N 1
ATOM 2735 C CA . ASP A 1 479 ? -11.523 103.350 30.451 1.00 95.38 458 ASP A CA 1
ATOM 2736 C C . ASP A 1 479 ? -11.874 102.422 31.609 1.00 96.36 458 ASP A C 1
ATOM 2737 O O . ASP A 1 479 ? -13.017 102.396 32.065 1.00 88.79 458 ASP A O 1
ATOM 2742 N N . PRO A 1 480 ? -10.879 101.677 32.104 1.00 97.75 459 PRO A N 1
ATOM 2743 C CA . PRO A 1 480 ? -11.040 100.655 33.145 1.00 91.07 459 PRO A CA 1
ATOM 2744 C C . PRO A 1 480 ? -11.864 101.075 34.367 1.00 89.33 459 PRO A C 1
ATOM 2745 O O . PRO A 1 480 ? -12.598 100.236 34.896 1.00 92.87 459 PRO A O 1
ATOM 2749 N N . VAL A 1 481 ? -11.766 102.325 34.809 1.00 82.47 460 VAL A N 1
ATOM 2750 C CA . VAL A 1 481 ? -12.569 102.760 35.959 1.00 86.93 460 VAL A CA 1
ATOM 2751 C C . VAL A 1 481 ? -14.058 102.902 35.606 1.00 82.05 460 VAL A C 1
ATOM 2752 O O . VAL A 1 481 ? -14.933 102.596 36.415 1.00 73.34 460 VAL A O 1
ATOM 2756 N N . PHE A 1 482 ? -14.338 103.366 34.393 1.00 84.31 461 PHE A N 1
ATOM 2757 C CA . PHE A 1 482 ? -15.714 103.475 33.925 1.00 81.20 461 PHE A CA 1
ATOM 2758 C C . PHE A 1 482 ? -16.256 102.093 33.525 1.00 73.43 461 PHE A C 1
ATOM 2759 O O . PHE A 1 482 ? -17.415 101.752 33.799 1.00 65.01 461 PHE A O 1
ATOM 2767 N N . GLU A 1 483 ? -15.404 101.304 32.879 1.00 61.46 462 GLU A N 1
ATOM 2768 C CA . GLU A 1 483 ? -15.728 99.926 32.570 1.00 63.52 462 GLU A CA 1
ATOM 2769 C C . GLU A 1 483 ? -16.155 99.218 33.840 1.00 75.37 462 GLU A C 1
ATOM 2770 O O . GLU A 1 483 ? -17.165 98.500 33.860 1.00 74.45 462 GLU A O 1
ATOM 2776 N N . GLY A 1 484 ? -15.382 99.427 34.903 1.00 76.47 463 GLY A N 1
ATOM 2777 C CA . GLY A 1 484 ? -15.682 98.821 36.187 1.00 70.40 463 GLY A CA 1
ATOM 2778 C C . GLY A 1 484 ? -17.051 99.261 36.650 1.00 64.19 463 GLY A C 1
ATOM 2779 O O . GLY A 1 484 ? -17.795 98.503 37.287 1.00 62.39 463 GLY A O 1
ATOM 2780 N N . TRP A 1 485 ? -17.387 100.501 36.310 1.00 57.88 464 TRP A N 1
ATOM 2781 C CA . TRP A 1 485 ? -18.647 101.086 36.733 1.00 61.80 464 TRP A CA 1
ATOM 2782 C C . TRP A 1 485 ? -19.805 100.478 35.957 1.00 63.26 464 TRP A C 1
ATOM 2783 O O . TRP A 1 485 ? -20.885 100.244 36.499 1.00 62.92 464 TRP A O 1
ATOM 2794 N N . MET A 1 486 ? -19.578 100.221 34.677 1.00 62.04 465 MET A N 1
ATOM 2795 C CA . MET A 1 486 ? -20.566 99.500 33.888 1.00 67.45 465 MET A CA 1
ATOM 2796 C C . MET A 1 486 ? -20.946 98.188 34.574 1.00 71.30 465 MET A C 1
ATOM 2797 O O . MET A 1 486 ? -22.132 97.871 34.710 1.00 69.89 465 MET A O 1
ATOM 2802 N N . ARG A 1 487 ? -19.942 97.438 35.024 1.00 69.29 466 ARG A N 1
ATOM 2803 C CA . ARG A 1 487 ? -20.193 96.143 35.663 1.00 65.25 466 ARG A CA 1
ATOM 2804 C C . ARG A 1 487 ? -21.045 96.239 36.933 1.00 67.20 466 ARG A C 1
ATOM 2805 O O . ARG A 1 487 ? -21.985 95.466 37.116 1.00 76.01 466 ARG A O 1
ATOM 2813 N N . SER A 1 488 ? -20.730 97.190 37.801 1.00 67.68 467 SER A N 1
ATOM 2814 C CA . SER A 1 488 ? -21.453 97.316 39.065 1.00 78.21 467 SER A CA 1
ATOM 2815 C C . SER A 1 488 ? -22.883 97.793 38.853 1.00 74.78 467 SER A C 1
ATOM 2816 O O . SER A 1 488 ? -23.803 97.392 39.571 1.00 68.43 467 SER A O 1
ATOM 2819 N N . THR A 1 489 ? -23.061 98.656 37.861 1.00 74.37 468 THR A N 1
ATOM 2820 C CA . THR A 1 489 ? -24.368 99.221 37.554 1.00 76.28 468 THR A CA 1
ATOM 2821 C C . THR A 1 489 ? -25.311 98.135 37.065 1.00 75.62 468 THR A C 1
ATOM 2822 O O . THR A 1 489 ? -26.481 98.080 37.454 1.00 77.08 468 THR A O 1
ATOM 2826 N N . GLU A 1 490 ? -24.784 97.289 36.186 1.00 71.93 469 GLU A N 1
ATOM 2827 C CA . GLU A 1 490 ? -25.509 96.155 35.645 1.00 76.13 469 GLU A CA 1
ATOM 2828 C C . GLU A 1 490 ? -26.013 95.279 36.772 1.00 80.09 469 GLU A C 1
ATOM 2829 O O . GLU A 1 490 ? -27.108 94.720 36.712 1.00 81.27 469 GLU A O 1
ATOM 2835 N N . SER A 1 491 ? -25.184 95.166 37.801 1.00 76.10 470 SER A N 1
ATOM 2836 C CA . SER A 1 491 ? -25.498 94.357 38.961 1.00 66.91 470 SER A CA 1
ATOM 2837 C C . SER A 1 491 ? -26.615 94.976 39.813 1.00 61.91 470 SER A C 1
ATOM 2838 O O . SER A 1 491 ? -27.470 94.260 40.334 1.00 64.01 470 SER A O 1
ATOM 2841 N N . SER A 1 492 ? -26.618 96.301 39.926 1.00 54.04 471 SER A N 1
ATOM 2842 C CA . SER A 1 492 ? -27.646 97.027 40.676 1.00 60.37 471 SER A CA 1
ATOM 2843 C C . SER A 1 492 ? -29.015 97.045 39.996 1.00 67.26 471 SER A C 1
ATOM 2844 O O . SER A 1 492 ? -30.054 97.116 40.661 1.00 72.34 471 SER A O 1
ATOM 2847 N N . TYR A 1 493 ? -29.020 96.996 38.671 1.00 73.41 472 TYR A N 1
ATOM 2848 C CA . TYR A 1 493 ? -30.275 96.995 37.927 1.00 77.94 472 TYR A CA 1
ATOM 2849 C C . TYR A 1 493 ? -30.269 95.828 36.956 1.00 77.64 472 TYR A C 1
ATOM 2850 O O . TYR A 1 493 ? -30.143 96.024 35.752 1.00 81.79 472 TYR A O 1
ATOM 2859 N N . LYS A 1 494 ? -30.403 94.614 37.477 1.00 74.92 473 LYS A N 1
ATOM 2860 C CA . LYS A 1 494 ? -30.055 93.438 36.693 1.00 80.96 473 LYS A CA 1
ATOM 2861 C C . LYS A 1 494 ? -31.063 93.084 35.594 1.00 82.89 473 LYS A C 1
ATOM 2862 O O . LYS A 1 494 ? -30.847 92.159 34.815 1.00 92.46 473 LYS A O 1
ATOM 2868 N N . ASP A 1 495 ? -32.144 93.846 35.510 1.00 76.56 474 ASP A N 1
ATOM 2869 C CA . ASP A 1 495 ? -33.205 93.571 34.546 1.00 76.75 474 ASP A CA 1
ATOM 2870 C C . ASP A 1 495 ? -33.419 94.758 33.597 1.00 70.03 474 ASP A C 1
ATOM 2871 O O . ASP A 1 495 ? -34.333 94.762 32.762 1.00 69.97 474 ASP A O 1
ATOM 2876 N N . LYS A 1 496 ? -32.568 95.767 33.733 1.00 66.68 475 LYS A N 1
ATOM 2877 C CA . LYS A 1 496 ? -32.765 97.027 33.036 1.00 68.75 475 LYS A CA 1
ATOM 2878 C C . LYS A 1 496 ? -31.500 97.529 32.343 1.00 69.61 475 LYS A C 1
ATOM 2879 O O . LYS A 1 496 ? -31.579 98.238 31.344 1.00 70.35 475 LYS A O 1
ATOM 2885 N N . PHE A 1 497 ? -30.337 97.169 32.873 1.00 62.87 476 PHE A N 1
ATOM 2886 C CA . PHE A 1 497 ? -29.087 97.732 32.376 1.00 53.22 476 PHE A CA 1
ATOM 2887 C C . PHE A 1 497 ? -28.081 96.671 31.953 1.00 52.36 476 PHE A C 1
ATOM 2888 O O . PHE A 1 497 ? -27.823 95.721 32.688 1.00 59.94 476 PHE A O 1
ATOM 2896 N N . ARG A 1 498 ? -27.501 96.861 30.772 1.00 44.97 477 ARG A N 1
ATOM 2897 C CA . ARG A 1 498 ? -26.440 95.997 30.269 1.00 49.52 477 ARG A CA 1
ATOM 2898 C C . ARG A 1 498 ? -25.248 96.805 29.755 1.00 54.18 477 ARG A C 1
ATOM 2899 O O . ARG A 1 498 ? -25.411 97.788 29.030 1.00 51.23 477 ARG A O 1
ATOM 2907 N N . GLY A 1 499 ? -24.051 96.376 30.139 1.00 55.66 478 GLY A N 1
ATOM 2908 C CA . GLY A 1 499 ? -22.826 97.013 29.708 1.00 49.03 478 GLY A CA 1
ATOM 2909 C C . GLY A 1 499 ? -21.935 96.020 28.990 1.00 61.84 478 GLY A C 1
ATOM 2910 O O . GLY A 1 499 ? -21.401 95.079 29.595 1.00 65.65 478 GLY A O 1
ATOM 2911 N N . TRP A 1 500 ? -21.785 96.229 27.688 1.00 56.37 479 TRP A N 1
ATOM 2912 C CA . TRP A 1 500 ? -20.984 95.355 26.853 1.00 55.90 479 TRP A CA 1
ATOM 2913 C C . TRP A 1 500 ? -19.625 96.005 26.713 1.00 58.27 479 TRP A C 1
ATOM 2914 O O . TRP A 1 500 ? -19.459 96.967 25.952 1.00 59.08 479 TRP A O 1
ATOM 2925 N N . VAL A 1 501 ? -18.658 95.484 27.461 1.00 53.79 480 VAL A N 1
ATOM 2926 C CA . VAL A 1 501 ? -17.324 96.054 27.476 1.00 54.23 480 VAL A CA 1
ATOM 2927 C C . VAL A 1 501 ? -16.399 95.437 26.442 1.00 58.06 480 VAL A C 1
ATOM 2928 O O . VAL A 1 501 ? -16.096 94.242 26.474 1.00 67.79 480 VAL A O 1
ATOM 2932 N N . GLY A 1 502 ? -15.940 96.287 25.538 1.00 54.18 481 GLY A N 1
ATOM 2933 C CA . GLY A 1 502 ? -15.075 95.889 24.450 1.00 56.28 481 GLY A CA 1
ATOM 2934 C C . GLY A 1 502 ? -15.589 96.593 23.217 1.00 60.78 481 GLY A C 1
ATOM 2935 O O . GLY A 1 502 ? -16.425 97.497 23.311 1.00 60.69 481 GLY A O 1
ATOM 2936 N N . PHE A 1 503 ? -15.088 96.205 22.057 1.00 59.36 482 PHE A N 1
ATOM 2937 C CA . PHE A 1 503 ? -15.813 96.560 20.863 1.00 69.50 482 PHE A CA 1
ATOM 2938 C C . PHE A 1 503 ? -16.156 95.367 19.992 1.00 66.94 482 PHE A C 1
ATOM 2939 O O . PHE A 1 503 ? -15.658 94.263 20.193 1.00 69.06 482 PHE A O 1
ATOM 2947 N N . SER A 1 504 ? -17.045 95.615 19.041 1.00 60.34 483 SER A N 1
ATOM 2948 C CA . SER A 1 504 ? -17.546 94.610 18.133 1.00 53.56 483 SER A CA 1
ATOM 2949 C C . SER A 1 504 ? -18.386 95.349 17.126 1.00 58.54 483 SER A C 1
ATOM 2950 O O . SER A 1 504 ? -19.388 95.972 17.480 1.00 56.22 483 SER A O 1
ATOM 2953 N N . VAL A 1 505 ? -17.992 95.307 15.867 1.00 60.21 484 VAL A N 1
ATOM 2954 C CA . VAL A 1 505 ? -18.804 95.991 14.881 1.00 65.67 484 VAL A CA 1
ATOM 2955 C C . VAL A 1 505 ? -20.112 95.221 14.683 1.00 58.55 484 VAL A C 1
ATOM 2956 O O . VAL A 1 505 ? -21.171 95.820 14.533 1.00 60.34 484 VAL A O 1
ATOM 2960 N N . PRO A 1 506 ? -20.054 93.887 14.729 1.00 65.46 485 PRO A N 1
ATOM 2961 C CA . PRO A 1 506 ? -21.314 93.145 14.582 1.00 63.43 485 PRO A CA 1
ATOM 2962 C C . PRO A 1 506 ? -22.325 93.456 15.687 1.00 62.28 485 PRO A C 1
ATOM 2963 O O . PRO A 1 506 ? -23.524 93.599 15.406 1.00 55.03 485 PRO A O 1
ATOM 2967 N N . VAL A 1 507 ? -21.852 93.568 16.925 1.00 49.70 486 VAL A N 1
ATOM 2968 C CA . VAL A 1 507 ? -22.758 93.862 18.027 1.00 46.19 486 VAL A CA 1
ATOM 2969 C C . VAL A 1 507 ? -23.285 95.294 17.967 1.00 51.75 486 VAL A C 1
ATOM 2970 O O . VAL A 1 507 ? -24.428 95.568 18.347 1.00 49.92 486 VAL A O 1
ATOM 2974 N N . SER A 1 508 ? -22.462 96.210 17.475 1.00 48.86 487 SER A N 1
ATOM 2975 C CA . SER A 1 508 ? -22.903 97.586 17.353 1.00 51.14 487 SER A CA 1
ATOM 2976 C C . SER A 1 508 ? -23.999 97.713 16.286 1.00 54.15 487 SER A C 1
ATOM 2977 O O . SER A 1 508 ? -24.927 98.518 16.432 1.00 49.32 487 SER A O 1
ATOM 2980 N N . HIS A 1 509 ? -23.909 96.907 15.230 1.00 48.95 488 HIS A N 1
ATOM 2981 C CA . HIS A 1 509 ? -24.947 96.909 14.195 1.00 49.33 488 HIS A CA 1
ATOM 2982 C C . HIS A 1 509 ? -26.267 96.420 14.797 1.00 50.02 488 HIS A C 1
ATOM 2983 O O . HIS A 1 509 ? -27.324 97.010 14.568 1.00 47.50 488 HIS A O 1
ATOM 2990 N N . ARG A 1 510 ? -26.201 95.341 15.575 1.00 43.05 489 ARG A N 1
ATOM 2991 C CA . ARG A 1 510 ? -27.397 94.772 16.197 1.00 42.29 489 ARG A CA 1
ATOM 2992 C C . ARG A 1 510 ? -28.010 95.679 17.253 1.00 48.51 489 ARG A C 1
ATOM 2993 O O . ARG A 1 510 ? -29.234 95.709 17.418 1.00 42.93 489 ARG A O 1
ATOM 3001 N N . ILE A 1 511 ? -27.165 96.411 17.975 1.00 39.45 490 ILE A N 1
ATOM 3002 C CA . ILE A 1 511 ? -27.679 97.380 18.928 1.00 45.11 490 ILE A CA 1
ATOM 3003 C C . ILE A 1 511 ? -28.402 98.479 18.176 1.00 44.13 490 ILE A C 1
ATOM 3004 O O . ILE A 1 511 ? -29.517 98.856 18.529 1.00 47.37 490 ILE A O 1
ATOM 3009 N N . THR A 1 512 ? -27.773 98.972 17.118 1.00 45.61 491 THR A N 1
ATOM 3010 C CA . THR A 1 512 ? -28.355 100.058 16.344 1.00 48.54 491 THR A CA 1
ATOM 3011 C C . THR A 1 512 ? -29.725 99.654 15.833 1.00 51.39 491 THR A C 1
ATOM 3012 O O . THR A 1 512 ? -30.683 100.425 15.924 1.00 57.63 491 THR A O 1
ATOM 3016 N N . ALA A 1 513 ? -29.820 98.432 15.315 1.00 44.35 492 ALA A N 1
ATOM 3017 C CA . ALA A 1 513 ? -31.089 97.941 14.792 1.00 41.42 492 ALA A CA 1
ATOM 3018 C C . ALA A 1 513 ? -32.085 97.600 15.893 1.00 47.44 492 ALA A C 1
ATOM 3019 O O . ALA A 1 513 ? -33.271 97.858 15.740 1.00 51.14 492 ALA A O 1
ATOM 3021 N N . GLY A 1 514 ? -31.603 97.032 16.999 1.00 49.51 493 GLY A N 1
ATOM 3022 C CA . GLY A 1 514 ? -32.481 96.534 18.047 1.00 51.18 493 GLY A CA 1
ATOM 3023 C C . GLY A 1 514 ? -33.137 97.595 18.911 1.00 53.82 493 GLY A C 1
ATOM 3024 O O . GLY A 1 514 ? -34.320 97.480 19.249 1.00 56.73 493 GLY A O 1
ATOM 3025 N N . CYS A 1 515 ? -32.370 98.628 19.256 1.00 45.85 494 CYS A N 1
ATOM 3026 C CA . CYS A 1 515 ? -32.840 99.714 20.123 1.00 50.57 494 CYS A CA 1
ATOM 3027 C C . CYS A 1 515 ? -33.890 100.601 19.489 1.00 55.88 494 CYS A C 1
ATOM 3028 O O . CYS A 1 515 ? -33.947 100.751 18.267 1.00 62.97 494 CYS A O 1
ATOM 3031 N N . ASP A 1 516 ? -34.694 101.221 20.345 1.00 54.17 495 ASP A N 1
ATOM 3032 C CA . ASP A 1 516 ? -35.732 102.138 19.900 1.00 63.56 495 ASP A CA 1
ATOM 3033 C C . ASP A 1 516 ? -35.159 103.539 19.843 1.00 64.66 495 ASP A C 1
ATOM 3034 O O . ASP A 1 516 ? -35.485 104.322 18.946 1.00 60.30 495 ASP A O 1
ATOM 3039 N N . ILE A 1 517 ? -34.284 103.825 20.805 1.00 58.43 496 ILE A N 1
ATOM 3040 C CA . ILE A 1 517 ? -33.631 105.118 20.933 1.00 51.32 496 ILE A CA 1
ATOM 3041 C C . ILE A 1 517 ? -32.131 104.935 21.043 1.00 55.82 496 ILE A C 1
ATOM 3042 O O . ILE A 1 517 ? -31.658 103.990 21.670 1.00 63.73 496 ILE A O 1
ATOM 3047 N N . LEU A 1 518 ? -31.382 105.842 20.428 1.00 58.28 497 LEU A N 1
ATOM 3048 C CA . LEU A 1 518 ? -29.940 105.839 20.571 1.00 47.10 497 LEU A CA 1
ATOM 3049 C C . LEU A 1 518 ? -29.546 107.165 21.159 1.00 49.87 497 LEU A C 1
ATOM 3050 O O . LEU A 1 518 ? -30.056 108.209 20.757 1.00 51.17 497 LEU A O 1
ATOM 3055 N N . LEU A 1 519 ? -28.647 107.124 22.129 1.00 61.75 498 LEU A N 1
ATOM 3056 C CA . LEU A 1 519 ? -28.304 108.317 22.900 1.00 53.04 498 LEU A CA 1
ATOM 3057 C C . LEU A 1 519 ? -26.875 108.801 22.615 1.00 55.19 498 LEU A C 1
ATOM 3058 O O . LEU A 1 519 ? -25.903 108.066 22.816 1.00 56.98 498 LEU A O 1
ATOM 3063 N N . MET A 1 520 ? -26.752 110.037 22.139 1.00 49.44 499 MET A N 1
ATOM 3064 C CA . MET A 1 520 ? -25.444 110.621 21.873 1.00 49.32 499 MET A CA 1
ATOM 3065 C C . MET A 1 520 ? -25.270 111.921 22.647 1.00 59.57 499 MET A C 1
ATOM 3066 O O . MET A 1 520 ? -25.594 113.002 22.154 1.00 64.73 499 MET A O 1
ATOM 3071 N N . PRO A 1 521 ? -24.765 111.821 23.879 1.00 58.74 500 PRO A N 1
ATOM 3072 C CA . PRO A 1 521 ? -24.478 113.013 24.692 1.00 55.29 500 PRO A CA 1
ATOM 3073 C C . PRO A 1 521 ? -23.076 113.605 24.439 1.00 53.87 500 PRO A C 1
ATOM 3074 O O . PRO A 1 521 ? -22.391 113.996 25.379 1.00 59.22 500 PRO A O 1
ATOM 3078 N N . SER A 1 522 ? -22.667 113.666 23.175 1.00 60.75 501 SER A N 1
ATOM 3079 C CA . SER A 1 522 ? -21.357 114.193 22.802 1.00 54.85 501 SER A CA 1
ATOM 3080 C C . SER A 1 522 ? -21.271 115.685 23.053 1.00 56.91 501 SER A C 1
ATOM 3081 O O . SER A 1 522 ? -22.244 116.408 22.838 1.00 58.77 501 SER A O 1
ATOM 3084 N N . ARG A 1 523 ? -20.092 116.135 23.484 1.00 57.60 502 ARG A N 1
ATOM 3085 C CA . ARG A 1 523 ? -19.857 117.523 23.888 1.00 58.30 502 ARG A CA 1
ATOM 3086 C C . ARG A 1 523 ? -19.646 118.493 22.740 1.00 65.40 502 ARG A C 1
ATOM 3087 O O . ARG A 1 523 ? -20.015 119.658 22.829 1.00 78.62 502 ARG A O 1
ATOM 3095 N N . PHE A 1 524 ? -19.020 118.018 21.676 1.00 63.74 503 PHE A N 1
ATOM 3096 C CA . PHE A 1 524 ? -18.615 118.892 20.593 1.00 60.53 503 PHE A CA 1
ATOM 3097 C C . PHE A 1 524 ? -18.150 118.021 19.431 1.00 60.56 503 PHE A C 1
ATOM 3098 O O . PHE A 1 524 ? -16.957 117.887 19.178 1.00 63.92 503 PHE A O 1
ATOM 3106 N N . GLU A 1 525 ? -19.100 117.411 18.736 1.00 62.99 504 GLU A N 1
ATOM 3107 C CA . GLU A 1 525 ? -18.769 116.363 17.775 1.00 69.59 504 GLU A CA 1
ATOM 3108 C C . GLU A 1 525 ? -18.756 116.846 16.330 1.00 69.37 504 GLU A C 1
ATOM 3109 O O . GLU A 1 525 ? -19.800 117.168 15.767 1.00 73.95 504 GLU A O 1
ATOM 3115 N N . PRO A 1 526 ? -17.562 116.879 15.721 1.00 62.95 505 PRO A N 1
ATOM 3116 C CA . PRO A 1 526 ? -17.408 117.280 14.324 1.00 67.36 505 PRO A CA 1
ATOM 3117 C C . PRO A 1 526 ? -17.749 116.105 13.409 1.00 66.33 505 PRO A C 1
ATOM 3118 O O . PRO A 1 526 ? -18.059 116.292 12.236 1.00 62.27 505 PRO A O 1
ATOM 3122 N N . CYS A 1 527 ? -17.703 114.900 13.963 1.00 61.65 506 CYS A N 1
ATOM 3123 C CA . CYS A 1 527 ? -17.956 113.701 13.193 1.00 58.66 506 CYS A CA 1
ATOM 3124 C C . CYS A 1 527 ? -19.046 112.866 13.856 1.00 59.40 506 CYS A C 1
ATOM 3125 O O . CYS A 1 527 ? -18.785 111.775 14.398 1.00 52.19 506 CYS A O 1
ATOM 3128 N N . GLY A 1 528 ? -20.271 113.385 13.817 1.00 59.21 507 GLY A N 1
ATOM 3129 C CA . GLY A 1 528 ? -21.396 112.711 14.445 1.00 47.48 507 GLY A CA 1
ATOM 3130 C C . GLY A 1 528 ? -22.068 111.693 13.539 1.00 60.50 507 GLY A C 1
ATOM 3131 O O . GLY A 1 528 ? -23.049 111.999 12.860 1.00 70.72 507 GLY A O 1
ATOM 3132 N N . LEU A 1 529 ? -21.551 110.472 13.526 1.00 56.66 508 LEU A N 1
ATOM 3133 C CA . LEU A 1 529 ? -22.086 109.466 12.630 1.00 51.50 508 LEU A CA 1
ATOM 3134 C C . LEU A 1 529 ? -23.188 108.660 13.276 1.00 57.72 508 LEU A C 1
ATOM 3135 O O . LEU A 1 529 ? -24.052 108.121 12.583 1.00 67.28 508 LEU A O 1
ATOM 3140 N N . ASN A 1 530 ? -23.178 108.579 14.600 1.00 51.48 509 ASN A N 1
ATOM 3141 C CA . ASN A 1 530 ? -24.175 107.744 15.259 1.00 52.00 509 ASN A CA 1
ATOM 3142 C C . ASN A 1 530 ? -25.618 108.180 14.964 1.00 46.87 509 ASN A C 1
ATOM 3143 O O . ASN A 1 530 ? -26.480 107.326 14.749 1.00 49.19 509 ASN A O 1
ATOM 3148 N N . GLN A 1 531 ? -25.866 109.494 14.927 1.00 42.02 510 GLN A N 1
ATOM 3149 C CA . GLN A 1 531 ? -27.132 110.057 14.416 1.00 48.10 510 GLN A CA 1
ATOM 3150 C C . GLN A 1 531 ? -27.590 109.391 13.126 1.00 47.99 510 GLN A C 1
ATOM 3151 O O . GLN A 1 531 ? -28.719 108.908 13.010 1.00 51.79 510 GLN A O 1
ATOM 3157 N N . LEU A 1 532 ? -26.699 109.415 12.141 1.00 29.85 511 LEU A N 1
ATOM 3158 C CA . LEU A 1 532 ? -27.018 108.981 10.794 1.00 44.68 511 LEU A CA 1
ATOM 3159 C C . LEU A 1 532 ? -27.356 107.495 10.772 1.00 51.73 511 LEU A C 1
ATOM 3160 O O . LEU A 1 532 ? -28.357 107.087 10.167 1.00 51.03 511 LEU A O 1
ATOM 3165 N N . TYR A 1 533 ? -26.527 106.691 11.438 1.00 41.74 512 TYR A N 1
ATOM 3166 C CA . TYR A 1 533 ? -26.800 105.264 11.557 1.00 47.82 512 TYR A CA 1
ATOM 3167 C C . TYR A 1 533 ? -28.155 105.032 12.217 1.00 52.16 512 TYR A C 1
ATOM 3168 O O . TYR A 1 533 ? -28.976 104.242 11.733 1.00 47.35 512 TYR A O 1
ATOM 3177 N N . ALA A 1 534 ? -28.388 105.727 13.327 1.00 52.77 513 ALA A N 1
ATOM 3178 C CA . ALA A 1 534 ? -29.659 105.607 14.028 1.00 52.32 513 ALA A CA 1
ATOM 3179 C C . ALA A 1 534 ? -30.799 105.873 13.059 1.00 50.18 513 ALA A C 1
ATOM 3180 O O . ALA A 1 534 ? -31.670 105.030 12.861 1.00 49.07 513 ALA A O 1
ATOM 3182 N N . MET A 1 535 ? -30.768 107.051 12.445 1.00 52.89 514 MET A N 1
ATOM 3183 C CA . MET A 1 535 ? -31.801 107.470 11.510 1.00 50.19 514 MET A CA 1
ATOM 3184 C C . MET A 1 535 ? -31.929 106.480 10.358 1.00 52.13 514 MET A C 1
ATOM 3185 O O . MET A 1 535 ? -33.028 106.083 9.984 1.00 56.71 514 MET A O 1
ATOM 3190 N N . GLN A 1 536 ? -30.793 106.068 9.816 1.00 47.29 515 GLN A N 1
ATOM 3191 C CA . GLN A 1 536 ? -30.767 105.107 8.725 1.00 46.03 515 GLN A CA 1
ATOM 3192 C C . GLN A 1 536 ? -31.477 103.821 9.121 1.00 54.69 515 GLN A C 1
ATOM 3193 O O . GLN A 1 536 ? -31.973 103.087 8.267 1.00 60.35 515 GLN A O 1
ATOM 3199 N N . TYR A 1 537 ? -31.531 103.560 10.424 1.00 53.32 516 TYR A N 1
ATOM 3200 C CA . TYR A 1 537 ? -32.057 102.299 10.932 1.00 49.52 516 TYR A CA 1
ATOM 3201 C C . TYR A 1 537 ? -33.398 102.421 11.647 1.00 56.31 516 TYR A C 1
ATOM 3202 O O . TYR A 1 537 ? -33.858 101.460 12.268 1.00 54.03 516 TYR A O 1
ATOM 3211 N N . GLY A 1 538 ? -34.019 103.594 11.582 1.00 53.99 517 GLY A N 1
ATOM 3212 C CA . GLY A 1 538 ? -35.280 103.804 12.273 1.00 59.07 517 GLY A CA 1
ATOM 3213 C C . GLY A 1 538 ? -35.118 103.808 13.782 1.00 60.00 517 GLY A C 1
ATOM 3214 O O . GLY A 1 538 ? -36.060 103.557 14.533 1.00 55.11 517 GLY A O 1
ATOM 3215 N N . THR A 1 539 ? -33.902 104.082 14.232 1.00 53.16 518 THR A N 1
ATOM 3216 C CA . THR A 1 539 ? -33.659 104.243 15.648 1.00 52.32 518 THR A CA 1
ATOM 3217 C C . THR A 1 539 ? -33.594 105.728 15.932 1.00 57.07 518 THR A C 1
ATOM 3218 O O . THR A 1 539 ? -32.780 106.446 15.354 1.00 69.89 518 THR A O 1
ATOM 3222 N N . VAL A 1 540 ? -34.479 106.188 16.805 1.00 51.11 519 VAL A N 1
ATOM 3223 C CA . VAL A 1 540 ? -34.627 107.610 17.045 1.00 49.25 519 VAL A CA 1
ATOM 3224 C C . VAL A 1 540 ? -33.505 108.119 17.925 1.00 49.88 519 VAL A C 1
ATOM 3225 O O . VAL A 1 540 ? -33.282 107.621 19.025 1.00 55.09 519 VAL A O 1
ATOM 3229 N N . PRO A 1 541 ? -32.773 109.107 17.421 1.00 42.42 520 PRO A N 1
ATOM 3230 C CA . PRO A 1 541 ? -31.632 109.625 18.161 1.00 39.35 520 PRO A CA 1
ATOM 3231 C C . PRO A 1 541 ? -32.027 110.704 19.153 1.00 48.68 520 PRO A C 1
ATOM 3232 O O . PRO A 1 541 ? -32.911 111.519 18.881 1.00 51.76 520 PRO A O 1
ATOM 3236 N N . VAL A 1 542 ? -31.372 110.680 20.308 1.00 48.03 521 VAL A N 1
ATOM 3237 C CA . VAL A 1 542 ? -31.423 111.770 21.271 1.00 48.80 521 VAL A CA 1
ATOM 3238 C C . VAL A 1 542 ? -29.995 112.279 21.486 1.00 57.07 521 VAL A C 1
ATOM 3239 O O . VAL A 1 542 ? -29.125 111.565 21.985 1.00 61.93 521 VAL A O 1
ATOM 3243 N N . VAL A 1 543 ? -29.759 113.524 21.110 1.00 57.83 522 VAL A N 1
ATOM 3244 C CA . VAL A 1 543 ? -28.405 114.023 20.992 1.00 56.92 522 VAL A CA 1
ATOM 3245 C C . VAL A 1 543 ? -28.241 115.430 21.577 1.00 56.41 522 VAL A C 1
ATOM 3246 O O . VAL A 1 543 ? -29.177 116.234 21.565 1.00 58.86 522 VAL A O 1
ATOM 3250 N N . HIS A 1 544 ? -27.054 115.717 22.109 1.00 52.51 523 HIS A N 1
ATOM 3251 C CA . HIS A 1 544 ? -26.734 117.073 22.552 1.00 55.93 523 HIS A CA 1
ATOM 3252 C C . HIS A 1 544 ? -26.615 118.030 21.377 1.00 58.48 523 HIS A C 1
ATOM 3253 O O . HIS A 1 544 ? -25.860 117.768 20.434 1.00 56.45 523 HIS A O 1
ATOM 3260 N N . GLY A 1 545 ? -27.345 119.142 21.446 1.00 56.26 524 GLY A N 1
ATOM 3261 C CA . GLY A 1 545 ? -27.246 120.181 20.436 1.00 58.02 524 GLY A CA 1
ATOM 3262 C C . GLY A 1 545 ? -28.519 120.954 20.157 1.00 64.35 524 GLY A C 1
ATOM 3263 O O . GLY A 1 545 ? -29.542 120.787 20.820 1.00 74.67 524 GLY A O 1
ATOM 3264 N N . THR A 1 546 ? -28.445 121.827 19.164 1.00 69.00 525 THR A N 1
ATOM 3265 C CA . THR A 1 546 ? -29.621 122.549 18.693 1.00 75.45 525 THR A CA 1
ATOM 3266 C C . THR A 1 546 ? -30.352 121.717 17.620 1.00 81.87 525 THR A C 1
ATOM 3267 O O . THR A 1 546 ? -29.743 120.893 16.926 1.00 85.81 525 THR A O 1
ATOM 3271 N N . GLY A 1 547 ? -31.659 121.904 17.500 1.00 71.91 526 GLY A N 1
ATOM 3272 C CA . GLY A 1 547 ? -32.450 120.991 16.697 1.00 60.74 526 GLY A CA 1
ATOM 3273 C C . GLY A 1 547 ? -33.239 121.645 15.585 1.00 67.51 526 GLY A C 1
ATOM 3274 O O . GLY A 1 547 ? -34.322 121.173 15.230 1.00 73.92 526 GLY A O 1
ATOM 3275 N N . GLY A 1 548 ? -32.695 122.720 15.023 1.00 58.45 527 GLY A N 1
ATOM 3276 C CA . GLY A 1 548 ? -33.361 123.431 13.950 1.00 59.59 527 GLY A CA 1
ATOM 3277 C C . GLY A 1 548 ? -33.445 122.638 12.659 1.00 77.71 527 GLY A C 1
ATOM 3278 O O . GLY A 1 548 ? -32.816 121.585 12.515 1.00 75.78 527 GLY A O 1
ATOM 3279 N N . LEU A 1 549 ? -34.222 123.154 11.710 1.00 93.13 528 LEU A N 1
ATOM 3280 C CA . LEU A 1 549 ? -34.410 122.488 10.426 1.00 98.58 528 LEU A CA 1
ATOM 3281 C C . LEU A 1 549 ? -33.089 122.229 9.718 1.00 92.95 528 LEU A C 1
ATOM 3282 O O . LEU A 1 549 ? -32.932 121.216 9.038 1.00 94.61 528 LEU A O 1
ATOM 3287 N N . ARG A 1 550 ? -32.139 123.142 9.873 1.00 88.02 529 ARG A N 1
ATOM 3288 C CA . ARG A 1 550 ? -30.860 122.988 9.198 1.00 94.62 529 ARG A CA 1
ATOM 3289 C C . ARG A 1 550 ? -29.912 122.058 9.981 1.00 88.87 529 ARG A C 1
ATOM 3290 O O . ARG A 1 550 ? -28.823 121.721 9.511 1.00 76.71 529 ARG A O 1
ATOM 3298 N N . ASP A 1 551 ? -30.332 121.627 11.168 1.00 84.21 530 ASP A N 1
ATOM 3299 C CA . ASP A 1 551 ? -29.475 120.779 11.990 1.00 72.99 530 ASP A CA 1
ATOM 3300 C C . ASP A 1 551 ? -29.561 119.298 11.593 1.00 72.50 530 ASP A C 1
ATOM 3301 O O . ASP A 1 551 ? -30.552 118.846 10.993 1.00 63.53 530 ASP A O 1
ATOM 3306 N N . THR A 1 552 ? -28.503 118.553 11.908 1.00 68.61 531 THR A N 1
ATOM 3307 C CA . THR A 1 552 ? -28.401 117.147 11.510 1.00 67.31 531 THR A CA 1
ATOM 3308 C C . THR A 1 552 ? -29.507 116.279 12.126 1.00 65.35 531 THR A C 1
ATOM 3309 O O . THR A 1 552 ? -30.012 115.352 11.483 1.00 66.69 531 THR A O 1
ATOM 3313 N N . VAL A 1 553 ? -29.878 116.588 13.368 1.00 58.95 532 VAL A N 1
ATOM 3314 C CA . VAL A 1 553 ? -31.109 116.066 13.963 1.00 54.26 532 VAL A CA 1
ATOM 3315 C C . VAL A 1 553 ? -32.084 117.210 14.244 1.00 58.40 532 VAL A C 1
ATOM 3316 O O . VAL A 1 553 ? -31.836 118.056 15.105 1.00 67.50 532 VAL A O 1
ATOM 3320 N N . GLU A 1 554 ? -33.186 117.232 13.503 1.00 62.51 533 GLU A N 1
ATOM 3321 C CA . GLU A 1 554 ? -34.234 118.225 13.701 1.00 70.90 533 GLU A CA 1
ATOM 3322 C C . GLU A 1 554 ? -35.172 117.771 14.830 1.00 70.62 533 GLU A C 1
ATOM 3323 O O . GLU A 1 554 ? -35.787 116.703 14.749 1.00 66.43 533 GLU A O 1
ATOM 3329 N N . THR A 1 555 ? -35.267 118.563 15.894 1.00 68.47 534 THR A N 1
ATOM 3330 C CA . THR A 1 555 ? -36.082 118.164 17.039 1.00 69.20 534 THR A CA 1
ATOM 3331 C C . THR A 1 555 ? -37.547 117.953 16.654 1.00 75.12 534 THR A C 1
ATOM 3332 O O . THR A 1 555 ? -38.089 118.663 15.808 1.00 76.45 534 THR A O 1
ATOM 3336 N N . PHE A 1 556 ? -38.179 116.969 17.287 1.00 77.25 535 PHE A N 1
ATOM 3337 C CA . PHE A 1 556 ? -39.565 116.618 17.004 1.00 78.07 535 PHE A CA 1
ATOM 3338 C C . PHE A 1 556 ? -40.537 117.738 17.312 1.00 89.50 535 PHE A C 1
ATOM 3339 O O . PHE A 1 556 ? -40.485 118.354 18.378 1.00 92.22 535 PHE A O 1
ATOM 3347 N N . ASN A 1 557 ? -41.447 117.972 16.377 1.00 94.23 536 ASN A N 1
ATOM 3348 C CA . ASN A 1 557 ? -42.465 118.997 16.533 1.00 96.35 536 ASN A CA 1
ATOM 3349 C C . ASN A 1 557 ? -43.724 118.594 15.791 1.00 91.05 536 ASN A C 1
ATOM 3350 O O . ASN A 1 557 ? -43.787 118.710 14.567 1.00 97.58 536 ASN A O 1
ATOM 3355 N N . PRO A 1 558 ? -44.733 118.114 16.533 1.00 82.70 537 PRO A N 1
ATOM 3356 C CA . PRO A 1 558 ? -45.935 117.506 15.949 1.00 85.29 537 PRO A CA 1
ATOM 3357 C C . PRO A 1 558 ? -46.899 118.534 15.347 1.00 92.84 537 PRO A C 1
ATOM 3358 O O . PRO A 1 558 ? -47.991 118.170 14.902 1.00 89.17 537 PRO A O 1
ATOM 3362 N N . PHE A 1 559 ? -46.482 119.797 15.315 1.00 98.85 538 PHE A N 1
ATOM 3363 C CA . PHE A 1 559 ? -47.313 120.871 14.785 1.00 102.64 538 PHE A CA 1
ATOM 3364 C C . PHE A 1 559 ? -46.648 121.591 13.616 1.00 109.17 538 PHE A C 1
ATOM 3365 O O . PHE A 1 559 ? -45.442 121.820 13.622 1.00 118.78 538 PHE A O 1
ATOM 3373 N N . GLY A 1 560 ? -47.436 121.961 12.616 1.00 107.36 539 GLY A N 1
ATOM 3374 C CA . GLY A 1 560 ? -46.902 122.714 11.498 1.00 108.83 539 GLY A CA 1
ATOM 3375 C C . GLY A 1 560 ? -47.669 122.464 10.221 1.00 114.57 539 GLY A C 1
ATOM 3376 O O . GLY A 1 560 ? -48.382 121.469 10.105 1.00 114.61 539 GLY A O 1
ATOM 3377 N N . ALA A 1 561 ? -47.537 123.382 9.268 1.00 122.44 540 ALA A N 1
ATOM 3378 C CA . ALA A 1 561 ? -48.116 123.194 7.943 1.00 130.11 540 ALA A CA 1
ATOM 3379 C C . ALA A 1 561 ? -47.558 121.899 7.380 1.00 132.89 540 ALA A C 1
ATOM 3380 O O . ALA A 1 561 ? -46.345 121.760 7.214 1.00 132.80 540 ALA A O 1
ATOM 3382 N N . LYS A 1 562 ? -48.446 120.956 7.084 1.00 130.99 541 LYS A N 1
ATOM 3383 C CA . LYS A 1 562 ? -48.036 119.575 6.898 1.00 127.95 541 LYS A CA 1
ATOM 3384 C C . LYS A 1 562 ? -47.590 119.071 8.265 1.00 131.77 541 LYS A C 1
ATOM 3385 O O . LYS A 1 562 ? -46.396 118.991 8.556 1.00 135.79 541 LYS A O 1
ATOM 3391 N N . GLY A 1 563 ? -48.580 118.768 9.100 1.00 129.33 542 GLY A N 1
ATOM 3392 C CA . GLY A 1 563 ? -48.398 118.322 10.472 1.00 125.18 542 GLY A CA 1
ATOM 3393 C C . GLY A 1 563 ? -47.003 118.101 11.032 1.00 120.80 542 GLY A C 1
ATOM 3394 O O . GLY A 1 563 ? -46.202 119.032 11.129 1.00 123.09 542 GLY A O 1
ATOM 3395 N N . GLU A 1 564 ? -46.727 116.852 11.405 1.00 110.34 543 GLU A N 1
ATOM 3396 C CA . GLU A 1 564 ? -45.570 116.503 12.231 1.00 95.61 543 GLU A CA 1
ATOM 3397 C C . GLU A 1 564 ? -44.230 116.574 11.504 1.00 86.69 543 GLU A C 1
ATOM 3398 O O . GLU A 1 564 ? -44.123 116.213 10.335 1.00 84.04 543 GLU A O 1
ATOM 3404 N N . GLU A 1 565 ? -43.209 117.048 12.210 1.00 87.80 544 GLU A N 1
ATOM 3405 C CA . GLU A 1 565 ? -41.887 117.238 11.621 1.00 93.16 544 GLU A CA 1
ATOM 3406 C C . GLU A 1 565 ? -40.798 116.816 12.596 1.00 88.18 544 GLU A C 1
ATOM 3407 O O . GLU A 1 565 ? -41.040 116.702 13.801 1.00 82.71 544 GLU A O 1
ATOM 3413 N N . GLY A 1 566 ? -39.594 116.592 12.080 1.00 84.52 545 GLY A N 1
ATOM 3414 C CA . GLY A 1 566 ? -38.475 116.246 12.936 1.00 84.12 545 GLY A CA 1
ATOM 3415 C C . GLY A 1 566 ? -38.066 114.793 12.826 1.00 77.18 545 GLY A C 1
ATOM 3416 O O . GLY A 1 566 ? -38.724 114.008 12.148 1.00 65.57 545 GLY A O 1
ATOM 3417 N N . THR A 1 567 ? -36.981 114.435 13.506 1.00 79.84 546 THR A N 1
ATOM 3418 C CA . THR A 1 567 ? -36.364 113.124 13.334 1.00 76.20 546 THR A CA 1
ATOM 3419 C C . THR A 1 567 ? -35.896 112.511 14.641 1.00 69.88 546 THR A C 1
ATOM 3420 O O . THR A 1 567 ? -35.524 111.343 14.680 1.00 78.80 546 THR A O 1
ATOM 3424 N N . GLY A 1 568 ? -35.903 113.306 15.702 1.00 55.20 547 GLY A N 1
ATOM 3425 C CA . GLY A 1 568 ? -35.503 112.834 17.013 1.00 49.64 547 GLY A CA 1
ATOM 3426 C C . GLY A 1 568 ? -35.529 113.985 17.996 1.00 51.05 547 GLY A C 1
ATOM 3427 O O . GLY A 1 568 ? -36.255 114.947 17.797 1.00 63.73 547 GLY A O 1
ATOM 3428 N N . TRP A 1 569 ? -34.739 113.904 19.056 1.00 53.45 548 TRP A N 1
ATOM 3429 C CA . TRP A 1 569 ? -34.640 115.029 19.976 1.00 58.30 548 TRP A CA 1
ATOM 3430 C C . TRP A 1 569 ? -33.215 115.505 20.169 1.00 62.73 548 TRP A C 1
ATOM 3431 O O . TRP A 1 569 ? -32.344 114.735 20.558 1.00 81.61 548 TRP A O 1
ATOM 3442 N N . ALA A 1 570 ? -32.985 116.781 19.900 1.00 54.22 549 ALA A N 1
ATOM 3443 C CA . ALA A 1 570 ? -31.728 117.417 20.265 1.00 62.55 549 ALA A CA 1
ATOM 3444 C C . ALA A 1 570 ? -31.983 118.293 21.483 1.00 65.58 549 ALA A C 1
ATOM 3445 O O . ALA A 1 570 ? -32.940 119.066 21.506 1.00 66.36 549 ALA A O 1
ATOM 3447 N N . PHE A 1 571 ? -31.133 118.166 22.494 1.00 64.84 550 PHE A N 1
ATOM 3448 C CA . PHE A 1 571 ? -31.313 118.914 23.730 1.00 62.79 550 PHE A CA 1
ATOM 3449 C C . PHE A 1 571 ? -30.098 119.763 24.057 1.00 62.05 550 PHE A C 1
ATOM 3450 O O . PHE A 1 571 ? -28.966 119.388 23.769 1.00 61.02 550 PHE A O 1
ATOM 3458 N N . SER A 1 572 ? -30.351 120.908 24.677 1.00 73.86 551 SER A N 1
ATOM 3459 C CA . SER A 1 572 ? -29.291 121.790 25.142 1.00 71.38 551 SER A CA 1
ATOM 3460 C C . SER A 1 572 ? -29.833 122.556 26.334 1.00 70.19 551 SER A C 1
ATOM 3461 O O . SER A 1 572 ? -31.007 122.923 26.355 1.00 71.80 551 SER A O 1
ATOM 3464 N N . PRO A 1 573 ? -28.972 122.822 27.320 1.00 72.81 552 PRO A N 1
ATOM 3465 C CA . PRO A 1 573 ? -27.548 122.526 27.192 1.00 81.99 552 PRO A CA 1
ATOM 3466 C C . PRO A 1 573 ? -27.263 121.122 27.677 1.00 78.80 552 PRO A C 1
ATOM 3467 O O . PRO A 1 573 ? -28.180 120.387 28.044 1.00 67.52 552 PRO A O 1
ATOM 3471 N N . LEU A 1 574 ? -25.985 120.772 27.706 1.00 78.91 553 LEU A N 1
ATOM 3472 C CA . LEU A 1 574 ? -25.577 119.436 28.099 1.00 70.09 553 LEU A CA 1
ATOM 3473 C C . LEU A 1 574 ? -25.632 119.250 29.613 1.00 65.79 553 LEU A C 1
ATOM 3474 O O . LEU A 1 574 ? -24.631 119.414 30.303 1.00 63.35 553 LEU A O 1
ATOM 3479 N N . THR A 1 575 ? -26.804 118.893 30.126 1.00 69.51 554 THR A N 1
ATOM 3480 C CA . THR A 1 575 ? -26.971 118.686 31.565 1.00 66.30 554 THR A CA 1
ATOM 3481 C C . THR A 1 575 ? -27.806 117.455 31.870 1.00 67.12 554 THR A C 1
ATOM 3482 O O . THR A 1 575 ? -28.752 117.130 31.152 1.00 70.02 554 THR A O 1
ATOM 3486 N N . VAL A 1 576 ? -27.473 116.790 32.964 1.00 68.71 555 VAL A N 1
ATOM 3487 C CA . VAL A 1 576 ? -28.239 115.634 33.410 1.00 63.78 555 VAL A CA 1
ATOM 3488 C C . VAL A 1 576 ? -29.749 115.889 33.422 1.00 65.04 555 VAL A C 1
ATOM 3489 O O . VAL A 1 576 ? -30.540 114.981 33.181 1.00 71.08 555 VAL A O 1
ATOM 3493 N N . GLU A 1 577 ? -30.150 117.121 33.705 1.00 64.49 556 GLU A N 1
ATOM 3494 C CA . GLU A 1 577 ? -31.568 117.458 33.787 1.00 75.97 556 GLU A CA 1
ATOM 3495 C C . GLU A 1 577 ? -32.160 117.512 32.386 1.00 72.14 556 GLU A C 1
ATOM 3496 O O . GLU A 1 577 ? -33.177 116.863 32.088 1.00 67.66 556 GLU A O 1
ATOM 3502 N N . LYS A 1 578 ? -31.514 118.292 31.526 1.00 63.16 557 LYS A N 1
ATOM 3503 C CA . LYS A 1 578 ? -32.003 118.464 30.169 1.00 61.51 557 LYS A CA 1
ATOM 3504 C C . LYS A 1 578 ? -31.990 117.136 29.416 1.00 65.24 557 LYS A C 1
ATOM 3505 O O . LYS A 1 578 ? -32.874 116.859 28.594 1.00 59.01 557 LYS A O 1
ATOM 3511 N N . MET A 1 579 ? -30.993 116.309 29.707 1.00 63.08 558 MET A N 1
ATOM 3512 C CA . MET A 1 579 ? -30.906 115.013 29.060 1.00 69.81 558 MET A CA 1
ATOM 3513 C C . MET A 1 579 ? -32.094 114.143 29.467 1.00 73.30 558 MET A C 1
ATOM 3514 O O . MET A 1 579 ? -32.826 113.629 28.616 1.00 70.58 558 MET A O 1
ATOM 3519 N N . LEU A 1 580 ? -32.288 113.992 30.773 1.00 71.97 559 LEU A N 1
ATOM 3520 C CA . LEU A 1 580 ? -33.375 113.169 31.279 1.00 63.26 559 LEU A CA 1
ATOM 3521 C C . LEU A 1 580 ? -34.701 113.696 30.789 1.00 63.41 559 LEU A C 1
ATOM 3522 O O . LEU A 1 580 ? -35.603 112.920 30.449 1.00 63.94 559 LEU A O 1
ATOM 3527 N N . TRP A 1 581 ? -34.821 115.016 30.741 1.00 56.95 560 TRP A N 1
ATOM 3528 C CA . TRP A 1 581 ? -36.056 115.595 30.252 1.00 64.84 560 TRP A CA 1
ATOM 3529 C C . TRP A 1 581 ? -36.341 115.077 28.839 1.00 62.54 560 TRP A C 1
ATOM 3530 O O . TRP A 1 581 ? -37.419 114.538 28.563 1.00 65.60 560 TRP A O 1
ATOM 3541 N N . ALA A 1 582 ? -35.357 115.209 27.957 1.00 59.80 561 ALA A N 1
ATOM 3542 C CA . ALA A 1 582 ? -35.498 114.739 26.578 1.00 59.36 561 ALA A CA 1
ATOM 3543 C C . ALA A 1 582 ? -35.754 113.230 26.476 1.00 65.54 561 ALA A C 1
ATOM 3544 O O . ALA A 1 582 ? -36.597 112.787 25.699 1.00 67.96 561 ALA A O 1
ATOM 3546 N N . LEU A 1 583 ? -35.015 112.443 27.246 1.00 63.51 562 LEU A N 1
ATOM 3547 C CA . LEU A 1 583 ? -35.262 111.010 27.296 1.00 63.98 562 LEU A CA 1
ATOM 3548 C C . LEU A 1 583 ? -36.702 110.729 27.654 1.00 67.07 562 LEU A C 1
ATOM 3549 O O . LEU A 1 583 ? -37.374 109.943 26.985 1.00 67.48 562 LEU A O 1
ATOM 3554 N N . ARG A 1 584 ? -37.177 111.372 28.714 1.00 61.86 563 ARG A N 1
ATOM 3555 C CA . ARG A 1 584 ? -38.541 111.143 29.149 1.00 62.24 563 ARG A CA 1
ATOM 3556 C C . ARG A 1 584 ? -39.520 111.599 28.092 1.00 66.99 563 ARG A C 1
ATOM 3557 O O . ARG A 1 584 ? -40.519 110.935 27.833 1.00 69.80 563 ARG A O 1
ATOM 3565 N N . THR A 1 585 ? -39.223 112.725 27.460 1.00 62.98 564 THR A N 1
ATOM 3566 C CA . THR A 1 585 ? -40.086 113.211 26.399 1.00 59.50 564 THR A CA 1
ATOM 3567 C C . THR A 1 585 ? -40.198 112.181 25.275 1.00 67.97 564 THR A C 1
ATOM 3568 O O . THR A 1 585 ? -41.286 111.916 24.762 1.00 75.33 564 THR A O 1
ATOM 3572 N N . ALA A 1 586 ? -39.070 111.590 24.899 1.00 65.74 565 ALA A N 1
ATOM 3573 C CA . ALA A 1 586 ? -39.068 110.630 23.805 1.00 67.54 565 ALA A CA 1
ATOM 3574 C C . ALA A 1 586 ? -39.761 109.341 24.238 1.00 68.51 565 ALA A C 1
ATOM 3575 O O . ALA A 1 586 ? -40.561 108.775 23.497 1.00 65.55 565 ALA A O 1
ATOM 3577 N N . ILE A 1 587 ? -39.452 108.889 25.447 1.00 61.66 566 ILE A N 1
ATOM 3578 C CA . ILE A 1 587 ? -40.051 107.679 25.990 1.00 60.97 566 ILE A CA 1
ATOM 3579 C C . ILE A 1 587 ? -41.573 107.741 26.012 1.00 66.33 566 ILE A C 1
ATOM 3580 O O . ILE A 1 587 ? -42.244 106.772 25.654 1.00 71.29 566 ILE A O 1
ATOM 3585 N N . SER A 1 588 ? -42.113 108.879 26.435 1.00 67.54 567 SER A N 1
ATOM 3586 C CA . SER A 1 588 ? -43.556 109.079 26.458 1.00 72.74 567 SER A CA 1
ATOM 3587 C C . SER A 1 588 ? -44.132 108.903 25.066 1.00 78.81 567 SER A C 1
ATOM 3588 O O . SER A 1 588 ? -45.038 108.101 24.850 1.00 85.15 567 SER A O 1
ATOM 3591 N N . THR A 1 589 ? -43.594 109.662 24.123 1.00 72.49 568 THR A N 1
ATOM 3592 C CA . THR A 1 589 ? -43.981 109.549 22.728 1.00 64.60 568 THR A CA 1
ATOM 3593 C C . THR A 1 589 ? -43.952 108.100 22.237 1.00 70.78 568 THR A C 1
ATOM 3594 O O . THR A 1 589 ? -44.817 107.672 21.471 1.00 74.92 568 THR A O 1
ATOM 3598 N N . PHE A 1 590 ? -42.952 107.349 22.683 1.00 68.95 569 PHE A N 1
ATOM 3599 C CA . PHE A 1 590 ? -42.786 105.971 22.256 1.00 68.23 569 PHE A CA 1
ATOM 3600 C C . PHE A 1 590 ? -43.941 105.109 22.743 1.00 73.65 569 PHE A C 1
ATOM 3601 O O . PHE A 1 590 ? -44.458 104.275 21.997 1.00 75.82 569 PHE A O 1
ATOM 3609 N N . ARG A 1 591 ? -44.349 105.316 23.992 1.00 76.84 570 ARG A N 1
ATOM 3610 C CA . ARG A 1 591 ? -45.429 104.517 24.582 1.00 79.41 570 ARG A CA 1
ATOM 3611 C C . ARG A 1 591 ? -46.831 104.965 24.156 1.00 76.15 570 ARG A C 1
ATOM 3612 O O . ARG A 1 591 ? -47.652 104.148 23.728 1.00 66.34 570 ARG A O 1
ATOM 3620 N N . GLU A 1 592 ? -47.089 106.265 24.265 1.00 71.65 571 GLU A N 1
ATOM 3621 C CA . GLU A 1 592 ? -48.433 106.802 24.115 1.00 71.56 571 GLU A CA 1
ATOM 3622 C C . GLU A 1 592 ? -48.841 107.174 22.689 1.00 80.09 571 GLU A C 1
ATOM 3623 O O . GLU A 1 592 ? -50.025 107.132 22.360 1.00 88.78 571 GLU A O 1
ATOM 3629 N N . HIS A 1 593 ? -47.886 107.529 21.836 1.00 82.89 572 HIS A N 1
ATOM 3630 C CA . HIS A 1 593 ? -48.235 107.863 20.453 1.00 84.14 572 HIS A CA 1
ATOM 3631 C C . HIS A 1 593 ? -47.408 107.102 19.430 1.00 78.89 572 HIS A C 1
ATOM 3632 O O . HIS A 1 593 ? -46.617 107.695 18.695 1.00 71.39 572 HIS A O 1
ATOM 3639 N N . LYS A 1 594 ? -47.607 105.787 19.386 1.00 79.61 573 LYS A N 1
ATOM 3640 C CA . LYS A 1 594 ? -46.928 104.938 18.409 1.00 83.84 573 LYS A CA 1
ATOM 3641 C C . LYS A 1 594 ? -47.032 105.487 16.979 1.00 94.80 573 LYS A C 1
ATOM 3642 O O . LYS A 1 594 ? -46.037 105.502 16.249 1.00 91.14 573 LYS A O 1
ATOM 3648 N N . PRO A 1 595 ? -48.234 105.936 16.568 1.00 100.79 574 PRO A N 1
ATOM 3649 C CA . PRO A 1 595 ? -48.363 106.478 15.208 1.00 91.52 574 PRO A CA 1
ATOM 3650 C C . PRO A 1 595 ? -47.412 107.650 14.962 1.00 75.87 574 PRO A C 1
ATOM 3651 O O . PRO A 1 595 ? -46.863 107.761 13.867 1.00 68.31 574 PRO A O 1
ATOM 3655 N N . SER A 1 596 ? -47.215 108.502 15.964 1.00 75.20 575 SER A N 1
ATOM 3656 C CA . SER A 1 596 ? -46.234 109.586 15.863 1.00 83.21 575 SER A CA 1
ATOM 3657 C C . SER A 1 596 ? -44.805 109.046 15.818 1.00 76.81 575 SER A C 1
ATOM 3658 O O . SER A 1 596 ? -43.981 109.503 15.025 1.00 72.63 575 SER A O 1
ATOM 3661 N N . TRP A 1 597 ? -44.516 108.083 16.687 1.00 73.42 576 TRP A N 1
ATOM 3662 C CA . TRP A 1 597 ? -43.219 107.427 16.699 1.00 68.49 576 TRP A CA 1
ATOM 3663 C C . TRP A 1 597 ? -42.864 106.885 15.312 1.00 69.78 576 TRP A C 1
ATOM 3664 O O . TRP A 1 597 ? -41.814 107.225 14.747 1.00 69.03 576 TRP A O 1
ATOM 3675 N N . GLU A 1 598 ? -43.742 106.048 14.765 1.00 64.87 577 GLU A N 1
ATOM 3676 C CA . GLU A 1 598 ? -43.567 105.531 13.411 1.00 69.05 577 GLU A CA 1
ATOM 3677 C C . GLU A 1 598 ? -43.161 106.624 12.424 1.00 69.91 577 GLU A C 1
ATOM 3678 O O . GLU A 1 598 ? -42.360 106.393 11.521 1.00 80.57 577 GLU A O 1
ATOM 3684 N N . GLY A 1 599 ? -43.718 107.816 12.587 1.00 66.02 578 GLY A N 1
ATOM 3685 C CA . GLY A 1 599 ? -43.387 108.910 11.697 1.00 62.21 578 GLY A CA 1
ATOM 3686 C C . GLY A 1 599 ? -41.959 109.372 11.895 1.00 74.00 578 GLY A C 1
ATOM 3687 O O . GLY A 1 599 ? -41.241 109.624 10.922 1.00 80.96 578 GLY A O 1
ATOM 3688 N N . LEU A 1 600 ? -41.541 109.490 13.154 1.00 65.13 579 LEU A N 1
ATOM 3689 C CA . LEU A 1 600 ? -40.179 109.912 13.454 1.00 61.86 579 LEU A CA 1
ATOM 3690 C C . LEU A 1 600 ? -39.169 108.958 12.824 1.00 65.34 579 LEU A C 1
ATOM 3691 O O . LEU A 1 600 ? -38.128 109.380 12.305 1.00 61.91 579 LEU A O 1
ATOM 3696 N N . MET A 1 601 ? -39.490 107.668 12.870 1.00 64.01 580 MET A N 1
ATOM 3697 C CA . MET A 1 601 ? -38.627 106.643 12.298 1.00 60.72 580 MET A CA 1
ATOM 3698 C C . MET A 1 601 ? -38.569 106.753 10.786 1.00 65.52 580 MET A C 1
ATOM 3699 O O . MET A 1 601 ? -37.493 106.908 10.202 1.00 68.98 580 MET A O 1
ATOM 3704 N N . LYS A 1 602 ? -39.734 106.674 10.154 1.00 65.83 581 LYS A N 1
ATOM 3705 C CA . LYS A 1 602 ? -39.812 106.711 8.700 1.00 67.12 581 LYS A CA 1
ATOM 3706 C C . LYS A 1 602 ? -39.129 107.957 8.121 1.00 67.62 581 LYS A C 1
ATOM 3707 O O . LYS A 1 602 ? -38.486 107.895 7.061 1.00 59.70 581 LYS A O 1
ATOM 3713 N N . ARG A 1 603 ? -39.243 109.078 8.830 1.00 58.62 582 ARG A N 1
ATOM 3714 C CA . ARG A 1 603 ? -38.580 110.294 8.396 1.00 60.68 582 ARG A CA 1
ATOM 3715 C C . ARG A 1 603 ? -37.064 110.115 8.422 1.00 69.89 582 ARG A C 1
ATOM 3716 O O . ARG A 1 603 ? -36.371 110.504 7.476 1.00 73.16 582 ARG A O 1
ATOM 3724 N N . GLY A 1 604 ? -36.556 109.502 9.490 1.00 65.67 583 GLY A N 1
ATOM 3725 C CA . GLY A 1 604 ? -35.131 109.242 9.604 1.00 54.67 583 GLY A CA 1
ATOM 3726 C C . GLY A 1 604 ? -34.618 108.349 8.492 1.00 59.44 583 GLY A C 1
ATOM 3727 O O . GLY A 1 604 ? -33.581 108.616 7.872 1.00 57.52 583 GLY A O 1
ATOM 3728 N N . MET A 1 605 ? -35.364 107.283 8.225 1.00 55.56 584 MET A N 1
ATOM 3729 C CA . MET A 1 605 ? -34.928 106.270 7.278 1.00 54.52 584 MET A CA 1
ATOM 3730 C C . MET A 1 605 ? -34.982 106.738 5.830 1.00 63.58 584 MET A C 1
ATOM 3731 O O . MET A 1 605 ? -34.180 106.301 4.998 1.00 65.61 584 MET A O 1
ATOM 3736 N N . THR A 1 606 ? -35.925 107.624 5.526 1.00 62.12 585 THR A N 1
ATOM 3737 C CA . THR A 1 606 ? -36.050 108.116 4.161 1.00 66.66 585 THR A CA 1
ATOM 3738 C C . THR A 1 606 ? -35.037 109.216 3.832 1.00 65.01 585 THR A C 1
ATOM 3739 O O . THR A 1 606 ? -34.761 109.438 2.662 1.00 62.58 585 THR A O 1
ATOM 3743 N N . LYS A 1 607 ? -34.478 109.878 4.854 1.00 62.44 586 LYS A N 1
ATOM 3744 C CA . LYS A 1 607 ? -33.410 110.873 4.656 1.00 52.78 586 LYS A CA 1
ATOM 3745 C C . LYS A 1 607 ? -32.201 110.289 3.922 1.00 63.12 586 LYS A C 1
ATOM 3746 O O . LYS A 1 607 ? -31.867 109.112 4.088 1.00 69.39 586 LYS A O 1
ATOM 3752 N N . ASP A 1 608 ? -31.554 111.119 3.106 1.00 68.08 587 ASP A N 1
ATOM 3753 C CA . ASP A 1 608 ? -30.343 110.712 2.401 1.00 64.13 587 ASP A CA 1
ATOM 3754 C C . ASP A 1 608 ? -29.132 111.031 3.272 1.00 61.94 587 ASP A C 1
ATOM 3755 O O . ASP A 1 608 ? -28.878 112.193 3.588 1.00 58.63 587 ASP A O 1
ATOM 3760 N N . HIS A 1 609 ? -28.400 109.994 3.665 1.00 52.73 588 HIS A N 1
ATOM 3761 C CA . HIS A 1 609 ? -27.250 110.158 4.541 1.00 55.99 588 HIS A CA 1
ATOM 3762 C C . HIS A 1 609 ? -25.969 109.783 3.815 1.00 51.88 588 HIS A C 1
ATOM 3763 O O . HIS A 1 609 ? -24.951 109.478 4.442 1.00 56.70 588 HIS A O 1
ATOM 3770 N N . THR A 1 610 ? -26.021 109.784 2.493 1.00 42.36 589 THR A N 1
ATOM 3771 C CA . THR A 1 610 ? -24.849 109.423 1.710 1.00 49.35 589 THR A CA 1
ATOM 3772 C C . THR A 1 610 ? -23.902 110.592 1.592 1.00 46.46 589 THR A C 1
ATOM 3773 O O . THR A 1 610 ? -24.222 111.724 1.945 1.00 51.12 589 THR A O 1
ATOM 3777 N N . TRP A 1 611 ? -22.723 110.295 1.080 1.00 49.89 590 TRP A N 1
ATOM 3778 C CA . TRP A 1 611 ? -21.758 111.319 0.761 1.00 47.99 590 TRP A CA 1
ATOM 3779 C C . TRP A 1 611 ? -22.170 112.163 -0.439 1.00 51.89 590 TRP A C 1
ATOM 3780 O O . TRP A 1 611 ? -21.813 113.333 -0.526 1.00 62.45 590 TRP A O 1
ATOM 3791 N N . ASP A 1 612 ? -22.920 111.581 -1.366 1.00 46.76 591 ASP A N 1
ATOM 3792 C CA . ASP A 1 612 ? -23.422 112.363 -2.489 1.00 53.57 591 ASP A CA 1
ATOM 3793 C C . ASP A 1 612 ? -24.265 113.503 -1.971 1.00 55.94 591 ASP A C 1
ATOM 3794 O O . ASP A 1 612 ? -24.138 114.645 -2.422 1.00 59.57 591 ASP A O 1
ATOM 3799 N N . HIS A 1 613 ? -25.134 113.187 -1.022 1.00 46.94 592 HIS A N 1
ATOM 3800 C CA . HIS A 1 613 ? -26.011 114.196 -0.486 1.00 54.05 592 HIS A CA 1
ATOM 3801 C C . HIS A 1 613 ? -25.148 115.236 0.213 1.00 62.27 592 HIS A C 1
ATOM 3802 O O . HIS A 1 613 ? -25.378 116.439 0.092 1.00 59.10 592 HIS A O 1
ATOM 3809 N N . ALA A 1 614 ? -24.137 114.760 0.929 1.00 56.54 593 ALA A N 1
ATOM 3810 C CA . ALA A 1 614 ? -23.241 115.649 1.638 1.00 48.66 593 ALA A CA 1
ATOM 3811 C C . ALA A 1 614 ? -22.486 116.563 0.672 1.00 46.45 593 ALA A C 1
ATOM 3812 O O . ALA A 1 614 ? -22.410 117.774 0.886 1.00 50.86 593 ALA A O 1
ATOM 3814 N N . ALA A 1 615 ? -21.923 115.983 -0.388 1.00 38.98 594 ALA A N 1
ATOM 3815 C CA . ALA A 1 615 ? -21.150 116.756 -1.361 1.00 43.91 594 ALA A CA 1
ATOM 3816 C C . ALA A 1 615 ? -22.031 117.783 -2.072 1.00 54.54 594 ALA A C 1
ATOM 3817 O O . ALA A 1 615 ? -21.587 118.881 -2.400 1.00 57.05 594 ALA A O 1
ATOM 3819 N N . GLU A 1 616 ? -23.286 117.418 -2.297 1.00 48.49 595 GLU A N 1
ATOM 3820 C CA . GLU A 1 616 ? -24.262 118.332 -2.858 1.00 57.35 595 GLU A CA 1
ATOM 3821 C C . GLU A 1 616 ? -24.335 119.609 -2.006 1.00 58.55 595 GLU A C 1
ATOM 3822 O O . GLU A 1 616 ? -24.318 120.724 -2.540 1.00 58.81 595 GLU A O 1
ATOM 3828 N N . GLN A 1 617 ? -24.398 119.443 -0.683 1.00 43.29 596 GLN A N 1
ATOM 3829 C CA . GLN A 1 617 ? -24.454 120.578 0.237 1.00 44.29 596 GLN A CA 1
ATOM 3830 C C . GLN A 1 617 ? -23.222 121.478 0.079 1.00 57.78 596 GLN A C 1
ATOM 3831 O O . GLN A 1 617 ? -23.333 122.691 -0.119 1.00 57.12 596 GLN A O 1
ATOM 3837 N N . TYR A 1 618 ? -22.039 120.887 0.178 1.00 51.97 597 TYR A N 1
ATOM 3838 C CA . TYR A 1 618 ? -20.831 121.674 0.020 1.00 48.56 597 TYR A CA 1
ATOM 3839 C C . TYR A 1 618 ? -20.832 122.379 -1.332 1.00 47.37 597 TYR A C 1
ATOM 3840 O O . TYR A 1 618 ? -20.332 123.497 -1.458 1.00 48.47 597 TYR A O 1
ATOM 3849 N N . GLU A 1 619 ? -21.402 121.725 -2.341 1.00 43.45 598 GLU A N 1
ATOM 3850 C CA . GLU A 1 619 ? -21.416 122.288 -3.685 1.00 43.14 598 GLU A CA 1
ATOM 3851 C C . GLU A 1 619 ? -22.211 123.585 -3.701 1.00 40.48 598 GLU A C 1
ATOM 3852 O O . GLU A 1 619 ? -21.800 124.573 -4.305 1.00 43.85 598 GLU A O 1
ATOM 3858 N N . GLN A 1 620 ? -23.351 123.566 -3.021 1.00 39.11 599 GLN A N 1
ATOM 3859 C CA . GLN A 1 620 ? -24.178 124.746 -2.857 1.00 37.67 599 GLN A CA 1
ATOM 3860 C C . GLN A 1 620 ? -23.343 125.867 -2.249 1.00 44.41 599 GLN A C 1
ATOM 3861 O O . GLN A 1 620 ? -23.254 126.977 -2.782 1.00 52.44 599 GLN A O 1
ATOM 3867 N N . ILE A 1 621 ? -22.709 125.546 -1.133 1.00 37.51 600 ILE A N 1
ATOM 3868 C CA . ILE A 1 621 ? -21.867 126.488 -0.430 1.00 41.15 600 ILE A CA 1
ATOM 3869 C C . ILE A 1 621 ? -20.855 127.142 -1.358 1.00 36.31 600 ILE A C 1
ATOM 3870 O O . ILE A 1 621 ? -20.773 128.364 -1.409 1.00 51.86 600 ILE A O 1
ATOM 3875 N N . PHE A 1 622 ? -20.105 126.337 -2.102 1.00 35.18 601 PHE A N 1
ATOM 3876 C CA . PHE A 1 622 ? -19.116 126.871 -3.048 1.00 44.52 601 PHE A CA 1
ATOM 3877 C C . PHE A 1 622 ? -19.736 127.791 -4.062 1.00 42.63 601 PHE A C 1
ATOM 3878 O O . PHE A 1 622 ? -19.102 128.739 -4.500 1.00 46.95 601 PHE A O 1
ATOM 3886 N N . GLU A 1 623 ? -20.971 127.506 -4.454 1.00 41.68 602 GLU A N 1
ATOM 3887 C CA . GLU A 1 623 ? -21.626 128.356 -5.435 1.00 50.18 602 GLU A CA 1
ATOM 3888 C C . GLU A 1 623 ? -21.892 129.742 -4.873 1.00 57.98 602 GLU A C 1
ATOM 3889 O O . GLU A 1 623 ? -21.565 130.757 -5.516 1.00 55.00 602 GLU A O 1
ATOM 3895 N N . TRP A 1 624 ? -22.444 129.782 -3.662 1.00 41.98 603 TRP A N 1
ATOM 3896 C CA . TRP A 1 624 ? -22.546 131.035 -2.934 1.00 41.95 603 TRP A CA 1
ATOM 3897 C C . TRP A 1 624 ? -21.206 131.772 -2.863 1.00 51.91 603 TRP A C 1
ATOM 3898 O O . TRP A 1 624 ? -21.162 132.985 -3.038 1.00 54.30 603 TRP A O 1
ATOM 3909 N N . ALA A 1 625 ? -20.117 131.049 -2.615 1.00 37.16 604 ALA A N 1
ATOM 3910 C CA . ALA A 1 625 ? -18.828 131.710 -2.470 1.00 37.29 604 ALA A CA 1
ATOM 3911 C C . ALA A 1 625 ? -18.404 132.362 -3.764 1.00 43.63 604 ALA A C 1
ATOM 3912 O O . ALA A 1 625 ? -17.900 133.491 -3.764 1.00 45.99 604 ALA A O 1
ATOM 3914 N N . PHE A 1 626 ? -18.610 131.646 -4.868 1.00 49.54 605 PHE A N 1
ATOM 3915 C CA . PHE A 1 626 ? -18.164 132.127 -6.170 1.00 54.99 605 PHE A CA 1
ATOM 3916 C C . PHE A 1 626 ? -19.010 133.285 -6.645 1.00 59.94 605 PHE A C 1
ATOM 3917 O O . PHE A 1 626 ? -18.499 134.248 -7.201 1.00 55.10 605 PHE A O 1
ATOM 3925 N N . VAL A 1 627 ? -20.310 133.190 -6.409 1.00 69.41 606 VAL A N 1
ATOM 3926 C CA . VAL A 1 627 ? -21.224 134.254 -6.790 1.00 69.38 606 VAL A CA 1
ATOM 3927 C C . VAL A 1 627 ? -20.900 135.582 -6.087 1.00 65.74 606 VAL A C 1
ATOM 3928 O O . VAL A 1 627 ? -20.997 136.645 -6.697 1.00 61.33 606 VAL A O 1
ATOM 3932 N N . ASP A 1 628 ? -20.494 135.514 -4.819 1.00 53.13 607 ASP A N 1
ATOM 3933 C CA . ASP A 1 628 ? -20.151 136.715 -4.058 1.00 54.94 607 ASP A CA 1
ATOM 3934 C C . ASP A 1 628 ? -18.705 137.196 -4.256 1.00 57.41 607 ASP A C 1
ATOM 3935 O O . ASP A 1 628 ? -17.844 136.470 -4.760 1.00 54.12 607 ASP A O 1
ATOM 3940 N N . GLN A 1 629 ? -18.456 138.439 -3.863 1.00 60.07 608 GLN A N 1
ATOM 3941 C CA . GLN A 1 629 ? -17.127 139.027 -3.947 1.00 59.82 608 GLN A CA 1
ATOM 3942 C C . GLN A 1 629 ? -16.217 138.337 -2.961 1.00 57.09 608 GLN A C 1
ATOM 3943 O O . GLN A 1 629 ? -16.660 137.954 -1.883 1.00 56.45 608 GLN A O 1
ATOM 3949 N N . PRO A 1 630 ? -14.932 138.195 -3.308 1.00 56.25 609 PRO A N 1
ATOM 3950 C CA . PRO A 1 630 ? -14.043 137.702 -2.259 1.00 47.12 609 PRO A CA 1
ATOM 3951 C C . PRO A 1 630 ? -14.265 138.561 -1.033 1.00 62.08 609 PRO A C 1
ATOM 3952 O O . PRO A 1 630 ? -14.198 139.786 -1.105 1.00 52.88 609 PRO A O 1
ATOM 3956 N N . TYR A 1 631 ? -14.576 137.905 0.077 1.00 90.42 610 TYR A N 1
ATOM 3957 C CA . TYR A 1 631 ? -14.978 138.600 1.285 1.00 100.61 610 TYR A CA 1
ATOM 3958 C C . TYR A 1 631 ? -14.003 139.709 1.635 1.00 99.76 610 TYR A C 1
ATOM 3959 O O . TYR A 1 631 ? -14.410 140.848 1.912 1.00 92.74 610 TYR A O 1
ATOM 3968 N N . VAL A 1 632 ? -12.715 139.379 1.639 1.00 86.06 611 VAL A N 1
ATOM 3969 C CA . VAL A 1 632 ? -11.766 140.397 2.003 1.00 76.99 611 VAL A CA 1
ATOM 3970 C C . VAL A 1 632 ? -11.440 141.246 0.809 1.00 82.88 611 VAL A C 1
ATOM 3971 O O . VAL A 1 632 ? -10.635 140.903 -0.052 1.00 80.41 611 VAL A O 1
ATOM 3975 N N . MET A 1 633 ? -12.213 142.316 0.744 1.00 101.62 612 MET A N 1
ATOM 3976 C CA . MET A 1 633 ? -11.844 143.537 0.082 1.00 109.10 612 MET A CA 1
ATOM 3977 C C . MET A 1 633 ? -11.878 144.545 1.237 1.00 120.71 612 MET A C 1
ATOM 3978 O O . MET A 1 633 ? -11.368 144.287 2.342 1.00 104.12 612 MET A O 1
#

Organism: Hordeum vulgare (NCBI:txid4513)

InterPro domains:
  IPR001296 Glycosyl transferase, family 1 [PF00534] (446-596)
  IPR011835 Bacterial/plant glycogen synthase [MF_00484] (135-635)
  IPR011835 Bacterial/plant glycogen synthase [TIGR02095] (136-633)
  IPR013534 Starch synthase, catalytic domain [PF08323] (137-393)

Radius of gyration: 24.74 Å; Cα contacts (8 Å, |Δi|>4): 974; chains: 1; bounding box: 64×58×59 Å

Nearest PDB structures (foldseek):
  4hln-assembly1_A  TM=1.002E+00  e=0.000E+00  Hordeum vulgare
  3vuf-assembly1_A  TM=7.570E-01  e=9.151E-44  Oryza sativa Japonica Group
  2r4t-assembly1_A  TM=7.280E-01  e=2.071E-37  unclassified
  3cx4-assembly1_A  TM=7.322E-01  e=7.670E-37  Escherichia coli
  3d1j-assembly1_A  TM=7.641E-01  e=5.021E-36  Escherichia coli

CATH classification: 3.40.50.2000 (+1 more: 3.40.50.2000)

Secondary structure (DSSP, 8-state):
------SS--EEEEE-SSPP---S--HHHHHHHTT-EEEEEEE---SSTT-GGGTT-EEEEEEEEEE-SSSEEEEEEEEEEETTEEEEEEE-GGG--------TTHHHHHHHHHHHHHHHHHH--GGGS---SSEEEEEETGGGTTHHHHIIIIIGGGTSSTT-EEEEEES-SS---EEEGGGGGGG---GGGHHHHEEE--GGG--STT---EEEEHHHHHHHH-SEEEEGGGGS-HHHHHHHH-HHHHHHHHHTGGGEEE------TTTS-TTT-TTSSS---SS--HHHHHHHHHHHHHHT----SSS-EEEEES---TTTTHHHHHHHHHHHHTSS-EEEEEE-S-HHHHHHHHHHHHHTTTTEEEEES--HHHHHHHHHH-SEEEE--SS-SS-HHHHHHHHTTPEEEEES---TTSSSPBPB--SSSS-B-SBEEE-S--HHHHHHHHHHHHHHHHH-HHHHHHHHHHHHHS--SHHHHHHHHHHHHHHHHHSPPS--